Protein AF-A0A9E3DC63-F1 (afdb_monomer_lite)

Sequence (487 aa):
MNSTARIFRLSFLLLISAALMGCRSGPALIEQSPVIDRSIVEYPPNVQLTEYADGLTGPSAIAFDYDEGDHKGTMVIAESGRGGHSPRLYGFTPDGRFFDIYPRGKLPHLPSLPFDIGRGPFDFDPPIGGIVISGGRIFVTHRDRNGRGVLTSFGYDGSHTTVVSDLPAQGEFGVTDVAVRPSDGRIFFGLGSMTNSGVVGLDDWAIGWVQKHPEACDLPATNLKLYGYRFDTKNPLAGLFGPDETAVTAPFQPFNISNRVRISKAVNDKPTGAIYSVSPGGGDLRVEATGLRYPRGLAFDAYSLYFTDDGMEMRGTRPVKDDPDSLLKWVPGTYYGFPDFSTDLYPISDRRFQPPVWMIIKSGYPELSPVISLGDSDLVSPAPARESLLRATFPSLSGAARFDIVPSDGPFREMRGNAVIALGGDRSPFATSGVALKEPVGCKVVRCDPDQSNGTVSDFVYNTRGLPAHLLGRRERDIAMERPVDA

Secondary structure (DSSP, 8-state):
--SHHHHHHHHHHHHHHHHTTT---S-EE-SSPPBPPTTTEE--TTS--B--EE--SSEEEEEE--SSSTTTT-EEEEE-SSSSPPPEEEEE-TT--EEEEESTTS-TT-PPPGGGTT--SS--EEEEEEEEEETTEEEEEEE-TTS-EEEEEE-TTS-EEEEEEEE---SSS-EEEEEE-TTT--EEEEE--SSSSSS--HHHHHHTHHHH-TT-----SSPEEB----EEEE-TTS-TTS--PEEEE-TTS-TT----SEEPPPTTS--SSEEEEE-TTSS--EEEEE--S----EEE-SS-EEEEEPPP-S-SSS--SSPPEEEEE--TTEE--TTTB-TTS-BTTSGGGPPPHHHHHHHS-S-----B-SGGGT---SGGGHHHHEEEEE-TT--EEEEEEPPSSSTTGGGTT-EEEEE----TTGGGTT---SS----EEEEE-TTSTTPPPEEEEEETTSS-GGGS-HHHHTTS-S-SS--

Structure (mmCIF, N/CA/C/O backbone):
data_AF-A0A9E3DC63-F1
#
_entry.id   AF-A0A9E3DC63-F1
#
loop_
_atom_site.group_PDB
_atom_site.id
_atom_site.type_symbol
_atom_site.label_atom_id
_atom_site.label_alt_id
_atom_site.label_comp_id
_atom_site.label_asym_id
_atom_site.label_entity_id
_atom_site.label_seq_id
_atom_site.pdbx_PDB_ins_code
_atom_site.Cartn_x
_atom_site.Cartn_y
_atom_site.Cartn_z
_atom_site.occupancy
_atom_site.B_iso_or_equiv
_atom_site.auth_seq_id
_atom_site.auth_comp_id
_atom_site.auth_asym_id
_atom_site.auth_atom_id
_atom_site.pdbx_PDB_model_num
ATOM 1 N N . MET A 1 1 ? 16.442 -23.615 67.541 1.00 45.31 1 MET A N 1
ATOM 2 C CA . MET A 1 1 ? 16.780 -23.039 66.219 1.00 45.31 1 MET A CA 1
ATOM 3 C C . MET A 1 1 ? 15.937 -23.752 65.171 1.00 45.31 1 MET A C 1
ATOM 5 O O . MET A 1 1 ? 16.252 -24.901 64.930 1.00 45.31 1 MET A O 1
ATOM 9 N N . ASN A 1 2 ? 14.821 -23.170 64.693 1.00 47.22 2 ASN A N 1
ATOM 10 C CA . ASN A 1 2 ? 14.062 -23.565 63.472 1.00 47.22 2 ASN A CA 1
ATOM 11 C C . ASN A 1 2 ? 12.686 -22.853 63.381 1.00 47.22 2 ASN A C 1
ATOM 13 O O . ASN A 1 2 ? 11.664 -23.469 63.105 1.00 47.22 2 ASN A O 1
ATOM 17 N N . SER A 1 3 ? 12.642 -21.540 63.624 1.00 43.00 3 SER A N 1
ATOM 18 C CA . SER A 1 3 ? 11.426 -20.719 63.422 1.00 43.00 3 SER A CA 1
ATOM 19 C C . SER A 1 3 ? 11.707 -19.524 62.495 1.00 43.00 3 SER A C 1
ATOM 21 O O . SER A 1 3 ? 10.921 -19.214 61.603 1.00 43.00 3 SER A O 1
ATOM 23 N N . THR A 1 4 ? 12.917 -18.970 62.562 1.00 40.28 4 THR A N 1
ATOM 24 C CA . THR A 1 4 ? 13.385 -17.841 61.745 1.00 40.28 4 THR A CA 1
ATOM 25 C C . THR A 1 4 ? 13.532 -18.144 60.246 1.00 40.28 4 THR A C 1
ATOM 27 O O . THR A 1 4 ? 13.368 -17.245 59.427 1.00 40.28 4 THR A O 1
ATOM 30 N N . ALA A 1 5 ? 13.757 -19.403 59.849 1.00 42.06 5 ALA A N 1
ATOM 31 C CA . ALA A 1 5 ? 13.933 -19.775 58.438 1.00 42.06 5 ALA A CA 1
ATOM 32 C C . ALA A 1 5 ? 12.612 -19.914 57.646 1.00 42.06 5 ALA A C 1
ATOM 34 O O . ALA A 1 5 ? 12.618 -19.810 56.419 1.00 42.06 5 ALA A O 1
ATOM 35 N N . ARG A 1 6 ? 11.469 -20.128 58.320 1.00 39.84 6 ARG A N 1
ATOM 36 C CA . ARG A 1 6 ? 10.149 -20.207 57.659 1.00 39.84 6 ARG A CA 1
ATOM 37 C C . ARG A 1 6 ? 9.554 -18.827 57.377 1.00 39.84 6 ARG A C 1
ATOM 39 O O . ARG A 1 6 ? 8.937 -18.649 56.333 1.00 39.84 6 ARG A O 1
ATOM 46 N N . ILE A 1 7 ? 9.803 -17.853 58.252 1.00 44.81 7 ILE A N 1
ATOM 47 C CA . ILE A 1 7 ? 9.312 -16.476 58.092 1.00 44.81 7 ILE A CA 1
ATOM 48 C C . ILE A 1 7 ? 10.033 -15.779 56.925 1.00 44.81 7 ILE A C 1
ATOM 50 O O . ILE A 1 7 ? 9.389 -15.126 56.113 1.00 44.81 7 ILE A O 1
ATOM 54 N N . PHE A 1 8 ? 11.336 -16.022 56.739 1.00 38.97 8 PHE A N 1
ATOM 55 C CA . PHE A 1 8 ? 12.096 -15.449 55.617 1.00 38.97 8 PHE A CA 1
ATOM 56 C C . PHE A 1 8 ? 11.664 -15.967 54.234 1.00 38.97 8 PHE A C 1
ATOM 58 O O . PHE A 1 8 ? 11.694 -15.216 53.263 1.00 38.97 8 PHE A O 1
ATOM 65 N N . ARG A 1 9 ? 11.223 -17.230 54.126 1.00 41.72 9 ARG A N 1
ATOM 66 C CA . ARG A 1 9 ? 10.734 -17.792 52.852 1.00 41.72 9 ARG A CA 1
ATOM 67 C C . ARG A 1 9 ? 9.343 -17.284 52.476 1.00 41.72 9 ARG A C 1
ATOM 69 O O . ARG A 1 9 ? 9.091 -17.087 51.292 1.00 41.72 9 ARG A O 1
ATOM 76 N N . LEU A 1 10 ? 8.469 -17.037 53.455 1.00 41.78 10 LEU A N 1
ATOM 77 C CA . LEU A 1 10 ? 7.138 -16.482 53.196 1.00 41.78 10 LEU A CA 1
ATOM 78 C C . LEU A 1 10 ? 7.218 -15.009 52.765 1.00 41.78 10 LEU A C 1
ATOM 80 O O . LEU A 1 10 ? 6.545 -14.616 51.817 1.00 41.78 10 LEU A O 1
ATOM 84 N N . SER A 1 11 ? 8.099 -14.221 53.390 1.00 43.16 11 SER A N 1
ATOM 85 C CA . SER A 1 11 ? 8.299 -12.808 53.043 1.00 43.16 11 SER A CA 1
ATOM 86 C C . SER A 1 11 ? 8.967 -12.611 51.677 1.00 43.16 11 SER A C 1
ATOM 88 O O . SER A 1 11 ? 8.634 -11.664 50.974 1.00 43.16 11 SER A O 1
ATOM 90 N N . PHE A 1 12 ? 9.866 -13.514 51.262 1.00 45.00 12 PHE A N 1
ATOM 91 C CA . PHE A 1 12 ? 10.511 -13.453 49.943 1.00 45.00 12 PHE A CA 1
ATOM 92 C C . PHE A 1 12 ? 9.556 -13.848 48.802 1.00 45.00 12 PHE A C 1
ATOM 94 O O . PHE A 1 12 ? 9.578 -13.230 47.742 1.00 45.00 12 PHE A O 1
ATOM 101 N N . LEU A 1 13 ? 8.660 -14.817 49.033 1.00 44.84 13 LEU A N 1
ATOM 102 C CA . LEU A 1 13 ? 7.595 -15.169 48.084 1.00 44.84 13 LEU A CA 1
ATOM 103 C C . LEU A 1 13 ? 6.553 -14.048 47.940 1.00 44.84 13 LEU A C 1
ATOM 105 O O . LEU A 1 13 ? 6.157 -13.752 46.818 1.00 44.84 13 LEU A O 1
ATOM 109 N N . LEU A 1 14 ? 6.186 -13.373 49.039 1.00 45.75 14 LEU A N 1
ATOM 110 C CA . LEU A 1 14 ? 5.284 -12.212 49.018 1.00 45.75 14 LEU A CA 1
ATOM 111 C C . LEU A 1 14 ? 5.892 -10.988 48.305 1.00 45.75 14 LEU A C 1
ATOM 113 O O . LEU A 1 14 ? 5.183 -10.290 47.579 1.00 45.75 14 LEU A O 1
ATOM 117 N N . LEU A 1 15 ? 7.204 -10.763 48.446 1.00 41.44 15 LEU A N 1
ATOM 118 C CA . LEU A 1 15 ? 7.944 -9.706 47.741 1.00 41.44 15 LEU A CA 1
ATOM 119 C C . LEU A 1 15 ? 8.095 -9.977 46.234 1.00 41.44 15 LEU A C 1
ATOM 121 O O . LEU A 1 15 ? 8.029 -9.035 45.449 1.00 41.44 15 LEU A O 1
ATOM 125 N N . ILE A 1 16 ? 8.221 -11.240 45.810 1.00 44.69 16 ILE A N 1
ATOM 126 C CA . ILE A 1 16 ? 8.228 -11.606 44.381 1.00 44.69 16 ILE A CA 1
ATOM 127 C C . ILE A 1 16 ? 6.830 -11.454 43.766 1.00 44.69 16 ILE A C 1
ATOM 129 O O . ILE A 1 16 ? 6.712 -10.946 42.654 1.00 44.69 16 ILE A O 1
ATOM 133 N N . SER A 1 17 ? 5.759 -11.805 44.488 1.00 41.25 17 SER A N 1
ATOM 134 C CA . SER A 1 17 ? 4.392 -11.548 44.011 1.00 41.25 17 SER A CA 1
ATOM 135 C C . SER A 1 17 ? 4.053 -10.054 43.944 1.00 41.25 17 SER A C 1
ATOM 137 O O . SER A 1 17 ? 3.362 -9.642 43.021 1.00 41.25 17 SER A O 1
ATOM 139 N N . ALA A 1 18 ? 4.588 -9.223 44.847 1.00 40.09 18 ALA A N 1
ATOM 140 C CA . ALA A 1 18 ? 4.405 -7.769 44.791 1.00 40.09 18 ALA A CA 1
ATOM 141 C C . ALA A 1 18 ? 5.233 -7.103 43.671 1.00 40.09 18 ALA A C 1
ATOM 143 O O . ALA A 1 18 ? 4.785 -6.121 43.087 1.00 40.09 18 ALA A O 1
ATOM 144 N N . ALA A 1 19 ? 6.399 -7.659 43.315 1.00 39.06 19 ALA A N 1
ATOM 145 C CA . ALA A 1 19 ? 7.207 -7.189 42.184 1.00 39.06 19 ALA A CA 1
ATOM 146 C C . ALA A 1 19 ? 6.618 -7.565 40.807 1.00 39.06 19 ALA A C 1
ATOM 148 O O . ALA A 1 19 ? 6.956 -6.936 39.808 1.00 39.06 19 ALA A O 1
ATOM 149 N N . LEU A 1 20 ? 5.714 -8.549 40.749 1.00 38.59 20 LEU A N 1
ATOM 150 C CA . LEU A 1 20 ? 4.979 -8.927 39.534 1.00 38.59 20 LEU A CA 1
ATOM 151 C C . LEU A 1 20 ? 3.656 -8.162 39.354 1.00 38.59 20 LEU A C 1
ATOM 153 O O . LEU A 1 20 ? 3.075 -8.207 38.276 1.00 38.59 20 LEU A O 1
ATOM 157 N N . MET A 1 21 ? 3.190 -7.426 40.370 1.00 35.78 21 MET A N 1
ATOM 158 C CA . MET A 1 21 ? 1.973 -6.599 40.285 1.00 35.78 21 MET A CA 1
ATOM 159 C C . MET A 1 21 ? 2.213 -5.212 39.656 1.00 35.78 21 MET A C 1
ATOM 161 O O . MET A 1 21 ? 1.280 -4.420 39.561 1.00 35.78 21 MET A O 1
ATOM 165 N N . GLY A 1 22 ? 3.448 -4.903 39.239 1.00 33.12 22 GLY A N 1
ATOM 166 C CA . GLY A 1 22 ? 3.864 -3.566 38.793 1.00 33.12 22 GLY A CA 1
ATOM 167 C C . GLY A 1 22 ? 4.077 -3.371 37.288 1.00 33.12 22 GLY A C 1
ATOM 168 O O . GLY A 1 22 ? 4.427 -2.268 36.881 1.00 33.12 22 GLY A O 1
ATOM 169 N N . CYS A 1 23 ? 3.877 -4.388 36.449 1.00 41.16 23 CYS A N 1
ATOM 170 C CA . CYS A 1 23 ? 3.972 -4.237 34.996 1.00 41.16 23 CYS A CA 1
ATOM 171 C C . CYS A 1 23 ? 2.660 -4.697 34.362 1.00 41.16 23 CYS A C 1
ATOM 173 O O . CYS A 1 23 ? 2.376 -5.892 34.348 1.00 41.16 23 CYS A O 1
ATOM 175 N N . ARG A 1 24 ? 1.863 -3.762 33.824 1.00 46.25 24 ARG A N 1
ATOM 176 C CA . ARG A 1 24 ? 0.817 -4.097 32.845 1.00 46.25 24 ARG A CA 1
ATOM 177 C C . ARG A 1 24 ? 1.524 -4.811 31.692 1.00 46.25 24 ARG A C 1
ATOM 179 O O . ARG A 1 24 ? 2.251 -4.180 30.935 1.00 46.25 24 ARG A O 1
ATOM 186 N N . SER A 1 25 ? 1.411 -6.134 31.624 1.00 65.12 25 SER A N 1
ATOM 187 C CA . SER A 1 25 ? 2.165 -6.943 30.664 1.00 65.12 25 SER A CA 1
ATOM 188 C C . SER A 1 25 ? 1.359 -7.253 29.407 1.00 65.12 25 SER A C 1
ATOM 190 O O . SER A 1 25 ? 1.622 -8.254 28.763 1.00 65.12 25 SER A O 1
ATOM 192 N N . GLY A 1 26 ? 0.355 -6.456 29.048 1.00 78.38 26 GLY A N 1
ATOM 193 C CA . GLY A 1 26 ? -0.479 -6.752 27.889 1.00 78.38 26 GLY A CA 1
ATOM 194 C C . GLY A 1 26 ? -1.379 -5.593 27.482 1.00 78.38 26 GLY A C 1
ATOM 195 O O . GLY A 1 26 ? -1.473 -4.615 28.226 1.00 78.38 26 GLY A O 1
ATOM 196 N N . PRO A 1 27 ? -2.027 -5.717 26.315 1.00 90.75 27 PRO A N 1
ATOM 197 C CA . PRO A 1 27 ? -2.901 -4.689 25.772 1.00 90.75 27 PRO A CA 1
ATOM 198 C C . PRO A 1 27 ? -4.074 -4.422 26.719 1.00 90.75 27 PRO A C 1
ATOM 200 O O . PRO A 1 27 ? -4.702 -5.365 27.212 1.00 90.75 27 PRO A O 1
ATOM 203 N N . ALA A 1 28 ? -4.394 -3.153 26.955 1.00 91.88 28 ALA A N 1
ATOM 204 C CA . ALA A 1 28 ? -5.521 -2.762 27.794 1.00 91.88 28 ALA A CA 1
ATOM 205 C C . ALA A 1 28 ? -6.211 -1.504 27.263 1.00 91.88 28 ALA A C 1
ATOM 207 O O . ALA A 1 28 ? -5.570 -0.613 26.713 1.00 91.88 28 ALA A O 1
ATOM 208 N N . LEU A 1 29 ? -7.528 -1.421 27.469 1.00 92.38 29 LEU A N 1
ATOM 209 C CA . LEU A 1 29 ? -8.255 -0.168 27.290 1.00 92.38 29 LEU A CA 1
ATOM 210 C C . LEU A 1 29 ? -7.983 0.777 28.461 1.00 92.38 29 LEU A C 1
ATOM 212 O O . LEU A 1 29 ? -7.775 0.355 29.606 1.00 92.38 29 LEU A O 1
ATOM 216 N N . ILE A 1 30 ? -8.022 2.070 28.169 1.00 90.94 30 ILE A N 1
ATOM 217 C CA . ILE A 1 30 ? -7.843 3.128 29.156 1.00 90.94 30 ILE A CA 1
ATOM 218 C C . ILE A 1 30 ? -9.223 3.680 29.517 1.00 90.94 30 ILE A C 1
ATOM 220 O O . ILE A 1 30 ? -9.870 4.337 28.710 1.00 90.94 30 ILE A O 1
ATOM 224 N N . GLU A 1 31 ? -9.683 3.414 30.743 1.00 82.69 31 GLU A N 1
ATOM 225 C CA . GLU A 1 31 ? -11.012 3.850 31.205 1.00 82.69 31 GLU A CA 1
ATOM 226 C C . GLU A 1 31 ? -11.133 5.378 31.319 1.00 82.69 31 GLU A C 1
ATOM 228 O O . GLU A 1 31 ? -12.201 5.941 31.085 1.00 82.69 31 GLU A O 1
ATOM 233 N N . GLN A 1 32 ? -10.044 6.056 31.698 1.00 83.44 32 GLN A N 1
ATOM 234 C CA . GLN A 1 32 ? -9.983 7.510 31.849 1.00 83.44 32 GLN A CA 1
ATOM 235 C C . GLN A 1 32 ? -8.623 8.025 31.381 1.00 83.44 32 GLN A C 1
ATOM 237 O O . GLN A 1 32 ? -7.656 8.033 32.143 1.00 83.44 32 GLN A O 1
ATOM 242 N N . SER A 1 33 ? -8.546 8.466 30.127 1.00 85.69 33 SER A N 1
ATOM 243 C CA . SER A 1 33 ? -7.379 9.193 29.626 1.00 85.69 33 SER A CA 1
ATOM 244 C C . SER A 1 33 ? -7.593 10.695 29.804 1.00 85.69 33 SER A C 1
ATOM 246 O O . SER A 1 33 ? -8.668 11.199 29.463 1.00 85.69 33 SER A O 1
ATOM 248 N N . PRO A 1 34 ? -6.586 11.449 30.282 1.00 90.50 34 PRO A N 1
ATOM 249 C CA . PRO A 1 34 ? -6.624 12.897 30.171 1.00 90.50 34 PRO A CA 1
ATOM 250 C C . PRO A 1 34 ? -6.702 13.308 28.696 1.00 90.50 34 PRO A C 1
ATOM 252 O O . PRO A 1 34 ? -6.234 12.595 27.804 1.00 90.50 34 PRO A O 1
ATOM 255 N N . VAL A 1 35 ? -7.291 14.478 28.454 1.00 94.31 35 VAL A N 1
ATOM 256 C CA . VAL A 1 35 ? -7.278 15.115 27.135 1.00 94.31 35 VAL A CA 1
ATOM 257 C C . VAL A 1 35 ? -5.855 15.575 26.831 1.00 94.31 35 VAL A C 1
ATOM 259 O O . VAL A 1 35 ? -5.219 16.221 27.667 1.00 94.31 35 VAL A O 1
ATOM 262 N N . ILE A 1 36 ? -5.363 15.253 25.636 1.00 94.12 36 ILE A N 1
ATOM 263 C CA . ILE A 1 36 ? -4.036 15.662 25.177 1.00 94.12 36 ILE A CA 1
ATOM 264 C C . ILE A 1 36 ? -3.991 17.186 25.027 1.00 94.12 36 ILE A C 1
ATOM 266 O O . ILE A 1 36 ? -4.881 17.797 24.430 1.00 94.12 36 ILE A O 1
ATOM 270 N N . ASP A 1 37 ? -2.943 17.804 25.574 1.00 93.56 37 ASP A N 1
ATOM 271 C CA . ASP A 1 37 ? -2.746 19.251 25.510 1.00 93.56 37 ASP A CA 1
ATOM 272 C C . ASP A 1 37 ? -2.516 19.709 24.060 1.00 93.56 37 ASP A C 1
ATOM 274 O O . ASP A 1 37 ? -1.570 19.279 23.391 1.00 93.56 37 ASP A O 1
ATOM 278 N N . ARG A 1 38 ? -3.360 20.642 23.598 1.00 94.88 38 ARG A N 1
ATOM 279 C CA . ARG A 1 38 ? -3.271 21.243 22.260 1.00 94.88 38 ARG A CA 1
ATOM 280 C C . ARG A 1 38 ? -2.007 22.063 22.036 1.00 94.88 38 ARG A C 1
ATOM 282 O O . ARG A 1 38 ? -1.649 22.316 20.893 1.00 94.88 38 ARG A O 1
ATOM 289 N N . SER A 1 39 ? -1.302 22.450 23.099 1.00 94.31 39 SER A N 1
ATOM 290 C CA . SER A 1 39 ? 0.021 23.066 22.972 1.00 94.31 39 SER A CA 1
ATOM 291 C C . SER A 1 39 ? 1.088 22.086 22.455 1.00 94.31 39 SER A C 1
ATOM 293 O O . SER A 1 39 ? 2.092 22.521 21.885 1.00 94.31 39 SER A O 1
ATOM 295 N N . ILE A 1 40 ? 0.855 20.773 22.596 1.00 95.56 40 ILE A N 1
ATOM 296 C CA . ILE A 1 40 ? 1.763 19.692 22.183 1.00 95.56 40 ILE A CA 1
ATOM 297 C C . ILE A 1 40 ? 1.276 19.036 20.886 1.00 95.56 40 ILE A C 1
ATOM 299 O O . ILE A 1 40 ? 2.069 18.853 19.959 1.00 95.56 40 ILE A O 1
ATOM 303 N N . VAL A 1 41 ? -0.018 18.710 20.800 1.00 96.81 41 VAL A N 1
ATOM 304 C CA . VAL A 1 41 ? -0.634 18.071 19.626 1.00 96.81 41 VAL A CA 1
ATOM 305 C C . VAL A 1 41 ? -1.854 18.873 19.190 1.00 96.81 41 VAL A C 1
ATOM 307 O O . VAL A 1 41 ? -2.839 18.944 19.916 1.00 96.81 41 VAL A O 1
ATOM 310 N N . GLU A 1 42 ? -1.809 19.464 18.001 1.00 96.38 42 GLU A N 1
ATOM 311 C CA . GLU A 1 42 ? -2.948 20.167 17.417 1.00 96.38 42 GLU A CA 1
ATOM 312 C C . GLU A 1 42 ? -3.965 19.159 16.861 1.00 96.38 42 GLU A C 1
ATOM 314 O O . GLU A 1 42 ? -3.595 18.161 16.239 1.00 96.38 42 GLU A O 1
ATOM 319 N N . TYR A 1 43 ? -5.249 19.433 17.088 1.00 95.12 43 TYR A N 1
ATOM 320 C CA . TYR A 1 43 ? -6.395 18.665 16.597 1.00 95.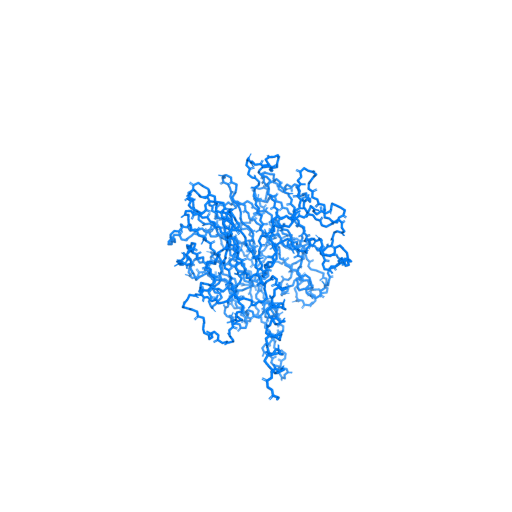12 43 TYR A CA 1
ATOM 321 C C . TYR A 1 43 ? -7.634 19.582 16.518 1.00 95.12 43 TYR A C 1
ATOM 323 O O . TYR A 1 43 ? -7.614 20.678 17.092 1.00 95.12 43 TYR A O 1
ATOM 331 N N . PRO A 1 44 ? -8.721 19.191 15.817 1.00 91.38 44 PRO A N 1
ATOM 332 C CA . PRO A 1 44 ? -9.862 20.076 15.595 1.00 91.38 44 PRO A CA 1
ATOM 333 C C . PRO A 1 44 ? -10.464 20.634 16.899 1.00 91.38 44 PRO A C 1
ATOM 335 O O . PRO A 1 44 ? -10.572 19.926 17.898 1.00 91.38 44 PRO A O 1
ATOM 338 N N . PRO A 1 45 ? -10.915 21.901 16.920 1.00 88.00 45 PRO A N 1
ATOM 339 C CA . PRO A 1 45 ? -11.335 22.566 18.156 1.00 88.00 45 PRO A CA 1
ATOM 340 C C . PRO A 1 45 ? -12.614 21.996 18.787 1.00 88.00 45 PRO A C 1
ATOM 342 O O . PRO A 1 45 ? -12.884 22.265 19.954 1.00 88.00 45 PRO A O 1
ATOM 345 N N . ASN A 1 46 ? -13.409 21.248 18.025 1.00 85.06 46 ASN A N 1
ATOM 346 C CA . ASN A 1 46 ? -14.672 20.640 18.439 1.00 85.06 46 ASN A CA 1
ATOM 347 C C . ASN A 1 46 ? -14.540 19.151 18.805 1.00 85.06 46 ASN A C 1
ATOM 349 O O . ASN A 1 46 ? -15.557 18.476 18.959 1.00 85.06 46 ASN A O 1
ATOM 353 N N . VAL A 1 47 ? -13.315 18.634 18.937 1.00 88.06 47 VAL A N 1
ATOM 354 C CA . VAL A 1 47 ? -13.051 17.229 19.272 1.00 88.06 47 VAL A CA 1
ATOM 355 C C . VAL A 1 47 ? -12.117 17.145 20.476 1.00 88.06 47 VAL A C 1
ATOM 357 O O . VAL A 1 47 ? -11.451 18.117 20.829 1.00 88.06 47 VAL A O 1
ATOM 360 N N . GLN A 1 48 ? -12.076 15.983 21.121 1.00 90.56 48 GLN A N 1
ATOM 361 C CA . GLN A 1 48 ? -11.092 15.674 22.157 1.00 90.56 48 GLN A CA 1
ATOM 362 C C . GLN A 1 48 ? -10.179 14.570 21.641 1.00 90.56 48 GLN A C 1
ATOM 364 O O . GLN A 1 48 ? -10.658 13.595 21.063 1.00 90.56 48 GLN A O 1
ATOM 369 N N . LEU A 1 49 ? -8.875 14.732 21.858 1.00 92.81 49 LEU A N 1
ATOM 370 C CA . LEU A 1 49 ? -7.889 13.695 21.591 1.00 92.81 49 LEU A CA 1
ATOM 371 C C . LEU A 1 49 ? -7.474 13.057 22.917 1.00 92.81 49 LEU A C 1
ATOM 373 O O . LEU A 1 49 ? -7.017 13.751 23.828 1.00 92.81 49 LEU A O 1
ATOM 377 N N . THR A 1 50 ? -7.648 11.745 23.018 1.00 93.19 50 THR A N 1
ATOM 378 C CA . THR A 1 50 ? -7.360 10.948 24.214 1.00 93.19 50 THR A CA 1
ATOM 379 C C . THR A 1 50 ? -6.700 9.638 23.815 1.00 93.19 50 THR A C 1
ATOM 381 O O . THR A 1 50 ? -6.999 9.091 22.752 1.00 93.19 50 THR A O 1
ATOM 384 N N . GLU A 1 51 ? -5.847 9.102 24.680 1.00 91.44 51 GLU A N 1
ATOM 385 C CA . GLU A 1 51 ? -5.340 7.744 24.528 1.00 91.44 51 GLU A CA 1
ATOM 386 C C . GLU A 1 51 ? -6.476 6.748 24.808 1.00 91.44 51 GLU A C 1
ATOM 388 O O . GLU A 1 51 ? -7.219 6.899 25.778 1.00 91.44 51 GLU A O 1
ATOM 393 N N . TYR A 1 52 ? -6.657 5.758 23.933 1.00 91.56 52 TYR A N 1
ATOM 394 C CA . TYR A 1 52 ? -7.764 4.800 24.042 1.00 91.56 52 TYR A CA 1
ATOM 395 C C . TYR A 1 52 ? -7.313 3.419 24.533 1.00 91.56 52 TYR A C 1
ATOM 397 O O . TYR A 1 52 ? -8.028 2.760 25.290 1.00 91.56 52 TYR A O 1
ATOM 405 N N . ALA A 1 53 ? -6.117 2.988 24.133 1.00 91.56 53 ALA A N 1
ATOM 406 C CA . ALA A 1 53 ? -5.533 1.713 24.523 1.00 91.56 53 ALA A CA 1
ATOM 407 C C . ALA A 1 53 ? -4.007 1.827 24.636 1.00 91.56 53 ALA A C 1
ATOM 409 O O . ALA A 1 53 ? -3.387 2.505 23.816 1.00 91.56 53 ALA A O 1
ATOM 410 N N . ASP A 1 54 ? -3.426 1.120 25.608 1.00 90.75 54 ASP A N 1
ATOM 411 C CA . ASP A 1 54 ? -1.982 1.023 25.843 1.00 90.75 54 ASP A CA 1
ATOM 412 C C . ASP A 1 54 ? -1.492 -0.434 25.765 1.00 90.75 54 ASP A C 1
ATOM 414 O O . ASP A 1 54 ? -2.263 -1.379 25.577 1.00 90.75 54 ASP A O 1
ATOM 418 N N . GLY A 1 55 ? -0.172 -0.624 25.862 1.00 89.44 55 GLY A N 1
ATOM 419 C CA . GLY A 1 55 ? 0.436 -1.958 25.941 1.00 89.44 55 GLY A CA 1
ATOM 420 C C . GLY A 1 55 ? 0.393 -2.774 24.642 1.00 89.44 55 GLY A C 1
ATOM 421 O O . GLY A 1 55 ? 0.647 -3.980 24.676 1.00 89.44 55 GLY A O 1
ATOM 422 N N . LEU A 1 56 ? 0.082 -2.136 23.508 1.00 88.62 56 LEU A N 1
ATOM 423 C CA . LEU A 1 56 ? 0.090 -2.763 22.184 1.00 88.62 56 LEU A CA 1
ATOM 424 C C . LEU A 1 56 ? 1.534 -2.988 21.699 1.00 88.62 56 LEU A C 1
ATOM 426 O O . LEU A 1 56 ? 2.415 -2.154 21.903 1.00 88.62 56 LEU A O 1
ATOM 430 N N . THR A 1 57 ? 1.781 -4.098 21.008 1.00 85.81 57 THR A N 1
ATOM 431 C CA . THR A 1 57 ? 3.086 -4.469 20.440 1.00 85.81 57 THR A CA 1
ATOM 432 C C . THR A 1 57 ? 3.016 -4.504 18.916 1.00 85.81 57 THR A C 1
ATOM 434 O O . THR A 1 57 ? 2.550 -5.474 18.329 1.00 85.81 57 THR A O 1
ATOM 437 N N . GLY A 1 58 ? 3.495 -3.449 18.253 1.00 84.19 58 GLY A N 1
ATOM 438 C CA . GLY A 1 58 ? 3.453 -3.341 16.788 1.00 84.19 58 GLY A CA 1
ATOM 439 C C . GLY A 1 58 ? 2.035 -3.439 16.194 1.00 84.19 58 GLY A C 1
ATOM 440 O O . GLY A 1 58 ? 1.832 -4.260 15.283 1.00 84.19 58 GLY A O 1
ATOM 441 N N . PRO A 1 59 ? 1.052 -2.662 16.705 1.00 88.81 59 PRO A N 1
ATOM 442 C CA . PRO A 1 59 ? -0.299 -2.649 16.161 1.00 88.81 59 PRO A CA 1
ATOM 443 C C . PRO A 1 59 ? -0.265 -2.170 14.710 1.00 88.81 59 PRO A C 1
ATOM 445 O O . PRO A 1 59 ? 0.239 -1.098 14.394 1.00 88.81 59 PRO A O 1
ATOM 448 N N . SER A 1 60 ? -0.805 -3.000 13.831 1.00 88.62 60 SER A N 1
ATOM 449 C CA . SER A 1 60 ? -0.818 -2.788 12.381 1.00 88.62 60 SER A CA 1
ATOM 450 C C . SER A 1 60 ? -2.200 -2.418 11.855 1.00 88.62 60 SER A C 1
ATOM 452 O O . SER A 1 60 ? -2.312 -1.778 10.816 1.00 88.62 60 SER A O 1
ATOM 454 N N . ALA A 1 61 ? -3.258 -2.837 12.556 1.00 91.88 61 ALA A N 1
ATOM 455 C CA . ALA A 1 61 ? -4.623 -2.786 12.060 1.00 91.88 61 ALA A CA 1
ATOM 456 C C . ALA A 1 61 ? -5.630 -2.752 13.213 1.00 91.88 61 ALA A C 1
ATOM 458 O O . ALA A 1 61 ? -5.430 -3.458 14.203 1.00 91.88 61 ALA A O 1
ATOM 459 N N . ILE A 1 62 ? -6.731 -2.022 13.042 1.00 94.12 62 ILE A N 1
ATOM 460 C CA . ILE A 1 62 ? -7.915 -2.106 13.905 1.00 94.12 62 ILE A CA 1
ATOM 461 C C . ILE A 1 62 ? -9.183 -2.174 13.043 1.00 94.12 62 ILE A C 1
ATOM 463 O O . ILE A 1 62 ? -9.192 -1.637 11.938 1.00 94.12 62 ILE A O 1
ATOM 467 N N . ALA A 1 63 ? -10.232 -2.823 13.542 1.00 95.62 63 ALA A N 1
ATOM 468 C CA . ALA A 1 63 ? -11.572 -2.808 12.958 1.00 95.62 63 ALA A CA 1
ATOM 469 C C . ALA A 1 63 ? -12.625 -2.887 14.062 1.00 95.62 63 ALA A C 1
ATOM 471 O O . ALA A 1 63 ? -12.391 -3.478 15.117 1.00 95.62 63 ALA A O 1
ATOM 472 N N . PHE A 1 64 ? -13.791 -2.315 13.789 1.00 95.00 64 PHE A N 1
ATOM 473 C CA . PHE A 1 64 ? -14.960 -2.400 14.653 1.00 95.00 64 PHE A CA 1
ATOM 474 C C . PHE A 1 64 ? -16.023 -3.270 13.992 1.00 95.00 64 PHE A C 1
ATOM 476 O O . PHE A 1 64 ? -16.243 -3.180 12.784 1.00 95.00 64 PHE A O 1
ATOM 483 N N . ASP A 1 65 ? -16.672 -4.115 14.786 1.00 96.44 65 ASP A N 1
ATOM 484 C CA . ASP A 1 65 ? -17.827 -4.878 14.334 1.00 96.44 65 ASP A CA 1
ATOM 485 C C . ASP A 1 65 ? -19.077 -4.001 14.418 1.00 96.44 65 ASP A C 1
ATOM 487 O O . ASP A 1 65 ? -19.498 -3.604 15.507 1.00 96.44 65 ASP A O 1
ATOM 491 N N . TYR A 1 66 ? -19.666 -3.685 13.272 1.00 92.38 66 TYR A N 1
ATOM 492 C CA . TYR A 1 66 ? -20.931 -2.958 13.196 1.00 92.38 66 TYR A CA 1
ATOM 493 C C . TYR A 1 66 ? -22.111 -3.864 12.830 1.00 92.38 66 TYR A C 1
ATOM 495 O O . TYR A 1 66 ? -23.247 -3.383 12.812 1.00 92.38 66 TYR A O 1
ATOM 503 N N . ASP A 1 67 ? -21.865 -5.151 12.569 1.00 92.94 67 ASP A N 1
ATOM 504 C CA . ASP A 1 67 ? -22.913 -6.106 12.238 1.00 92.94 67 ASP A CA 1
ATOM 505 C C . ASP A 1 67 ? -23.825 -6.325 13.453 1.00 92.94 67 ASP A C 1
ATOM 507 O O . ASP A 1 67 ? -23.406 -6.301 14.615 1.00 92.94 67 ASP A O 1
ATOM 511 N N . GLU A 1 68 ? -25.114 -6.548 13.196 1.00 92.06 68 GLU A N 1
ATOM 512 C CA . GLU A 1 68 ? -26.039 -6.936 14.258 1.00 92.06 68 GLU A CA 1
ATOM 513 C C . GLU A 1 68 ? -25.672 -8.327 14.798 1.00 92.06 68 GLU A C 1
ATOM 515 O O . GLU A 1 68 ? -25.494 -9.277 14.035 1.00 92.06 68 GLU A O 1
ATOM 520 N N . GLY A 1 69 ? -25.603 -8.467 16.122 1.00 90.94 69 GLY A N 1
ATOM 521 C CA . GLY A 1 69 ? -25.285 -9.732 16.783 1.00 90.94 69 GLY A CA 1
ATOM 522 C C . GLY A 1 69 ? -24.531 -9.547 18.098 1.00 90.94 69 GLY A C 1
ATOM 523 O O . GLY A 1 69 ? -24.365 -8.430 18.587 1.00 90.94 69 GLY A O 1
ATOM 524 N N . ASP A 1 70 ? -24.047 -10.659 18.656 1.00 90.25 70 ASP A N 1
ATOM 525 C CA . ASP A 1 70 ? -23.381 -10.706 19.969 1.00 90.25 70 ASP A CA 1
ATOM 526 C C . ASP A 1 70 ? -22.059 -9.923 20.022 1.00 90.25 70 ASP A C 1
ATOM 528 O O . ASP A 1 70 ? -21.577 -9.578 21.102 1.00 90.25 70 ASP A O 1
ATOM 532 N N . HIS A 1 71 ? -21.468 -9.646 18.859 1.00 94.44 71 HIS A N 1
ATOM 533 C CA . HIS A 1 71 ? -20.188 -8.957 18.730 1.00 94.44 71 HIS A CA 1
ATOM 534 C C . HIS A 1 71 ? -20.318 -7.482 18.341 1.00 94.44 71 HIS A C 1
ATOM 536 O O . HIS A 1 71 ? -19.297 -6.802 18.271 1.00 94.44 71 HIS A O 1
ATOM 542 N N . LYS A 1 72 ? -21.533 -6.943 18.172 1.00 96.06 72 LYS A N 1
ATOM 543 C CA . LYS A 1 72 ? -21.739 -5.538 17.796 1.00 96.06 72 LYS A CA 1
ATOM 544 C C . LYS A 1 72 ? -20.993 -4.577 18.728 1.00 96.06 72 LYS A C 1
ATOM 546 O O . LYS A 1 72 ? -21.151 -4.623 19.945 1.00 96.06 72 LYS A O 1
ATOM 551 N N . GLY A 1 73 ? -20.203 -3.683 18.144 1.00 94.56 73 GLY A N 1
ATOM 552 C CA . GLY A 1 73 ? -19.355 -2.703 18.824 1.00 94.56 73 GLY A CA 1
ATOM 553 C C . GLY A 1 73 ? -18.020 -3.257 19.333 1.00 94.56 73 GLY A C 1
ATOM 554 O O . GLY A 1 73 ? -17.285 -2.536 20.004 1.00 94.56 73 GLY A O 1
ATOM 555 N N . THR A 1 74 ? -17.697 -4.520 19.050 1.00 96.94 74 THR A N 1
ATOM 556 C CA . THR A 1 74 ? -16.404 -5.111 19.409 1.00 96.94 74 THR A CA 1
ATOM 557 C C . THR A 1 74 ? -15.293 -4.489 18.574 1.00 96.94 74 THR A C 1
ATOM 559 O O . THR A 1 74 ? -15.399 -4.417 17.352 1.00 96.94 74 THR A O 1
ATOM 562 N N . MET A 1 75 ? -14.205 -4.083 19.226 1.00 96.94 75 MET A N 1
ATOM 563 C CA . MET A 1 75 ? -12.975 -3.675 18.554 1.00 96.94 75 MET A CA 1
ATOM 564 C C . MET A 1 75 ? -12.046 -4.879 18.424 1.00 96.94 75 MET A C 1
ATOM 566 O O . MET A 1 75 ? -11.766 -5.552 19.414 1.00 96.94 75 MET A O 1
ATOM 570 N N . VAL A 1 76 ? -11.523 -5.121 17.228 1.00 97.50 76 VAL A N 1
ATOM 571 C CA . VAL A 1 76 ? -10.486 -6.120 16.950 1.00 97.50 76 VAL A CA 1
ATOM 572 C C . VAL A 1 76 ? -9.200 -5.400 16.566 1.00 97.50 76 VAL A C 1
ATOM 574 O O . VAL A 1 76 ? -9.227 -4.431 15.810 1.00 97.50 76 VAL A O 1
ATOM 577 N N . ILE A 1 77 ? -8.073 -5.877 17.087 1.00 95.56 77 ILE A N 1
ATOM 578 C CA . ILE A 1 77 ? -6.731 -5.345 16.853 1.00 95.56 77 ILE A CA 1
ATOM 579 C C . ILE A 1 77 ? -5.857 -6.450 16.261 1.00 95.56 77 ILE A C 1
ATOM 581 O O . ILE A 1 77 ? -5.886 -7.596 16.719 1.00 95.56 77 ILE A O 1
ATOM 585 N N . ALA A 1 78 ? -5.050 -6.085 15.265 1.00 93.56 78 ALA A N 1
ATOM 586 C CA . ALA A 1 78 ? -3.996 -6.932 14.729 1.00 93.56 78 ALA A CA 1
ATOM 587 C C . ALA A 1 78 ? -2.608 -6.359 15.010 1.00 93.56 78 ALA A C 1
ATOM 589 O O . ALA A 1 78 ? -2.293 -5.224 14.641 1.00 93.56 78 ALA A O 1
ATOM 590 N N . GLU A 1 79 ? -1.745 -7.186 15.587 1.00 90.50 79 GLU A N 1
ATOM 591 C CA . GLU A 1 79 ? -0.348 -6.877 15.880 1.00 90.50 79 GLU A CA 1
ATOM 592 C C . GLU A 1 79 ? 0.559 -7.726 15.010 1.00 90.50 79 GLU A C 1
ATOM 594 O O . GLU A 1 79 ? 0.498 -8.951 15.086 1.00 90.50 79 GLU A O 1
ATOM 599 N N . SER A 1 80 ? 1.393 -7.087 14.193 1.00 77.94 80 SER A N 1
ATOM 600 C CA . SER A 1 80 ? 2.451 -7.763 13.424 1.00 77.94 80 SER A CA 1
ATOM 601 C C . SER A 1 80 ? 3.314 -6.813 12.580 1.00 77.94 80 SER A C 1
ATOM 603 O O . SER A 1 80 ? 4.087 -7.282 11.744 1.00 77.94 80 SER A O 1
ATOM 605 N N . GLY A 1 81 ? 3.152 -5.493 12.742 1.00 59.56 81 GLY A N 1
ATOM 606 C CA . GLY A 1 81 ? 3.665 -4.527 11.772 1.00 59.56 81 GLY A CA 1
ATOM 607 C C . GLY A 1 81 ? 5.186 -4.539 11.642 1.00 59.56 81 GLY A C 1
ATOM 608 O O . GLY A 1 81 ? 5.717 -4.555 10.539 1.00 59.56 81 GLY A O 1
ATOM 609 N N . ARG A 1 82 ? 5.902 -4.645 12.771 1.00 55.97 82 ARG A N 1
ATOM 610 C CA . ARG A 1 82 ? 7.373 -4.638 12.844 1.00 55.97 82 ARG A CA 1
ATOM 611 C C . ARG A 1 82 ? 7.892 -5.421 14.055 1.00 55.97 82 ARG A C 1
ATOM 613 O O . ARG A 1 82 ? 7.170 -5.657 15.018 1.00 55.97 82 ARG A O 1
ATOM 620 N N . GLY A 1 83 ? 9.172 -5.805 14.017 1.00 56.56 83 GLY A N 1
ATOM 621 C CA . GLY A 1 83 ? 9.905 -6.327 15.186 1.00 56.56 83 GLY A CA 1
ATOM 622 C C . GLY A 1 83 ? 10.071 -7.848 15.271 1.00 56.56 83 GLY A C 1
ATOM 623 O O . GLY A 1 83 ? 10.636 -8.339 16.242 1.00 56.56 83 GLY A O 1
ATOM 624 N N . GLY A 1 84 ? 9.620 -8.610 14.266 1.00 58.88 84 GLY A N 1
ATOM 625 C CA . GLY A 1 84 ? 9.792 -10.072 14.236 1.00 58.88 84 GLY A CA 1
ATOM 626 C C . GLY A 1 84 ? 8.932 -10.829 15.254 1.00 58.88 84 GLY A C 1
ATOM 627 O O . GLY A 1 84 ? 9.157 -12.015 15.492 1.00 58.88 84 GLY A O 1
ATOM 628 N N . HIS A 1 85 ? 7.949 -10.155 15.856 1.00 68.12 85 HIS A N 1
ATOM 629 C CA . HIS A 1 85 ? 6.975 -10.784 16.735 1.00 68.12 85 HIS A CA 1
ATOM 630 C C . HIS A 1 85 ? 6.011 -11.660 15.935 1.00 68.12 85 HIS A C 1
ATOM 632 O O . HIS A 1 85 ? 5.671 -11.364 14.788 1.00 68.12 85 HIS A O 1
ATOM 638 N N . SER A 1 86 ? 5.566 -12.754 16.556 1.00 77.44 86 SER A N 1
ATOM 639 C CA . SER A 1 86 ? 4.505 -13.575 15.978 1.00 77.44 86 SER A CA 1
ATOM 640 C C . SER A 1 86 ? 3.219 -12.754 15.885 1.00 77.44 86 SER A C 1
ATOM 642 O O . SER A 1 86 ? 2.887 -12.066 16.852 1.00 77.44 86 SER A O 1
ATOM 644 N N . PRO A 1 87 ? 2.493 -12.834 14.762 1.00 87.50 87 PRO A N 1
ATOM 645 C CA . PRO A 1 87 ? 1.294 -12.043 14.573 1.00 87.50 87 PRO A CA 1
ATOM 646 C C . PRO A 1 87 ? 0.205 -12.437 15.574 1.00 87.50 87 PRO A C 1
ATOM 648 O O . PRO A 1 87 ? 0.031 -13.622 15.888 1.00 87.50 87 PRO A O 1
ATOM 651 N N . ARG A 1 88 ? -0.532 -11.438 16.068 1.00 90.06 88 ARG A N 1
ATOM 652 C CA . ARG A 1 88 ? -1.638 -11.612 17.015 1.00 90.06 88 ARG A CA 1
ATOM 653 C C . ARG A 1 88 ? -2.904 -10.932 16.519 1.00 90.06 88 ARG A C 1
ATOM 655 O O . ARG A 1 88 ? -2.851 -9.864 15.917 1.00 90.06 88 ARG A O 1
ATOM 662 N N . LEU A 1 89 ? -4.032 -11.559 16.826 1.00 94.19 89 LEU A N 1
ATOM 663 C CA . LEU A 1 89 ? -5.377 -11.024 16.670 1.00 94.19 89 LEU A CA 1
ATOM 664 C C . LEU A 1 89 ? -6.095 -11.171 18.008 1.00 94.19 89 LEU A C 1
ATOM 666 O O . LEU A 1 89 ? -6.141 -12.265 18.577 1.00 94.19 89 LEU A O 1
ATOM 670 N N . TYR A 1 90 ? -6.658 -10.087 18.511 1.00 95.00 90 TYR A N 1
ATOM 671 C CA . TYR A 1 90 ? -7.430 -10.066 19.751 1.00 95.00 90 TYR A CA 1
ATOM 672 C C . TYR A 1 90 ? -8.421 -8.910 19.705 1.00 95.00 90 TYR A C 1
ATOM 674 O O . TYR A 1 90 ? -8.366 -8.079 18.800 1.00 95.00 90 TYR A O 1
ATOM 682 N N . GLY A 1 91 ? -9.334 -8.848 20.664 1.00 95.81 91 GLY A N 1
ATOM 683 C CA . GLY A 1 91 ? -10.307 -7.773 20.708 1.00 95.81 91 GLY A CA 1
ATOM 684 C C . GLY A 1 91 ? -10.776 -7.413 22.103 1.00 95.81 91 GLY A C 1
ATOM 685 O O . GLY A 1 91 ? -10.469 -8.086 23.089 1.00 95.81 91 GLY A O 1
ATOM 686 N N . PHE A 1 92 ? -11.540 -6.330 22.144 1.00 96.38 92 PHE A N 1
ATOM 687 C CA . PHE A 1 92 ? -12.249 -5.841 23.312 1.00 96.38 92 PHE A CA 1
ATOM 688 C C . PHE A 1 92 ? -13.724 -5.699 22.961 1.00 96.38 92 PHE A C 1
ATOM 690 O O . PHE A 1 92 ? -14.076 -5.044 21.978 1.00 96.38 92 PHE A O 1
ATOM 697 N N . THR A 1 93 ? -14.591 -6.324 23.749 1.00 95.38 93 THR A N 1
ATOM 698 C CA . THR A 1 93 ? -16.039 -6.132 23.624 1.00 95.38 93 THR A CA 1
ATOM 699 C C . THR A 1 93 ? -16.443 -4.726 24.100 1.00 95.38 93 THR A C 1
ATOM 701 O O . THR A 1 93 ? -15.645 -4.064 24.768 1.00 95.38 93 THR A O 1
ATOM 704 N N . PRO A 1 94 ? -17.663 -4.238 23.791 1.00 92.31 94 PRO A N 1
ATOM 705 C CA . PRO A 1 94 ? -18.096 -2.884 24.170 1.00 92.31 94 PRO A CA 1
ATOM 706 C C . PRO A 1 94 ? -18.039 -2.578 25.674 1.00 92.31 94 PRO A C 1
ATOM 708 O O . PRO A 1 94 ? -17.885 -1.428 26.070 1.00 92.31 94 PRO A O 1
ATOM 711 N N . ASP A 1 95 ? -18.165 -3.605 26.516 1.00 91.75 95 ASP A N 1
ATOM 712 C CA . ASP A 1 95 ? -18.020 -3.541 27.975 1.00 91.75 95 ASP A CA 1
ATOM 713 C C . ASP A 1 95 ? -16.551 -3.602 28.448 1.00 91.75 95 ASP A C 1
ATOM 715 O O . ASP A 1 95 ? -16.285 -3.667 29.645 1.00 91.75 95 ASP A O 1
ATOM 719 N N . GLY A 1 96 ? -15.591 -3.586 27.521 1.00 91.62 96 GLY A N 1
ATOM 720 C CA . GLY A 1 96 ? -14.153 -3.528 27.779 1.00 91.62 96 GLY A CA 1
ATOM 721 C C . GLY A 1 96 ? -13.477 -4.874 28.044 1.00 91.62 96 GLY A C 1
ATOM 722 O O . GLY A 1 96 ? -12.283 -4.914 28.348 1.00 91.62 96 GLY A O 1
ATOM 723 N N . ARG A 1 97 ? -14.192 -5.999 27.922 1.00 93.25 97 ARG A N 1
ATOM 724 C CA . ARG A 1 97 ? -13.613 -7.327 28.163 1.00 93.25 97 ARG A CA 1
ATOM 725 C C . ARG A 1 97 ? -12.711 -7.765 27.003 1.00 93.25 97 ARG A C 1
ATOM 727 O O . ARG A 1 97 ? -13.129 -7.836 25.852 1.00 93.25 97 ARG A O 1
ATOM 734 N N . PHE A 1 98 ? -11.478 -8.128 27.348 1.00 93.75 98 PHE A N 1
ATOM 735 C CA . PHE A 1 98 ? -10.466 -8.661 26.435 1.00 93.75 98 PHE A CA 1
ATOM 736 C C . PHE A 1 98 ? -10.740 -10.122 26.031 1.00 93.75 98 PHE A C 1
ATOM 738 O O . PHE A 1 98 ? -11.168 -10.931 26.861 1.00 93.75 98 PHE A O 1
ATOM 745 N N . PHE A 1 99 ? -10.424 -10.485 24.785 1.00 92.88 99 PHE A N 1
ATOM 746 C CA . PHE A 1 99 ? -10.395 -11.872 24.310 1.00 92.88 99 PHE A CA 1
ATOM 747 C C . PHE A 1 99 ? -9.368 -12.079 23.179 1.00 92.88 99 PHE A C 1
ATOM 749 O O . PHE A 1 99 ? -9.173 -11.206 22.337 1.00 92.88 99 PHE A O 1
ATOM 756 N N . ASP A 1 100 ? -8.742 -13.259 23.125 1.00 91.88 100 ASP A N 1
ATOM 757 C CA . ASP A 1 100 ? -7.803 -13.636 22.057 1.00 91.88 100 ASP A CA 1
ATOM 758 C C . ASP A 1 100 ? -8.505 -14.367 20.899 1.00 91.88 100 ASP A C 1
ATOM 760 O O . ASP A 1 100 ? -9.284 -15.300 21.120 1.00 91.88 100 ASP A O 1
ATOM 764 N N . ILE A 1 101 ? -8.138 -14.012 19.662 1.00 93.75 101 ILE A N 1
ATOM 765 C CA . ILE A 1 101 ? -8.562 -14.689 18.423 1.00 93.75 101 ILE A CA 1
ATOM 766 C C . ILE A 1 101 ? -7.427 -15.568 17.887 1.00 93.75 101 ILE A C 1
ATOM 768 O O . ILE A 1 101 ? -7.647 -16.729 17.544 1.00 93.75 101 ILE A O 1
ATOM 772 N N . TYR A 1 102 ? -6.197 -15.045 17.837 1.00 90.81 102 TYR A N 1
ATOM 773 C CA . TYR A 1 102 ? -5.020 -15.778 17.372 1.00 90.81 102 TYR A CA 1
ATOM 774 C C . TYR A 1 102 ? -3.721 -15.260 18.019 1.00 90.81 102 TYR A C 1
ATOM 776 O O . TYR A 1 102 ? -3.526 -14.048 18.077 1.00 90.81 102 TYR A O 1
ATOM 784 N N . PRO A 1 103 ? -2.786 -16.139 18.434 1.00 83.56 103 PRO A N 1
ATOM 785 C CA . PRO A 1 103 ? -2.927 -17.591 18.556 1.00 83.56 103 PRO A CA 1
ATOM 786 C C . PRO A 1 103 ? -3.764 -17.973 19.791 1.00 83.56 103 PRO A C 1
ATOM 788 O O . PRO A 1 103 ? -3.517 -17.474 20.886 1.00 83.56 103 PRO A O 1
ATOM 791 N N . ARG A 1 104 ? -4.713 -18.912 19.666 1.00 73.62 104 ARG A N 1
ATOM 792 C CA . ARG A 1 104 ? -5.462 -19.404 20.841 1.00 73.62 104 ARG A CA 1
ATOM 793 C C . ARG A 1 104 ? -4.633 -20.373 21.678 1.00 73.62 104 ARG A C 1
ATOM 795 O O . ARG A 1 104 ? -3.937 -21.235 21.147 1.00 73.62 104 ARG A O 1
ATOM 802 N N . GLY A 1 105 ? -4.748 -20.257 23.001 1.00 61.97 105 GLY A N 1
ATOM 803 C CA . GLY A 1 105 ? -4.181 -21.217 23.955 1.00 61.97 105 GLY A CA 1
ATOM 804 C C . GLY A 1 105 ? -2.655 -21.183 24.101 1.00 61.97 105 GLY A C 1
ATOM 805 O O . GLY A 1 105 ? -2.105 -22.015 24.820 1.00 61.97 105 GLY A O 1
ATOM 806 N N . LYS A 1 106 ? -1.960 -20.235 23.458 1.00 57.19 106 LYS A N 1
ATOM 807 C CA . LYS A 1 106 ? -0.549 -19.944 23.742 1.00 57.19 106 LYS A CA 1
ATOM 808 C C . LYS A 1 106 ? -0.462 -18.844 24.798 1.00 57.19 106 LYS A C 1
ATOM 810 O O . LYS A 1 106 ? -1.203 -17.870 24.740 1.00 57.19 106 LYS A O 1
ATOM 815 N N . LEU A 1 107 ? 0.446 -19.004 25.762 1.00 51.41 107 LEU A N 1
ATOM 816 C CA . LEU A 1 107 ? 0.737 -17.956 26.742 1.00 51.41 107 LEU A CA 1
ATOM 817 C C . LEU A 1 107 ? 1.238 -16.693 26.002 1.00 51.41 107 LEU A C 1
ATOM 819 O O . LEU A 1 107 ? 2.151 -16.836 25.185 1.00 51.41 107 LEU A O 1
ATOM 823 N N . PRO A 1 108 ? 0.719 -15.484 26.302 1.00 46.91 108 PRO A N 1
ATOM 824 C CA . PRO A 1 108 ? 0.987 -14.244 25.550 1.00 46.91 108 PRO A CA 1
ATOM 825 C C . PRO A 1 108 ? 2.459 -13.797 25.462 1.00 46.91 108 PRO A C 1
ATOM 827 O O . PRO A 1 108 ? 2.769 -12.841 24.757 1.00 46.91 108 PRO A O 1
ATOM 830 N N . HIS A 1 109 ? 3.374 -14.458 26.180 1.00 49.28 109 HIS A N 1
ATOM 831 C CA . HIS A 1 109 ? 4.761 -14.017 26.373 1.00 49.28 109 HIS A CA 1
ATOM 832 C C . HIS A 1 109 ? 5.819 -15.064 26.025 1.00 49.28 109 HIS A C 1
ATOM 834 O O . HIS A 1 109 ? 6.991 -14.851 26.332 1.00 49.28 109 HIS A O 1
ATOM 840 N N . LEU A 1 110 ? 5.452 -16.195 25.410 1.00 46.16 110 LEU A N 1
ATOM 841 C CA . LEU A 1 110 ? 6.483 -17.094 24.894 1.00 46.16 110 LEU A CA 1
ATOM 842 C C . LEU A 1 110 ? 6.976 -16.563 23.539 1.00 46.16 110 LEU A C 1
ATOM 844 O O . LEU A 1 110 ? 6.187 -16.552 22.591 1.00 46.16 110 LEU A O 1
ATOM 848 N N . PRO A 1 111 ? 8.251 -16.144 23.408 1.00 45.53 111 PRO A N 1
ATOM 849 C CA . PRO A 1 111 ? 8.815 -15.873 22.095 1.00 45.53 111 PRO A CA 1
ATOM 850 C C . PRO A 1 111 ? 8.685 -17.128 21.227 1.00 45.53 111 PRO A C 1
ATOM 852 O O . PRO A 1 111 ? 8.815 -18.254 21.719 1.00 45.53 111 PRO A O 1
ATOM 855 N N . SER A 1 112 ? 8.426 -16.938 19.933 1.00 48.12 112 SER A N 1
ATOM 856 C CA . SER A 1 112 ? 8.544 -18.018 18.957 1.00 48.12 112 SER A CA 1
ATOM 857 C C . SER A 1 112 ? 9.926 -18.646 19.108 1.00 48.12 112 SER A C 1
ATOM 859 O O . SER A 1 112 ? 10.939 -17.953 18.990 1.00 48.12 112 SER A O 1
ATOM 861 N N . LEU A 1 113 ? 9.967 -19.942 19.420 1.00 47.06 113 LEU A N 1
ATOM 862 C CA . LEU A 1 113 ? 11.223 -20.676 19.471 1.00 47.06 113 LEU A CA 1
ATOM 863 C C . LEU A 1 113 ? 11.904 -20.578 18.095 1.00 47.06 113 LEU A C 1
ATOM 865 O O . LEU A 1 113 ? 11.213 -20.594 17.071 1.00 47.06 113 LEU A O 1
ATOM 869 N N . PRO A 1 114 ? 13.241 -20.473 18.046 1.00 41.28 114 PRO A N 1
ATOM 870 C CA . PRO A 1 114 ? 13.957 -20.508 16.779 1.00 41.28 114 PRO A CA 1
ATOM 871 C C . PRO A 1 114 ? 13.655 -21.820 16.030 1.00 41.28 114 PRO A C 1
ATOM 873 O O . PRO A 1 114 ? 13.423 -22.857 16.654 1.00 41.28 114 PRO A O 1
ATOM 876 N N . PHE A 1 115 ? 13.688 -21.770 14.694 1.00 45.69 115 PHE A N 1
ATOM 877 C CA . PHE A 1 115 ? 13.493 -22.917 13.787 1.00 45.69 115 PHE A CA 1
ATOM 878 C C . PHE A 1 115 ? 12.068 -23.503 13.710 1.00 45.69 115 PHE A C 1
ATOM 880 O O . PHE A 1 115 ? 11.920 -24.710 13.535 1.00 45.69 115 PHE A O 1
ATOM 887 N N . ASP A 1 116 ? 11.020 -22.682 13.840 1.00 50.47 116 ASP A N 1
ATOM 888 C CA . ASP A 1 116 ? 9.607 -23.104 13.712 1.00 50.47 116 ASP A CA 1
ATOM 889 C C . ASP A 1 116 ? 9.155 -24.200 14.703 1.00 50.47 116 ASP A C 1
ATOM 891 O O . ASP A 1 116 ? 8.077 -24.788 14.565 1.00 50.47 116 ASP A O 1
ATOM 895 N N . ILE A 1 117 ? 9.937 -24.466 15.754 1.00 44.97 117 ILE A N 1
ATOM 896 C CA . ILE A 1 117 ? 9.616 -25.493 16.748 1.00 44.97 117 ILE A CA 1
ATOM 897 C C . ILE A 1 117 ? 8.368 -25.051 17.529 1.00 44.97 117 ILE A C 1
ATOM 899 O O . ILE A 1 117 ? 8.395 -24.095 18.302 1.00 44.97 117 ILE A O 1
ATOM 903 N N . GLY A 1 118 ? 7.249 -25.753 17.324 1.00 50.53 118 GLY A N 1
ATOM 904 C CA . GLY A 1 118 ? 5.971 -25.466 17.987 1.00 50.53 118 GLY A CA 1
ATOM 905 C C . GLY A 1 118 ? 5.059 -24.474 17.252 1.00 50.53 118 GLY A C 1
ATOM 906 O O . GLY A 1 118 ? 4.091 -23.980 17.851 1.00 50.53 118 GLY A O 1
ATOM 907 N N . ARG A 1 119 ? 5.318 -24.163 15.972 1.00 56.31 119 ARG A N 1
ATOM 908 C CA . ARG A 1 119 ? 4.307 -23.528 15.109 1.00 56.31 119 ARG A CA 1
ATOM 909 C C . ARG A 1 119 ? 3.165 -24.517 14.847 1.00 56.31 119 ARG A C 1
ATOM 911 O O . ARG A 1 119 ? 3.394 -25.704 14.631 1.00 56.31 119 ARG A O 1
ATOM 918 N N . GLY A 1 120 ? 1.928 -24.028 14.955 1.00 59.94 120 GLY A N 1
ATOM 919 C CA . GLY A 1 120 ? 0.747 -24.822 14.619 1.00 59.94 120 GLY A CA 1
ATOM 920 C C . GLY A 1 120 ? 0.691 -25.118 13.114 1.00 59.94 120 GLY A C 1
ATOM 921 O O . GLY A 1 120 ? 1.499 -24.589 12.355 1.00 59.94 120 GLY A O 1
ATOM 922 N N . PRO A 1 121 ? -0.262 -25.943 12.658 1.00 62.69 121 PRO A N 1
ATOM 923 C CA . PRO A 1 121 ? -0.391 -26.292 11.243 1.00 62.69 121 PRO A CA 1
ATOM 924 C C . PRO A 1 121 ? -0.869 -25.131 10.349 1.00 62.69 121 PRO A C 1
ATOM 926 O O . PRO A 1 121 ? -0.818 -25.264 9.131 1.00 62.69 121 PRO A O 1
ATOM 929 N N . PHE A 1 122 ? -1.349 -24.027 10.930 1.00 80.06 122 PHE A N 1
ATOM 930 C CA . PHE A 1 122 ? -1.850 -22.863 10.201 1.00 80.06 122 PHE A CA 1
ATOM 931 C C . PHE A 1 122 ? -0.769 -21.788 10.039 1.00 80.06 122 PHE A C 1
ATOM 933 O O . PHE A 1 122 ? -0.124 -21.402 11.017 1.00 80.06 122 PHE A O 1
ATOM 940 N N . ASP A 1 123 ? -0.612 -21.300 8.808 1.00 80.75 123 ASP A N 1
ATOM 941 C CA . ASP A 1 123 ? 0.348 -20.259 8.452 1.00 80.75 123 ASP A CA 1
ATOM 942 C C . ASP A 1 123 ? -0.292 -18.877 8.573 1.00 80.75 123 ASP A C 1
ATOM 944 O O . ASP A 1 123 ? -1.236 -18.543 7.857 1.00 80.75 123 ASP A O 1
ATOM 948 N N . PHE A 1 124 ? 0.253 -18.067 9.473 1.00 88.19 124 PHE A N 1
ATOM 949 C CA . PHE A 1 124 ? -0.132 -16.679 9.682 1.00 88.19 124 PHE A CA 1
ATOM 950 C C . PHE A 1 124 ? 1.153 -15.915 9.967 1.00 88.19 124 PHE A C 1
ATOM 952 O O . PHE A 1 124 ? 1.678 -15.983 11.084 1.00 88.19 124 PHE A O 1
ATOM 959 N N . ASP A 1 125 ? 1.698 -15.277 8.931 1.00 88.81 125 ASP A N 1
ATOM 960 C CA . ASP A 1 125 ? 3.024 -14.668 8.943 1.00 88.81 125 ASP A CA 1
ATOM 961 C C . ASP A 1 125 ? 2.940 -13.166 8.624 1.00 88.81 125 ASP A C 1
ATOM 963 O O . ASP A 1 125 ? 2.100 -12.745 7.821 1.00 88.81 125 ASP A O 1
ATOM 967 N N . PRO A 1 126 ? 3.800 -12.345 9.254 1.00 88.00 126 PRO A N 1
ATOM 968 C CA . PRO A 1 126 ? 3.826 -10.905 9.043 1.00 88.00 126 PRO A CA 1
ATOM 969 C C . PRO A 1 126 ? 4.357 -10.522 7.646 1.00 88.00 126 PRO A C 1
ATOM 971 O O . PRO A 1 126 ? 5.075 -11.302 7.008 1.00 88.00 126 PRO A O 1
ATOM 974 N N . PRO A 1 127 ? 4.105 -9.280 7.198 1.00 88.56 127 PRO A N 1
ATOM 975 C CA . PRO A 1 127 ? 3.264 -8.273 7.854 1.00 88.56 127 PRO A CA 1
ATOM 976 C C . PRO A 1 127 ? 1.765 -8.537 7.629 1.00 88.56 127 PRO A C 1
ATOM 978 O O . PRO A 1 127 ? 1.377 -9.094 6.601 1.00 88.56 127 PRO A O 1
ATOM 981 N N . ILE A 1 128 ? 0.923 -8.119 8.579 1.00 92.38 128 ILE A N 1
ATOM 982 C CA . ILE A 1 128 ? -0.530 -8.007 8.378 1.00 92.38 128 ILE A CA 1
ATOM 983 C C . ILE A 1 128 ? -0.811 -6.706 7.630 1.00 92.38 128 ILE A C 1
ATOM 985 O O . ILE A 1 128 ? -0.452 -5.624 8.097 1.00 92.38 128 ILE A O 1
ATOM 989 N N . GLY A 1 129 ? -1.470 -6.822 6.481 1.00 92.75 129 GLY A N 1
ATOM 990 C CA . GLY A 1 129 ? -1.776 -5.690 5.610 1.00 92.75 129 GLY A CA 1
ATOM 991 C C . GLY A 1 129 ? -2.993 -4.889 6.059 1.00 92.75 129 GLY A C 1
ATOM 992 O O . GLY A 1 129 ? -2.958 -3.662 6.009 1.00 92.75 129 GLY A O 1
ATOM 993 N N . GLY A 1 130 ? -4.034 -5.574 6.542 1.00 94.00 130 GLY A N 1
ATOM 994 C CA . GLY A 1 130 ? -5.395 -5.059 6.707 1.00 94.00 130 GLY A CA 1
ATOM 995 C C . GLY A 1 130 ? -6.259 -5.959 7.581 1.00 94.00 130 GLY A C 1
ATOM 996 O O . GLY A 1 130 ? -6.051 -7.175 7.590 1.00 94.00 130 GLY A O 1
ATOM 997 N N . ILE A 1 131 ? -7.241 -5.372 8.278 1.00 96.44 131 ILE A N 1
ATOM 998 C CA . ILE A 1 131 ? -8.355 -6.126 8.871 1.00 96.44 131 ILE A CA 1
ATOM 999 C C . ILE A 1 131 ? -9.687 -5.426 8.606 1.00 96.44 131 ILE A C 1
ATOM 1001 O O . ILE A 1 131 ? -9.761 -4.205 8.690 1.00 96.44 131 ILE A O 1
ATOM 1005 N N . VAL A 1 132 ? -10.735 -6.202 8.337 1.00 97.00 132 VAL A N 1
ATOM 1006 C CA . VAL A 1 132 ? -12.116 -5.711 8.236 1.00 97.00 132 VAL A CA 1
ATOM 1007 C C . VAL A 1 132 ? -13.084 -6.775 8.739 1.00 97.00 132 VAL A C 1
ATOM 1009 O O . VAL A 1 132 ? -12.773 -7.967 8.710 1.00 97.00 132 VAL A O 1
ATOM 1012 N N . ILE A 1 133 ? -14.253 -6.358 9.213 1.00 97.38 133 ILE A N 1
ATOM 1013 C CA . ILE A 1 133 ? -15.288 -7.253 9.733 1.00 97.38 133 ILE A CA 1
ATOM 1014 C C . ILE A 1 133 ? -16.510 -7.162 8.820 1.00 97.38 133 ILE A C 1
ATOM 1016 O O . ILE A 1 133 ? -16.900 -6.070 8.416 1.00 97.38 133 ILE A O 1
ATOM 1020 N N . SER A 1 134 ? -17.055 -8.315 8.432 1.00 95.75 134 SER A N 1
ATOM 1021 C CA . SER A 1 134 ? -18.269 -8.401 7.615 1.00 95.75 134 SER A CA 1
ATOM 1022 C C . SER A 1 134 ? -18.911 -9.780 7.716 1.00 95.75 134 SER A C 1
ATOM 1024 O O . SER A 1 134 ? -18.228 -10.808 7.664 1.00 95.75 134 SER A O 1
ATOM 1026 N N . GLY A 1 135 ? -20.234 -9.811 7.858 1.00 94.12 135 GLY A N 1
ATOM 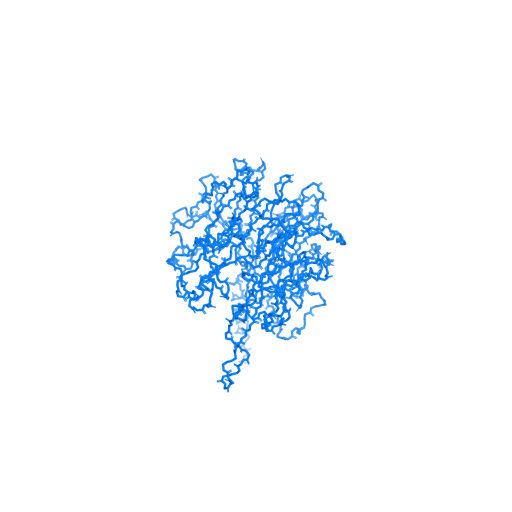1027 C CA . GLY A 1 135 ? -21.008 -11.042 7.983 1.00 94.12 135 GLY A CA 1
ATOM 1028 C C . GLY A 1 135 ? -20.597 -11.875 9.198 1.00 94.12 135 GLY A C 1
ATOM 1029 O O . GLY A 1 135 ? -20.533 -13.102 9.098 1.00 94.12 135 GLY A O 1
ATOM 1030 N N . GLY A 1 136 ? -20.245 -11.222 10.313 1.00 94.06 136 GLY A N 1
ATOM 1031 C CA . GLY A 1 136 ? -19.778 -11.883 11.538 1.00 94.06 136 GLY A CA 1
ATOM 1032 C C . GLY A 1 136 ? -18.429 -12.604 11.402 1.00 94.06 136 GLY A C 1
ATOM 1033 O O . GLY A 1 136 ? -18.116 -13.496 12.197 1.00 94.06 136 GLY A O 1
ATOM 1034 N N . ARG A 1 137 ? -17.631 -12.266 10.380 1.00 97.12 137 ARG A N 1
ATOM 1035 C CA . ARG A 1 137 ? -16.279 -12.802 10.158 1.00 97.12 137 ARG A CA 1
ATOM 1036 C C . ARG A 1 137 ? -15.253 -11.680 10.096 1.00 97.12 137 ARG A C 1
ATOM 1038 O O . ARG A 1 137 ? -15.531 -10.600 9.587 1.00 97.12 137 ARG A O 1
ATOM 1045 N N . ILE A 1 138 ? -14.044 -11.979 10.560 1.00 98.19 138 ILE A N 1
ATOM 1046 C CA . ILE A 1 138 ? -12.898 -11.067 10.561 1.00 98.19 138 ILE A CA 1
ATOM 1047 C C . ILE A 1 138 ? -11.989 -11.450 9.393 1.00 98.19 138 ILE A C 1
ATOM 1049 O O . ILE A 1 138 ? -11.399 -12.529 9.392 1.00 98.19 138 ILE A O 1
ATOM 1053 N N . PHE A 1 139 ? -11.866 -10.592 8.391 1.00 98.31 139 PHE A N 1
ATOM 1054 C CA . PHE A 1 139 ? -10.996 -10.798 7.236 1.00 98.31 139 PHE A CA 1
ATOM 1055 C C . PHE A 1 139 ? -9.652 -10.126 7.470 1.00 98.31 139 PHE A C 1
ATOM 1057 O O . PHE A 1 139 ? -9.605 -8.960 7.849 1.00 98.31 139 PHE A O 1
ATOM 1064 N N . VAL A 1 140 ? -8.566 -10.860 7.236 1.00 97.75 140 VAL A N 1
ATOM 1065 C CA . VAL A 1 140 ? -7.201 -10.408 7.511 1.00 97.75 140 VAL A CA 1
ATOM 1066 C C . VAL A 1 140 ? -6.291 -10.745 6.339 1.00 97.75 140 VAL A C 1
ATOM 1068 O O . VAL A 1 140 ? -6.238 -11.900 5.906 1.00 97.75 140 VAL A O 1
ATOM 1071 N N . THR A 1 141 ? -5.556 -9.752 5.846 1.00 97.06 141 THR A N 1
ATOM 1072 C CA . THR A 1 141 ? -4.508 -9.941 4.835 1.00 97.06 141 THR A CA 1
ATOM 1073 C C . THR A 1 141 ? -3.155 -10.144 5.509 1.00 97.06 141 THR A C 1
ATOM 1075 O O . THR A 1 141 ? -2.799 -9.429 6.444 1.00 97.06 141 THR A O 1
ATOM 1078 N N . HIS A 1 142 ? -2.400 -11.148 5.071 1.00 95.19 142 HIS A N 1
ATOM 1079 C CA . HIS A 1 142 ? -1.115 -11.529 5.664 1.00 95.19 142 HIS A CA 1
ATOM 1080 C C . HIS A 1 142 ? -0.263 -12.330 4.665 1.00 95.19 142 HIS A C 1
ATOM 1082 O O . HIS A 1 142 ? -0.598 -12.415 3.478 1.00 95.19 142 HIS A O 1
ATOM 1088 N N . ARG A 1 143 ? 0.833 -12.941 5.134 1.00 93.88 143 ARG A N 1
ATOM 1089 C CA . ARG A 1 143 ? 1.638 -13.900 4.362 1.00 93.88 143 ARG A CA 1
ATOM 1090 C C . ARG A 1 143 ? 1.529 -15.329 4.898 1.00 93.88 143 ARG A C 1
ATOM 1092 O O . ARG A 1 143 ? 1.175 -15.547 6.058 1.00 93.88 143 ARG A O 1
ATOM 1099 N N . ASP A 1 144 ? 1.835 -16.301 4.046 1.00 92.88 144 ASP A N 1
ATOM 1100 C CA . ASP A 1 144 ? 2.149 -17.673 4.442 1.00 92.88 144 ASP A CA 1
ATOM 1101 C C . ASP A 1 144 ? 3.646 -17.833 4.768 1.00 92.88 144 ASP A C 1
ATOM 1103 O O . ASP A 1 144 ? 4.446 -16.902 4.619 1.00 92.88 144 ASP A O 1
ATOM 1107 N N . ARG A 1 145 ? 4.051 -19.045 5.165 1.00 88.38 145 ARG A N 1
ATOM 1108 C CA . ARG A 1 145 ? 5.449 -19.367 5.503 1.00 88.38 145 ARG A CA 1
ATOM 1109 C C . ARG A 1 145 ? 6.447 -19.173 4.352 1.00 88.38 145 ARG A C 1
ATOM 1111 O O . ARG A 1 145 ? 7.647 -19.082 4.590 1.00 88.38 145 ARG A O 1
ATOM 1118 N N . ASN A 1 146 ? 5.970 -19.156 3.107 1.00 90.38 146 ASN A N 1
ATOM 1119 C CA . ASN A 1 146 ? 6.782 -18.986 1.900 1.00 90.38 146 ASN A CA 1
ATOM 1120 C C . ASN A 1 146 ? 6.790 -17.529 1.414 1.00 90.38 146 ASN A C 1
ATOM 1122 O O . ASN A 1 146 ? 7.251 -17.254 0.300 1.00 90.38 146 ASN A O 1
ATOM 1126 N N . GLY A 1 147 ? 6.239 -16.609 2.212 1.00 92.12 147 GLY A N 1
ATOM 1127 C CA . GLY A 1 147 ? 6.111 -15.199 1.873 1.00 92.12 147 GLY A CA 1
ATOM 1128 C C . GLY A 1 147 ? 5.029 -14.904 0.833 1.00 92.12 147 GLY A C 1
ATOM 1129 O O . GLY A 1 147 ? 4.968 -13.779 0.340 1.00 92.12 147 GLY A O 1
ATOM 1130 N N . ARG A 1 148 ? 4.180 -15.876 0.470 1.00 95.88 148 ARG A N 1
ATOM 1131 C CA . ARG A 1 148 ? 3.056 -15.632 -0.443 1.00 95.88 148 ARG A CA 1
ATOM 1132 C C . ARG A 1 148 ? 1.917 -14.972 0.309 1.00 95.88 148 ARG A C 1
ATOM 1134 O O . ARG A 1 148 ? 1.688 -15.248 1.478 1.00 95.88 148 ARG A O 1
ATOM 1141 N N . GLY A 1 149 ? 1.202 -14.089 -0.366 1.00 96.75 149 GLY A N 1
ATOM 1142 C CA . GLY A 1 149 ? 0.095 -13.358 0.224 1.00 96.75 149 GLY A CA 1
ATOM 1143 C C . GLY A 1 149 ? -1.141 -14.234 0.397 1.00 96.75 149 GLY A C 1
ATOM 1144 O O . GLY A 1 149 ? -1.429 -15.102 -0.436 1.00 96.75 149 GLY A O 1
ATOM 1145 N N . VAL A 1 150 ? -1.872 -13.980 1.477 1.00 97.62 150 VAL A N 1
ATOM 1146 C CA . VAL A 1 150 ? -3.060 -14.725 1.888 1.00 97.62 150 VAL A CA 1
ATOM 1147 C C . VAL A 1 150 ? -4.113 -13.754 2.421 1.00 97.62 150 VAL A C 1
ATOM 1149 O O . VAL A 1 150 ? -3.791 -12.798 3.124 1.00 97.62 150 VAL A O 1
ATOM 1152 N N . LEU A 1 151 ? -5.377 -14.027 2.104 1.00 98.25 151 LEU A N 1
ATOM 1153 C CA . LEU A 1 151 ? -6.541 -13.469 2.787 1.00 98.25 151 LEU A CA 1
ATOM 1154 C C . LEU A 1 151 ? -7.193 -14.596 3.588 1.00 98.25 151 LEU A C 1
ATOM 1156 O O . LEU A 1 151 ? -7.658 -15.580 3.004 1.00 98.25 151 LEU A O 1
ATOM 1160 N N . THR A 1 152 ? -7.253 -14.453 4.908 1.00 97.88 152 THR A N 1
ATOM 1161 C CA . THR A 1 152 ? -7.901 -15.421 5.802 1.00 97.88 152 THR A CA 1
ATOM 1162 C C . THR A 1 152 ? -9.115 -14.791 6.464 1.00 97.88 152 THR A C 1
ATOM 1164 O O . THR A 1 152 ? -9.071 -13.641 6.887 1.00 97.88 152 THR A O 1
ATOM 1167 N N . SER A 1 153 ? -10.196 -15.562 6.581 1.00 97.94 153 SER A N 1
ATOM 1168 C CA . SER A 1 153 ? -11.343 -15.209 7.416 1.00 97.94 153 SER A CA 1
ATOM 1169 C C . SER A 1 153 ? -11.279 -15.953 8.749 1.00 97.94 153 SER A C 1
ATOM 1171 O O . SER A 1 153 ? -11.095 -17.172 8.761 1.00 97.94 153 SER A O 1
ATOM 1173 N N . PHE A 1 154 ? -11.468 -15.241 9.853 1.00 97.56 154 PHE A N 1
ATOM 1174 C CA . PHE A 1 154 ? -11.505 -15.762 11.215 1.00 97.56 154 PHE A CA 1
ATOM 1175 C C . PHE A 1 154 ? -12.909 -15.617 11.812 1.00 97.56 154 PHE A C 1
ATOM 1177 O O . PHE A 1 154 ? -13.619 -14.650 11.536 1.00 97.56 154 PHE A O 1
ATOM 1184 N N . GLY A 1 155 ? -13.302 -16.574 12.646 1.00 96.69 155 GLY A N 1
ATOM 1185 C CA . GLY A 1 155 ? -14.330 -16.385 13.660 1.00 96.69 155 GLY A CA 1
ATOM 1186 C C . GLY A 1 155 ? -13.725 -15.790 14.932 1.00 96.69 155 GLY A C 1
ATOM 1187 O O . GLY A 1 155 ? -12.523 -15.905 15.182 1.00 96.69 155 GLY A O 1
ATOM 1188 N N . TYR A 1 156 ? -14.568 -15.199 15.776 1.00 95.44 156 TYR A N 1
ATOM 1189 C CA . TYR A 1 156 ? -14.168 -14.671 17.089 1.00 95.44 156 TYR A CA 1
ATOM 1190 C C . TYR A 1 156 ? -13.598 -15.741 18.032 1.00 95.44 156 TYR A C 1
ATOM 1192 O O . TYR A 1 156 ? -12.851 -15.441 18.959 1.00 95.44 156 TYR A O 1
ATOM 1200 N N . ASP A 1 157 ? -13.913 -17.007 17.771 1.00 92.81 157 ASP A N 1
ATOM 1201 C CA . ASP A 1 157 ? -13.370 -18.176 18.452 1.00 92.81 157 ASP A CA 1
ATOM 1202 C C . ASP A 1 157 ? -12.051 -18.682 17.833 1.00 92.81 157 ASP A C 1
ATOM 1204 O O . ASP A 1 157 ? -11.595 -19.779 18.158 1.00 92.81 157 ASP A O 1
ATOM 1208 N N . GLY A 1 158 ? -11.429 -17.936 16.921 1.00 91.56 158 GLY A N 1
ATOM 1209 C CA . GLY A 1 158 ? -10.182 -18.319 16.255 1.00 91.56 158 GLY A CA 1
ATOM 1210 C C . GLY A 1 158 ? -10.313 -19.448 15.227 1.00 91.56 158 GLY A C 1
ATOM 1211 O O . GLY A 1 158 ? -9.297 -19.859 14.652 1.00 91.56 158 GLY A O 1
ATOM 1212 N N . SER A 1 159 ? -11.526 -19.950 14.956 1.00 93.25 159 SER A N 1
ATOM 1213 C CA . SER A 1 159 ? -11.775 -20.766 13.764 1.00 93.25 159 SER A CA 1
ATOM 1214 C C . SER A 1 159 ? -11.406 -19.957 12.520 1.00 93.25 159 SER A C 1
ATOM 1216 O O . SER A 1 159 ? -11.615 -18.748 12.486 1.00 93.25 159 SER A O 1
ATOM 1218 N N . HIS A 1 160 ? -10.816 -20.578 11.502 1.00 94.38 160 HIS A N 1
ATOM 1219 C CA . HIS A 1 160 ? -10.327 -19.831 10.344 1.00 94.38 160 HIS A CA 1
ATOM 1220 C C . HIS A 1 160 ? -10.436 -20.608 9.038 1.00 94.38 160 HIS A C 1
ATOM 1222 O O . HIS A 1 160 ? -10.491 -21.837 9.009 1.00 94.38 160 HIS A O 1
ATOM 1228 N N . THR A 1 161 ? -10.505 -19.867 7.935 1.00 95.06 161 THR A N 1
ATOM 1229 C CA . THR A 1 161 ? -10.576 -20.407 6.576 1.00 95.06 161 THR A CA 1
ATOM 1230 C C . THR A 1 161 ? -9.848 -19.476 5.620 1.00 95.06 161 THR A C 1
ATOM 1232 O O . THR A 1 161 ? -10.124 -18.274 5.580 1.00 95.06 161 THR A O 1
ATOM 1235 N N . THR A 1 162 ? -8.933 -20.036 4.833 1.00 96.38 162 THR A N 1
ATOM 1236 C CA . THR A 1 162 ? -8.247 -19.320 3.756 1.00 96.38 162 THR A CA 1
ATOM 1237 C C . THR A 1 162 ? -9.232 -18.987 2.637 1.00 96.38 162 THR A C 1
ATOM 1239 O O . THR A 1 162 ? -9.836 -19.884 2.054 1.00 96.38 162 THR A O 1
ATOM 1242 N N . VAL A 1 163 ? -9.384 -17.696 2.341 1.00 98.00 163 VAL A N 1
ATOM 1243 C CA . VAL A 1 163 ? -10.281 -17.159 1.301 1.00 98.00 163 VAL A CA 1
ATOM 1244 C C . VAL A 1 163 ? -9.533 -17.024 -0.023 1.00 98.00 163 VAL A C 1
ATOM 1246 O O . VAL A 1 163 ? -10.042 -17.393 -1.080 1.00 98.00 163 VAL A O 1
ATOM 1249 N N . VAL A 1 164 ? -8.300 -16.514 0.044 1.00 98.06 164 VAL A N 1
ATOM 1250 C CA . VAL A 1 164 ? -7.374 -16.398 -1.087 1.00 98.06 164 VAL A CA 1
ATOM 1251 C C . VAL A 1 164 ? -5.991 -16.807 -0.610 1.00 98.06 164 VAL A C 1
ATOM 1253 O O . VAL A 1 164 ? -5.570 -16.423 0.477 1.00 98.06 164 VAL A O 1
ATOM 1256 N N . SER A 1 165 ? -5.273 -17.561 -1.430 1.00 96.12 165 SER A N 1
ATOM 1257 C CA . SER A 1 165 ? -3.881 -17.940 -1.201 1.00 96.12 165 SER A CA 1
ATOM 1258 C C . SER A 1 165 ? -3.054 -17.700 -2.455 1.00 96.12 165 SER A C 1
ATOM 1260 O O . SER A 1 165 ? -3.589 -17.355 -3.515 1.00 96.12 165 SER A O 1
ATOM 1262 N N . ASP A 1 166 ? -1.747 -17.937 -2.350 1.00 95.69 166 ASP A N 1
ATOM 1263 C CA . ASP A 1 166 ? -0.847 -17.963 -3.498 1.00 95.69 166 ASP A CA 1
ATOM 1264 C C . ASP A 1 166 ? -0.781 -16.616 -4.249 1.00 95.69 166 ASP A C 1
ATOM 1266 O O . ASP A 1 166 ? -0.751 -16.565 -5.476 1.00 95.69 166 ASP A O 1
ATOM 1270 N N . LEU A 1 167 ? -0.814 -15.500 -3.513 1.00 97.81 167 LEU A N 1
ATOM 1271 C CA . LEU A 1 167 ? -0.541 -14.174 -4.076 1.00 97.81 167 LEU A CA 1
ATOM 1272 C C . LEU A 1 167 ? 0.980 -13.929 -4.097 1.00 97.81 167 LEU A C 1
ATOM 1274 O O . LEU A 1 167 ? 1.664 -14.292 -3.134 1.00 97.81 167 LEU A O 1
ATOM 1278 N N . PRO A 1 168 ? 1.540 -13.301 -5.142 1.00 96.88 168 PRO A N 1
ATOM 1279 C CA . PRO A 1 168 ? 2.983 -13.079 -5.269 1.00 96.88 168 PRO A CA 1
ATOM 1280 C C . PRO A 1 168 ? 3.470 -11.914 -4.386 1.00 96.88 168 PRO A C 1
ATOM 1282 O O . PRO A 1 168 ? 3.904 -10.879 -4.871 1.00 96.88 168 PRO A O 1
ATOM 1285 N N . ALA A 1 169 ? 3.409 -12.085 -3.067 1.00 96.38 169 ALA A N 1
ATOM 1286 C CA . ALA A 1 169 ? 3.741 -11.057 -2.075 1.00 96.38 169 ALA A CA 1
ATOM 1287 C C . ALA A 1 169 ? 5.174 -11.181 -1.523 1.00 96.38 169 ALA A C 1
ATOM 1289 O O . ALA A 1 169 ? 5.433 -10.756 -0.401 1.00 96.38 169 ALA A O 1
ATOM 1290 N N . GLN A 1 170 ? 6.082 -11.805 -2.275 1.00 94.88 170 GLN A N 1
ATOM 1291 C CA . GLN A 1 170 ? 7.415 -12.222 -1.812 1.00 94.88 170 GLN A CA 1
ATOM 1292 C C . GLN A 1 170 ? 8.487 -11.130 -1.927 1.00 94.88 170 GLN A C 1
ATOM 1294 O O . GLN A 1 170 ? 9.577 -11.297 -1.383 1.00 94.88 170 GLN A O 1
ATOM 1299 N N . GLY A 1 171 ? 8.185 -10.045 -2.645 1.00 94.56 171 GLY A N 1
ATOM 1300 C CA . GLY A 1 171 ? 9.066 -8.890 -2.783 1.00 94.56 171 GLY A CA 1
ATOM 1301 C C . GLY A 1 171 ? 8.952 -7.909 -1.618 1.00 94.56 171 GLY A C 1
ATOM 1302 O O . GLY A 1 171 ? 8.557 -8.272 -0.504 1.00 94.56 171 GLY A O 1
ATOM 1303 N N . GLU A 1 172 ? 9.295 -6.650 -1.886 1.00 92.75 172 GLU A N 1
ATOM 1304 C CA . GLU A 1 172 ? 9.285 -5.600 -0.870 1.00 92.75 172 GLU A CA 1
ATOM 1305 C C . GLU A 1 172 ? 7.886 -5.367 -0.289 1.00 92.75 172 GLU A C 1
ATOM 1307 O O . GLU A 1 172 ? 7.720 -5.399 0.934 1.00 92.75 172 GLU A O 1
ATOM 1312 N N . PHE A 1 173 ? 6.877 -5.184 -1.143 1.00 94.12 173 PHE A N 1
ATOM 1313 C CA . PHE A 1 173 ? 5.528 -4.850 -0.702 1.00 94.12 173 PHE A CA 1
ATOM 1314 C C . PHE A 1 173 ? 4.624 -6.089 -0.647 1.00 94.12 173 PHE A C 1
ATOM 1316 O O . PHE A 1 173 ? 4.663 -6.978 -1.500 1.00 94.12 173 PHE A O 1
ATOM 1323 N N . GLY A 1 174 ? 3.835 -6.178 0.425 1.00 93.56 174 GLY A N 1
ATOM 1324 C CA . GLY A 1 174 ? 2.957 -7.311 0.708 1.00 93.56 174 GLY A CA 1
ATOM 1325 C C . GLY A 1 174 ? 1.529 -7.135 0.189 1.00 93.56 174 GLY A C 1
ATOM 1326 O O . GLY A 1 174 ? 1.222 -6.218 -0.575 1.00 93.56 174 GLY A O 1
ATOM 1327 N N . VAL A 1 175 ? 0.643 -8.021 0.654 1.00 96.75 175 VAL A N 1
ATOM 1328 C CA . VAL A 1 175 ? -0.806 -7.775 0.607 1.00 96.75 175 VAL A CA 1
ATOM 1329 C C . VAL A 1 175 ? -1.107 -6.645 1.585 1.00 96.75 175 VAL A C 1
ATOM 1331 O O . VAL A 1 175 ? -0.594 -6.661 2.704 1.00 96.75 175 VAL A O 1
ATOM 1334 N N . THR A 1 176 ? -1.886 -5.663 1.159 1.00 95.75 176 THR A N 1
ATOM 1335 C CA . THR A 1 176 ? -2.116 -4.420 1.900 1.00 95.75 176 THR A CA 1
ATOM 1336 C C . THR A 1 176 ? -3.491 -4.424 2.561 1.00 95.75 176 THR A C 1
ATOM 1338 O O . THR A 1 176 ? -3.999 -5.493 2.917 1.00 95.75 176 THR A O 1
ATOM 1341 N N . ASP A 1 177 ? -4.064 -3.246 2.797 1.00 95.44 177 ASP A N 1
ATOM 1342 C CA . ASP A 1 177 ? -5.335 -3.092 3.487 1.00 95.44 177 ASP A CA 1
ATOM 1343 C C . ASP A 1 177 ? -6.495 -3.820 2.791 1.00 95.44 177 ASP A C 1
ATOM 1345 O O . ASP A 1 177 ? -6.410 -4.239 1.630 1.00 95.44 177 ASP A O 1
ATOM 1349 N N . VAL A 1 178 ? -7.585 -3.995 3.531 1.00 97.38 178 VAL A N 1
ATOM 1350 C CA . VAL A 1 178 ? -8.767 -4.740 3.101 1.00 97.38 178 VAL A CA 1
ATOM 1351 C C . VAL A 1 178 ? -10.023 -3.925 3.385 1.00 97.38 178 VAL A C 1
ATOM 1353 O O . VAL A 1 178 ? -10.195 -3.393 4.474 1.00 97.38 178 VAL A O 1
ATOM 1356 N N . ALA A 1 179 ? -10.918 -3.850 2.406 1.00 97.81 179 ALA A N 1
ATOM 1357 C CA . ALA A 1 179 ? -12.159 -3.093 2.489 1.00 97.81 179 ALA A CA 1
ATOM 1358 C C . ALA A 1 179 ? -13.351 -3.948 2.050 1.00 97.81 179 ALA A C 1
ATOM 1360 O O . ALA A 1 179 ? -13.222 -4.864 1.235 1.00 97.81 179 ALA A O 1
ATOM 1361 N N . VAL A 1 180 ? -14.533 -3.637 2.573 1.00 97.25 180 VAL A N 1
ATOM 1362 C CA . VAL A 1 180 ? -15.784 -4.321 2.225 1.00 97.25 180 VAL A CA 1
ATOM 1363 C C . VAL A 1 180 ? -16.620 -3.376 1.387 1.00 97.25 180 VAL A C 1
ATOM 1365 O O . VAL A 1 180 ? -16.875 -2.245 1.793 1.00 97.25 180 VAL A O 1
ATOM 1368 N N . ARG A 1 181 ? -17.083 -3.843 0.229 1.00 96.81 181 ARG A N 1
ATOM 1369 C CA . ARG A 1 181 ? -18.026 -3.078 -0.577 1.00 96.81 181 ARG A CA 1
ATOM 1370 C C . ARG A 1 181 ? -19.396 -3.053 0.116 1.00 96.81 181 ARG A C 1
ATOM 1372 O O . ARG A 1 181 ? -19.987 -4.123 0.280 1.00 96.81 181 ARG A O 1
ATOM 1379 N N . PRO A 1 182 ? -19.955 -1.873 0.446 1.00 93.62 182 PRO A N 1
ATOM 1380 C CA . PRO A 1 182 ? -21.194 -1.794 1.223 1.00 93.62 182 PRO A CA 1
ATOM 1381 C C . PRO A 1 182 ? -22.416 -2.424 0.544 1.00 93.62 182 PRO A C 1
ATOM 1383 O O . PRO A 1 182 ? -23.312 -2.919 1.218 1.00 93.62 182 PRO A O 1
ATOM 1386 N N . SER A 1 183 ? -22.469 -2.413 -0.791 1.00 93.56 183 SER A N 1
ATOM 1387 C CA . SER A 1 183 ? -23.656 -2.843 -1.538 1.00 93.56 183 SER A CA 1
ATOM 1388 C C . SER A 1 183 ? -23.882 -4.356 -1.563 1.00 93.56 183 SER A C 1
ATOM 1390 O O . SER A 1 183 ? -25.023 -4.785 -1.725 1.00 93.56 183 SER A O 1
ATOM 1392 N N . ASP A 1 184 ? -22.828 -5.166 -1.443 1.00 93.75 184 ASP A N 1
ATOM 1393 C CA . ASP A 1 184 ? -22.929 -6.625 -1.577 1.00 93.75 184 ASP A CA 1
ATOM 1394 C C . ASP A 1 184 ? -21.941 -7.428 -0.719 1.00 93.75 184 ASP A C 1
ATOM 1396 O O . ASP A 1 184 ? -21.869 -8.652 -0.843 1.00 93.75 184 ASP A O 1
ATOM 1400 N N . GLY A 1 185 ? -21.171 -6.765 0.145 1.00 95.19 185 GLY A N 1
ATOM 1401 C CA . GLY A 1 185 ? -20.229 -7.422 1.046 1.00 95.19 185 GLY A CA 1
ATOM 1402 C C . GLY A 1 185 ? -18.988 -7.991 0.358 1.00 95.19 185 GLY A C 1
ATOM 1403 O O . GLY A 1 185 ? -18.228 -8.719 0.994 1.00 95.19 185 GLY A O 1
ATOM 1404 N N . ARG A 1 186 ? -18.749 -7.700 -0.929 1.00 97.75 186 ARG A N 1
ATOM 1405 C CA . ARG A 1 186 ? -17.541 -8.174 -1.617 1.00 97.75 186 ARG A CA 1
ATOM 1406 C C . ARG A 1 186 ? -16.285 -7.589 -0.972 1.00 97.75 186 ARG A C 1
ATOM 1408 O O . ARG A 1 186 ? -16.226 -6.395 -0.692 1.00 97.75 186 ARG A O 1
ATOM 1415 N N . ILE A 1 187 ? -15.266 -8.424 -0.798 1.00 98.50 187 ILE A N 1
ATOM 1416 C CA . ILE A 1 187 ? -14.006 -8.045 -0.160 1.00 98.50 187 ILE A CA 1
ATOM 1417 C C . ILE A 1 187 ? -13.036 -7.531 -1.222 1.00 98.50 187 ILE A C 1
ATOM 1419 O O . ILE A 1 187 ? -12.834 -8.200 -2.232 1.00 98.50 187 ILE A O 1
ATOM 1423 N N . PHE A 1 188 ? -12.439 -6.366 -0.988 1.00 98.75 188 PHE A N 1
ATOM 1424 C CA . PHE A 1 188 ? -11.394 -5.744 -1.801 1.00 98.75 188 PHE A CA 1
ATOM 1425 C C . PHE A 1 188 ? -10.095 -5.674 -1.007 1.00 98.75 188 PHE A C 1
ATOM 1427 O O . PHE A 1 188 ? -10.131 -5.434 0.194 1.00 98.75 188 PHE A O 1
ATOM 1434 N N . PHE A 1 189 ? -8.953 -5.868 -1.660 1.00 98.75 189 PHE A N 1
ATOM 1435 C CA . PHE A 1 189 ? -7.640 -5.749 -1.023 1.00 98.75 189 PHE A CA 1
ATOM 1436 C C . PHE A 1 189 ? -6.559 -5.402 -2.045 1.00 98.75 189 PHE A C 1
ATOM 1438 O O . PHE A 1 189 ? -6.692 -5.726 -3.227 1.00 98.75 189 PHE A O 1
ATOM 1445 N N . GLY A 1 190 ? -5.487 -4.750 -1.604 1.00 98.12 190 GLY A N 1
ATOM 1446 C CA . GLY A 1 190 ? -4.350 -4.430 -2.465 1.00 98.12 190 GLY A CA 1
ATOM 1447 C C . GLY A 1 190 ? -3.210 -5.448 -2.375 1.00 98.12 190 GLY A C 1
ATOM 1448 O O . GLY A 1 190 ? -3.081 -6.214 -1.418 1.00 98.12 190 GLY A O 1
ATOM 1449 N N . LEU A 1 191 ? -2.361 -5.448 -3.397 1.00 98.31 191 LEU A N 1
ATOM 1450 C CA . LEU A 1 191 ? -1.072 -6.128 -3.436 1.00 98.31 191 LEU A CA 1
ATOM 1451 C C . LEU A 1 191 ? -0.062 -5.184 -4.081 1.00 98.31 191 LEU A C 1
ATOM 1453 O O . LEU A 1 191 ? -0.260 -4.757 -5.219 1.00 98.31 191 LEU A O 1
ATOM 1457 N N . GLY A 1 192 ? 1.016 -4.869 -3.366 1.00 97.94 192 GLY A N 1
ATOM 1458 C CA . GLY A 1 192 ? 2.070 -4.010 -3.901 1.00 97.94 192 GLY A CA 1
ATOM 1459 C C . GLY A 1 192 ? 2.932 -4.677 -4.978 1.00 97.94 192 GLY A C 1
ATOM 1460 O O . GLY A 1 192 ? 2.806 -5.869 -5.276 1.00 97.94 192 GLY A O 1
ATOM 1461 N N . SER A 1 193 ? 3.800 -3.880 -5.592 1.00 98.06 193 SER A N 1
ATOM 1462 C CA . SER A 1 193 ? 4.889 -4.330 -6.450 1.00 98.06 193 SER A CA 1
ATOM 1463 C C . SER A 1 193 ? 5.941 -5.083 -5.631 1.00 98.06 193 SER A C 1
ATOM 1465 O O . SER A 1 193 ? 6.021 -4.989 -4.407 1.00 98.06 193 SER A O 1
ATOM 1467 N N . MET A 1 194 ? 6.785 -5.861 -6.297 1.00 97.31 194 MET A N 1
ATOM 1468 C CA . MET A 1 194 ? 7.939 -6.467 -5.637 1.00 97.31 194 MET A CA 1
ATOM 1469 C C . MET A 1 194 ? 9.105 -5.497 -5.501 1.00 97.31 194 MET A C 1
ATOM 1471 O O . MET A 1 194 ? 9.899 -5.653 -4.577 1.00 97.31 194 MET A O 1
ATOM 1475 N N . THR A 1 195 ? 9.210 -4.536 -6.419 1.00 97.69 195 THR A N 1
ATOM 1476 C CA . THR A 1 195 ? 10.367 -3.646 -6.539 1.00 97.69 195 THR A CA 1
ATOM 1477 C C . THR A 1 195 ? 9.988 -2.182 -6.338 1.00 97.69 195 THR A C 1
ATOM 1479 O O . THR A 1 195 ? 8.822 -1.794 -6.467 1.00 97.69 195 THR A O 1
ATOM 1482 N N . ASN A 1 196 ? 11.005 -1.349 -6.096 1.00 96.50 196 ASN A N 1
ATOM 1483 C CA . ASN A 1 196 ? 10.854 0.101 -5.985 1.00 96.50 196 ASN A CA 1
ATOM 1484 C C . ASN A 1 196 ? 10.292 0.742 -7.265 1.00 96.50 196 ASN A C 1
ATOM 1486 O O . ASN A 1 196 ? 9.481 1.656 -7.158 1.00 96.50 196 ASN A O 1
ATOM 1490 N N . SER A 1 197 ? 10.743 0.303 -8.448 1.00 95.88 197 SER A N 1
ATOM 1491 C CA . SER A 1 197 ? 10.513 0.996 -9.732 1.00 95.88 197 SER A CA 1
ATOM 1492 C C . SER A 1 197 ? 10.622 0.091 -10.976 1.00 95.88 197 SER A C 1
ATOM 1494 O O . SER A 1 197 ? 11.050 0.524 -12.053 1.00 95.88 197 SER A O 1
ATOM 1496 N N . GLY A 1 198 ? 10.227 -1.178 -10.840 1.00 96.56 198 GLY A N 1
ATOM 1497 C CA . GLY A 1 198 ? 10.085 -2.158 -11.926 1.00 96.56 198 GLY A CA 1
ATOM 1498 C C . GLY A 1 198 ? 11.342 -2.976 -12.248 1.00 96.56 198 GLY A C 1
ATOM 1499 O O . GLY A 1 198 ? 11.333 -3.753 -13.206 1.00 96.56 198 GLY A O 1
ATOM 1500 N N . VAL A 1 199 ? 12.426 -2.802 -11.487 1.00 96.94 199 VAL A N 1
ATOM 1501 C CA . VAL A 1 199 ? 13.727 -3.460 -11.693 1.00 96.94 199 VAL A CA 1
ATOM 1502 C C . VAL A 1 199 ? 14.220 -4.017 -10.365 1.00 96.94 199 VAL A C 1
ATOM 1504 O O . VAL A 1 199 ? 14.328 -3.262 -9.404 1.00 96.94 199 VAL A O 1
ATOM 1507 N N . VAL A 1 200 ? 14.568 -5.308 -10.333 1.00 97.06 200 VAL A N 1
ATOM 1508 C CA . VAL A 1 200 ? 15.166 -5.932 -9.144 1.00 97.06 200 VAL A CA 1
ATOM 1509 C C . VAL A 1 200 ? 16.602 -5.427 -8.969 1.00 97.06 200 VAL A C 1
ATOM 1511 O O . VAL A 1 200 ? 17.460 -5.656 -9.830 1.00 97.06 200 VAL A O 1
ATOM 1514 N N . GLY A 1 201 ? 16.8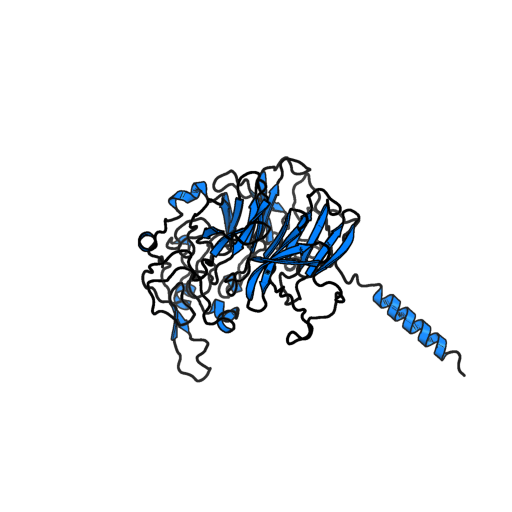54 -4.712 -7.874 1.00 92.56 201 GLY A N 1
ATOM 1515 C CA . GLY A 1 201 ? 18.086 -3.967 -7.626 1.00 92.56 201 GLY A CA 1
ATOM 1516 C C . GLY A 1 201 ? 18.876 -4.395 -6.387 1.00 92.56 201 GLY A C 1
ATOM 1517 O O . GLY A 1 201 ? 18.611 -5.400 -5.728 1.00 92.56 201 GLY A O 1
ATOM 1518 N N . LEU A 1 202 ? 19.904 -3.607 -6.062 1.00 89.69 202 LEU A N 1
ATOM 1519 C CA . LEU A 1 202 ? 20.733 -3.825 -4.867 1.00 89.69 202 LEU A CA 1
ATOM 1520 C C . LEU A 1 202 ? 20.025 -3.462 -3.562 1.00 89.69 202 LEU A C 1
ATOM 1522 O O . LEU A 1 202 ? 20.375 -3.979 -2.505 1.00 89.69 202 LEU A O 1
ATOM 1526 N N . ASP A 1 203 ? 19.051 -2.566 -3.626 1.00 91.31 203 ASP A N 1
ATOM 1527 C CA . ASP A 1 203 ? 18.153 -2.257 -2.522 1.00 91.31 203 ASP A CA 1
ATOM 1528 C C . ASP A 1 203 ? 17.292 -3.466 -2.150 1.00 91.31 203 ASP A C 1
ATOM 1530 O O . ASP A 1 203 ? 17.197 -3.799 -0.972 1.00 91.31 203 ASP A O 1
ATOM 1534 N N . ASP A 1 204 ? 16.779 -4.192 -3.141 1.00 93.94 204 ASP A N 1
ATOM 1535 C CA . ASP A 1 204 ? 16.040 -5.439 -2.934 1.00 93.94 204 ASP A CA 1
ATOM 1536 C C . ASP A 1 204 ? 16.914 -6.534 -2.298 1.00 93.94 204 ASP A C 1
ATOM 1538 O O . ASP A 1 204 ? 16.490 -7.262 -1.391 1.00 93.94 204 ASP A O 1
ATOM 1542 N N . TRP A 1 205 ? 18.181 -6.614 -2.719 1.00 88.94 205 TRP A N 1
ATOM 1543 C CA . TRP A 1 205 ? 19.176 -7.483 -2.089 1.00 88.94 205 TRP A CA 1
ATOM 1544 C C . TRP A 1 205 ? 19.469 -7.077 -0.641 1.00 88.94 205 TRP A C 1
ATOM 1546 O O . TRP A 1 205 ? 19.581 -7.941 0.227 1.00 88.94 205 TRP A O 1
ATOM 1556 N N . ALA A 1 206 ? 19.578 -5.773 -0.369 1.00 88.81 206 ALA A N 1
ATOM 1557 C CA . ALA A 1 206 ? 19.828 -5.239 0.968 1.00 88.81 206 ALA A CA 1
ATOM 1558 C C . ALA A 1 206 ? 18.642 -5.461 1.922 1.00 88.81 206 ALA A C 1
ATOM 1560 O O . ALA A 1 206 ? 18.861 -5.708 3.107 1.00 88.81 206 ALA A O 1
ATOM 1561 N N . ILE A 1 207 ? 17.405 -5.427 1.411 1.00 89.12 207 ILE A N 1
ATOM 1562 C CA . ILE A 1 207 ? 16.198 -5.844 2.147 1.00 89.12 207 ILE A CA 1
ATOM 1563 C C . ILE A 1 207 ? 16.211 -7.365 2.404 1.00 89.12 207 ILE A C 1
ATOM 1565 O O . ILE A 1 207 ? 15.668 -7.842 3.401 1.00 89.12 207 ILE A O 1
ATOM 1569 N N . GLY A 1 208 ? 16.859 -8.138 1.527 1.00 91.69 208 GLY A N 1
ATOM 1570 C CA . GLY A 1 208 ? 17.126 -9.568 1.704 1.00 91.69 208 GLY A CA 1
ATOM 1571 C C . GLY A 1 208 ? 16.086 -10.497 1.079 1.00 91.69 208 GLY A C 1
ATOM 1572 O O . GLY A 1 208 ? 16.233 -11.718 1.171 1.00 91.69 208 GLY A O 1
ATOM 1573 N N . TRP A 1 209 ? 15.045 -9.971 0.425 1.00 93.75 209 TRP A N 1
ATOM 1574 C CA . TRP A 1 209 ? 14.016 -10.818 -0.187 1.00 93.75 209 TRP A CA 1
ATOM 1575 C C . TRP A 1 209 ? 14.543 -11.556 -1.424 1.00 93.75 209 TRP A C 1
ATOM 1577 O O . TRP A 1 209 ? 14.221 -12.728 -1.607 1.00 93.75 209 TRP A O 1
ATOM 1587 N N . VAL A 1 210 ? 15.442 -10.939 -2.200 1.00 94.38 210 VAL A N 1
ATOM 1588 C CA . VAL A 1 210 ? 16.063 -11.562 -3.388 1.00 94.38 210 VAL A CA 1
ATOM 1589 C C . VAL A 1 210 ? 16.866 -12.808 -3.012 1.00 94.38 210 VAL A C 1
ATOM 1591 O O . VAL A 1 210 ? 16.860 -13.798 -3.733 1.00 94.38 210 VAL A O 1
ATOM 1594 N N . GLN A 1 211 ? 17.516 -12.809 -1.846 1.00 91.25 211 GLN A N 1
ATOM 1595 C CA . GLN A 1 211 ? 18.268 -13.973 -1.359 1.00 91.25 211 GLN A CA 1
ATOM 1596 C C . GLN A 1 211 ? 17.350 -15.159 -1.039 1.00 91.25 211 GLN A C 1
ATOM 1598 O O . GLN A 1 211 ? 17.729 -16.311 -1.237 1.00 91.25 211 GLN A O 1
ATOM 1603 N N . LYS A 1 212 ? 16.146 -14.876 -0.530 1.00 92.38 212 LYS A N 1
ATOM 1604 C CA . LYS A 1 212 ? 15.145 -15.891 -0.172 1.00 92.38 212 LYS A CA 1
ATOM 1605 C C . LYS A 1 212 ? 14.347 -16.364 -1.387 1.00 92.38 212 LYS A C 1
ATOM 1607 O O . LYS A 1 212 ? 13.955 -17.527 -1.449 1.00 92.38 212 LYS A O 1
ATOM 1612 N N . HIS A 1 213 ? 14.116 -15.468 -2.342 1.00 95.25 213 HIS A N 1
ATOM 1613 C CA . HIS A 1 213 ? 13.288 -15.685 -3.523 1.00 95.25 213 HIS A CA 1
ATOM 1614 C C . HIS A 1 213 ? 14.012 -15.170 -4.781 1.00 95.25 213 HIS A C 1
ATOM 1616 O O . HIS A 1 213 ? 13.604 -14.162 -5.354 1.00 95.25 213 HIS A O 1
ATOM 1622 N N . PRO A 1 214 ? 15.083 -15.847 -5.236 1.00 94.75 214 PRO A N 1
ATOM 1623 C CA . PRO A 1 214 ? 15.942 -15.346 -6.316 1.00 94.75 214 PRO A CA 1
ATOM 1624 C C . PRO A 1 214 ? 15.242 -15.231 -7.674 1.00 94.75 214 PRO A C 1
ATOM 1626 O O . PRO A 1 214 ? 15.673 -14.453 -8.514 1.00 94.75 214 PRO A O 1
ATOM 1629 N N . GLU A 1 215 ? 14.152 -15.973 -7.874 1.00 94.56 215 GLU A N 1
ATOM 1630 C CA . GLU A 1 215 ? 13.334 -15.946 -9.095 1.00 94.56 215 GLU A CA 1
ATOM 1631 C C . GLU A 1 215 ? 12.191 -14.914 -9.035 1.00 94.56 215 GLU A C 1
ATOM 1633 O O . GLU A 1 215 ? 11.425 -14.776 -9.989 1.00 94.56 215 GLU A O 1
ATOM 1638 N N . ALA A 1 216 ? 12.015 -14.219 -7.906 1.00 96.25 216 ALA A N 1
ATOM 1639 C CA . ALA A 1 216 ? 10.918 -13.277 -7.730 1.00 96.25 216 ALA A CA 1
ATOM 1640 C C . ALA A 1 216 ? 11.215 -11.935 -8.426 1.00 96.25 216 ALA A C 1
ATOM 1642 O O . ALA A 1 216 ? 12.326 -11.409 -8.383 1.00 96.25 216 ALA A O 1
ATOM 1643 N N . CYS A 1 217 ? 10.200 -11.398 -9.097 1.00 97.50 217 CYS A N 1
ATOM 1644 C CA . CYS A 1 217 ? 10.190 -10.093 -9.751 1.00 97.50 217 CYS A CA 1
ATOM 1645 C C . CYS A 1 217 ? 8.735 -9.650 -9.963 1.00 97.50 217 CYS A C 1
ATOM 1647 O O . CYS A 1 217 ? 7.807 -10.442 -9.777 1.00 97.50 217 CYS A O 1
ATOM 1649 N N . ASP A 1 218 ? 8.527 -8.394 -10.361 1.00 98.44 218 ASP A N 1
ATOM 1650 C CA . ASP A 1 218 ? 7.188 -7.910 -10.697 1.00 98.44 218 ASP A CA 1
ATOM 1651 C C . ASP A 1 218 ? 6.521 -8.755 -11.789 1.00 98.44 218 ASP A C 1
ATOM 1653 O O . ASP A 1 218 ? 7.139 -9.102 -12.797 1.00 98.44 218 ASP A O 1
ATOM 1657 N N . LEU A 1 219 ? 5.239 -9.071 -11.587 1.00 98.38 219 LEU A N 1
ATOM 1658 C CA . LEU A 1 219 ? 4.455 -9.938 -12.463 1.00 98.38 219 LEU A CA 1
ATOM 1659 C C . LEU A 1 219 ? 3.331 -9.130 -13.120 1.00 98.38 219 LEU A C 1
ATOM 1661 O O . LEU A 1 219 ? 2.452 -8.639 -12.411 1.00 98.38 219 LEU A O 1
ATOM 1665 N N . PRO A 1 220 ? 3.306 -8.997 -14.456 1.00 98.12 220 PRO A N 1
ATOM 1666 C CA . PRO A 1 220 ? 2.329 -8.142 -15.115 1.00 98.12 220 PRO A CA 1
ATOM 1667 C C . PRO A 1 220 ? 0.975 -8.830 -15.317 1.00 98.12 220 PRO A C 1
ATOM 1669 O O . PRO A 1 220 ? 0.879 -10.052 -15.436 1.00 98.12 220 PRO A O 1
ATOM 1672 N N . ALA A 1 221 ? -0.089 -8.029 -15.402 1.00 97.44 221 ALA A N 1
ATOM 1673 C CA . ALA A 1 221 ? -1.453 -8.512 -15.643 1.00 97.44 221 ALA A CA 1
ATOM 1674 C C . ALA A 1 221 ? -1.723 -8.865 -17.114 1.00 97.44 221 ALA A C 1
ATOM 1676 O O . ALA A 1 221 ? -2.566 -9.705 -17.423 1.00 97.44 221 ALA A O 1
ATOM 1677 N N . THR A 1 222 ? -0.986 -8.227 -18.021 1.00 97.50 222 THR A N 1
ATOM 1678 C CA . THR A 1 222 ? -1.027 -8.455 -19.466 1.00 97.50 222 THR A CA 1
ATOM 1679 C C . THR A 1 222 ? 0.371 -8.789 -19.980 1.00 97.50 222 THR A C 1
ATOM 1681 O O . THR A 1 222 ? 1.365 -8.660 -19.262 1.00 97.50 222 THR A O 1
ATOM 1684 N N . ASN A 1 223 ? 0.460 -9.252 -21.223 1.00 98.44 223 ASN A N 1
ATOM 1685 C CA . ASN A 1 223 ? 1.751 -9.437 -21.867 1.00 98.44 223 ASN A CA 1
ATOM 1686 C C . ASN A 1 223 ? 2.387 -8.067 -22.115 1.00 98.44 223 ASN A C 1
ATOM 1688 O O . ASN A 1 223 ? 1.777 -7.208 -22.742 1.00 98.44 223 ASN A O 1
ATOM 1692 N N . LEU A 1 224 ? 3.625 -7.877 -21.666 1.00 98.56 224 LEU A N 1
ATOM 1693 C CA . LEU A 1 224 ? 4.347 -6.625 -21.862 1.00 98.56 224 LEU A CA 1
ATOM 1694 C C . LEU A 1 224 ? 5.347 -6.732 -23.005 1.00 98.56 224 LEU A C 1
ATOM 1696 O O . LEU A 1 224 ? 6.106 -7.702 -23.115 1.00 98.56 224 LEU A O 1
ATOM 1700 N N . LYS A 1 225 ? 5.419 -5.675 -23.806 1.00 98.50 225 LYS A N 1
ATOM 1701 C CA . LYS A 1 225 ? 6.538 -5.378 -24.693 1.00 98.50 225 LYS A CA 1
ATOM 1702 C C . LYS A 1 225 ? 7.405 -4.301 -24.044 1.00 98.50 225 LYS A C 1
ATOM 1704 O O . LYS A 1 225 ? 6.958 -3.184 -23.816 1.00 98.50 225 LYS A O 1
ATOM 1709 N N . LEU A 1 226 ? 8.664 -4.633 -23.778 1.00 98.19 226 LEU A N 1
ATOM 1710 C CA . LEU A 1 226 ? 9.651 -3.710 -23.220 1.00 98.19 226 LEU A CA 1
ATOM 1711 C C . LEU A 1 226 ? 10.498 -3.065 -24.325 1.00 98.19 226 LEU A C 1
ATOM 1713 O O . LEU A 1 226 ? 10.765 -3.694 -25.361 1.00 98.19 226 LEU A O 1
ATOM 1717 N N . TYR A 1 227 ? 10.998 -1.855 -24.060 1.00 96.62 227 TYR A N 1
ATOM 1718 C CA . TYR A 1 227 ? 11.944 -1.147 -24.938 1.00 96.62 227 TYR A CA 1
ATOM 1719 C C . TYR A 1 227 ? 13.363 -1.743 -24.936 1.00 96.62 227 TYR A C 1
ATOM 1721 O O . TYR A 1 227 ? 14.166 -1.419 -25.805 1.00 96.62 227 TYR A O 1
ATOM 1729 N N . GLY A 1 228 ? 13.665 -2.666 -24.015 1.00 93.75 228 GLY A N 1
ATOM 1730 C CA . GLY A 1 228 ? 14.936 -3.402 -23.988 1.00 93.75 228 GLY A CA 1
ATOM 1731 C C . GLY A 1 228 ? 16.053 -2.756 -23.168 1.00 93.75 228 GLY A C 1
ATOM 1732 O O . GLY A 1 228 ? 17.210 -3.142 -23.326 1.00 93.75 228 GLY A O 1
ATOM 1733 N N . TYR A 1 229 ? 15.718 -1.812 -22.284 1.00 93.12 229 TYR A N 1
ATOM 1734 C CA . TYR A 1 229 ? 16.654 -1.260 -21.303 1.00 93.12 229 TYR A CA 1
ATOM 1735 C C . TYR A 1 229 ? 17.194 -2.335 -20.350 1.00 93.12 229 TYR A C 1
ATOM 1737 O O . TYR A 1 229 ? 16.510 -3.312 -20.030 1.00 93.12 229 TYR A O 1
ATOM 1745 N N . ARG A 1 230 ? 18.430 -2.129 -19.890 1.00 92.06 230 ARG A N 1
ATOM 1746 C CA . ARG A 1 230 ? 19.162 -3.015 -18.980 1.00 92.06 230 ARG A CA 1
ATOM 1747 C C . ARG A 1 230 ? 19.834 -2.204 -17.884 1.00 92.06 230 ARG A C 1
ATOM 1749 O O . ARG A 1 230 ? 20.268 -1.083 -18.143 1.00 92.06 230 ARG A O 1
ATOM 1756 N N . PHE A 1 231 ? 19.880 -2.799 -16.699 1.00 93.06 231 PHE A N 1
ATOM 1757 C CA . PHE A 1 231 ? 20.253 -2.195 -15.432 1.00 93.06 231 PHE A CA 1
ATOM 1758 C C . PHE A 1 231 ? 21.471 -2.902 -14.826 1.00 93.06 231 PHE A C 1
ATOM 1760 O O . PHE A 1 231 ? 21.349 -4.001 -14.283 1.00 93.06 231 PHE A O 1
ATOM 1767 N N . ASP A 1 232 ? 22.638 -2.273 -14.952 1.00 91.62 232 ASP A N 1
ATOM 1768 C CA . ASP A 1 232 ? 23.943 -2.807 -14.571 1.00 91.62 232 ASP A CA 1
ATOM 1769 C C . ASP A 1 232 ? 24.257 -2.424 -13.122 1.00 91.62 232 ASP A C 1
ATOM 1771 O O . ASP A 1 232 ? 24.225 -1.256 -12.736 1.00 91.62 232 ASP A O 1
ATOM 1775 N N . THR A 1 233 ? 24.582 -3.415 -12.298 1.00 89.44 233 THR A N 1
ATOM 1776 C CA . THR A 1 233 ? 24.943 -3.220 -10.889 1.00 89.44 233 THR A CA 1
ATOM 1777 C C . THR A 1 233 ? 26.128 -4.088 -10.506 1.00 89.44 233 THR A C 1
ATOM 1779 O O . THR A 1 233 ? 26.472 -5.045 -11.198 1.00 89.44 233 THR A O 1
ATOM 1782 N N . LYS A 1 234 ? 26.772 -3.782 -9.376 1.00 87.56 234 LYS A N 1
ATOM 1783 C CA . LYS A 1 234 ? 27.766 -4.694 -8.803 1.00 87.56 234 LYS A CA 1
ATOM 1784 C C . LYS A 1 234 ? 27.078 -5.998 -8.401 1.00 87.56 234 LYS A C 1
ATOM 1786 O O . LYS A 1 234 ? 26.084 -5.938 -7.691 1.00 87.56 234 LYS A O 1
ATOM 1791 N N . ASN A 1 235 ? 27.609 -7.156 -8.785 1.00 86.31 235 ASN A N 1
ATOM 1792 C CA . ASN A 1 235 ? 27.051 -8.435 -8.360 1.00 86.31 235 ASN A CA 1
ATOM 1793 C C . ASN A 1 235 ? 27.367 -8.691 -6.870 1.00 86.31 235 ASN A C 1
ATOM 1795 O O . ASN A 1 235 ? 28.536 -8.886 -6.529 1.00 86.31 235 ASN A O 1
ATOM 1799 N N . PRO A 1 236 ? 26.370 -8.732 -5.965 1.00 83.25 236 PRO A N 1
ATOM 1800 C CA . PRO A 1 236 ? 26.613 -9.017 -4.553 1.00 83.25 236 PRO A CA 1
ATOM 1801 C C . PRO A 1 236 ? 26.987 -10.486 -4.290 1.00 83.25 236 PRO A C 1
ATOM 1803 O O . PRO A 1 236 ? 27.449 -10.802 -3.196 1.00 83.25 236 PRO A O 1
ATOM 1806 N N . LEU A 1 237 ? 26.796 -11.382 -5.268 1.00 75.19 237 LEU A N 1
ATOM 1807 C CA . LEU A 1 237 ? 27.214 -12.786 -5.198 1.00 75.19 237 LEU A CA 1
ATOM 1808 C C . LEU A 1 237 ? 28.696 -12.990 -5.536 1.00 75.19 237 LEU A C 1
ATOM 1810 O O . LEU A 1 237 ? 29.267 -14.017 -5.164 1.00 75.19 237 LEU A O 1
ATOM 1814 N N . ALA A 1 238 ? 29.328 -12.033 -6.221 1.00 72.25 238 ALA A N 1
ATOM 1815 C CA . ALA A 1 238 ? 30.759 -12.082 -6.480 1.00 72.25 238 ALA A CA 1
ATOM 1816 C C . ALA A 1 238 ? 31.494 -11.886 -5.146 1.00 72.25 238 ALA A C 1
ATOM 1818 O O . ALA A 1 238 ? 31.458 -10.812 -4.543 1.00 72.25 238 ALA A O 1
ATOM 1819 N N . GLY A 1 239 ? 32.092 -12.963 -4.629 1.00 57.97 239 GLY A N 1
ATOM 1820 C CA . GLY A 1 239 ? 32.758 -12.956 -3.326 1.00 57.97 239 GLY A CA 1
ATOM 1821 C C . GLY A 1 239 ? 33.880 -11.914 -3.233 1.00 57.97 239 GLY A C 1
ATOM 1822 O O . GLY A 1 239 ? 34.382 -11.430 -4.242 1.00 57.97 239 GLY A O 1
ATOM 1823 N N . LEU A 1 240 ? 34.339 -11.627 -2.008 1.00 53.59 240 LEU A N 1
ATOM 1824 C CA . LEU A 1 240 ? 35.347 -10.592 -1.698 1.00 53.59 240 LEU A CA 1
ATOM 1825 C C . LEU A 1 240 ? 36.686 -10.729 -2.467 1.00 53.59 240 LEU A C 1
ATOM 1827 O O . LEU A 1 240 ? 37.477 -9.791 -2.490 1.00 53.59 240 LEU A O 1
ATOM 1831 N N . PHE A 1 241 ? 36.937 -11.898 -3.064 1.00 51.97 241 PHE A N 1
ATOM 1832 C CA . PHE A 1 241 ? 38.140 -12.249 -3.828 1.00 51.97 241 PHE A CA 1
ATOM 1833 C C . PHE A 1 241 ? 37.838 -12.697 -5.274 1.00 51.97 241 PHE A C 1
ATOM 1835 O O . PHE A 1 241 ? 38.733 -13.190 -5.959 1.00 51.97 241 PHE A O 1
ATOM 1842 N N . GLY A 1 242 ? 36.583 -12.591 -5.723 1.00 55.09 242 GLY A N 1
ATOM 1843 C CA . GLY A 1 242 ? 36.193 -12.845 -7.111 1.00 55.09 242 GLY A CA 1
ATOM 1844 C C . GLY A 1 242 ? 36.467 -11.631 -8.007 1.00 55.09 242 GLY A C 1
ATOM 1845 O O . GLY A 1 242 ? 36.694 -10.536 -7.490 1.00 55.09 242 GLY A O 1
ATOM 1846 N N . PRO A 1 243 ? 36.463 -11.791 -9.344 1.00 56.44 243 PRO A N 1
ATOM 1847 C CA . PRO A 1 243 ? 36.459 -10.637 -10.240 1.00 56.44 243 PRO A CA 1
ATOM 1848 C C . PRO A 1 243 ? 35.245 -9.745 -9.938 1.00 56.44 243 PRO A C 1
ATOM 1850 O O . PRO A 1 243 ? 34.200 -10.257 -9.531 1.00 56.44 243 PRO A O 1
ATOM 1853 N N . ASP A 1 244 ? 35.377 -8.428 -10.144 1.00 65.06 244 ASP A N 1
ATOM 1854 C CA . ASP A 1 244 ? 34.241 -7.497 -10.105 1.00 65.06 244 ASP A CA 1
ATOM 1855 C C . ASP A 1 244 ? 33.247 -7.898 -11.206 1.00 65.06 244 ASP A C 1
ATOM 1857 O O . ASP A 1 244 ? 33.369 -7.504 -12.365 1.00 65.06 244 ASP A O 1
ATOM 1861 N N . GLU A 1 245 ? 32.291 -8.754 -10.855 1.00 83.06 245 GLU A N 1
ATOM 1862 C CA . GLU A 1 245 ? 31.251 -9.200 -11.768 1.00 83.06 245 GLU A CA 1
ATOM 1863 C C . GLU A 1 245 ? 30.110 -8.180 -11.759 1.00 83.06 245 GLU A C 1
ATOM 1865 O O . GLU A 1 245 ? 29.629 -7.751 -10.705 1.00 83.06 245 GLU A O 1
ATOM 1870 N N . THR A 1 246 ? 29.676 -7.779 -12.949 1.00 88.44 246 THR A N 1
ATOM 1871 C CA . THR A 1 246 ? 28.496 -6.936 -13.139 1.00 88.44 246 THR A CA 1
ATOM 1872 C C . THR A 1 246 ? 27.265 -7.826 -13.244 1.00 88.44 246 THR A C 1
ATOM 1874 O O . THR A 1 246 ? 27.217 -8.717 -14.090 1.00 88.44 246 THR A O 1
ATOM 1877 N N . ALA A 1 247 ? 26.261 -7.565 -12.411 1.00 91.25 247 ALA A N 1
ATOM 1878 C CA . ALA A 1 247 ? 24.934 -8.139 -12.562 1.00 91.25 247 ALA A CA 1
ATOM 1879 C C . ALA A 1 247 ? 24.092 -7.247 -13.481 1.00 91.25 247 ALA A C 1
ATOM 1881 O O . ALA A 1 247 ? 24.019 -6.037 -13.260 1.00 91.25 247 ALA A O 1
ATOM 1882 N N . VAL A 1 248 ? 23.450 -7.842 -14.488 1.00 93.81 248 VAL A N 1
ATOM 1883 C CA . VAL A 1 248 ? 22.643 -7.107 -15.475 1.00 93.81 248 VAL A CA 1
ATOM 1884 C C . VAL A 1 248 ? 21.190 -7.552 -15.382 1.00 93.81 248 VAL A C 1
ATOM 1886 O O . VAL A 1 248 ? 20.839 -8.646 -15.830 1.00 93.81 248 VAL A O 1
ATOM 1889 N N . THR A 1 249 ? 20.337 -6.683 -14.850 1.00 95.56 249 THR A N 1
ATOM 1890 C CA . THR A 1 249 ? 18.901 -6.939 -14.669 1.00 95.56 249 THR A CA 1
ATOM 1891 C C . THR A 1 249 ? 18.091 -6.121 -15.672 1.00 95.56 249 THR A C 1
ATOM 1893 O O . THR A 1 249 ? 18.386 -4.957 -15.912 1.00 95.56 249 THR A O 1
ATOM 1896 N N . ALA A 1 250 ? 17.055 -6.687 -16.281 1.00 96.81 250 ALA A N 1
ATOM 1897 C CA . ALA A 1 250 ? 16.085 -5.916 -17.061 1.00 96.81 250 ALA A CA 1
ATOM 1898 C C . ALA A 1 250 ? 14.751 -5.783 -16.302 1.00 96.81 250 ALA A C 1
ATOM 1900 O O . ALA A 1 250 ? 14.500 -6.545 -15.368 1.00 96.81 250 ALA A O 1
ATOM 1901 N N . PRO A 1 251 ? 13.878 -4.833 -16.681 1.00 97.25 251 PRO A N 1
ATOM 1902 C CA . PRO A 1 251 ? 12.574 -4.680 -16.045 1.00 97.25 251 PRO A CA 1
ATOM 1903 C C . PRO A 1 251 ? 11.740 -5.965 -16.086 1.00 97.25 251 PRO A C 1
ATOM 1905 O O . PRO A 1 251 ? 11.791 -6.705 -17.078 1.00 97.25 251 PRO A O 1
ATOM 1908 N N . PHE A 1 252 ? 10.963 -6.205 -15.022 1.00 98.06 252 PHE A N 1
ATOM 1909 C CA . PHE A 1 252 ? 10.098 -7.389 -14.859 1.00 98.06 252 PHE A CA 1
ATOM 1910 C C . PHE A 1 252 ? 10.831 -8.733 -15.031 1.00 98.06 252 PHE A C 1
ATOM 1912 O O . PHE A 1 252 ? 10.274 -9.707 -15.546 1.00 98.06 252 PHE A O 1
ATOM 1919 N N . GLN A 1 253 ? 12.113 -8.780 -14.663 1.00 97.94 253 GLN A N 1
ATOM 1920 C CA . GLN A 1 253 ? 12.932 -9.989 -14.684 1.00 97.94 253 GLN A CA 1
ATOM 1921 C C . GLN A 1 253 ? 13.646 -10.168 -13.340 1.00 97.94 253 GLN A C 1
ATOM 1923 O O . GLN A 1 253 ? 13.915 -9.173 -12.660 1.00 97.94 253 GLN A O 1
ATOM 1928 N N . PRO A 1 254 ? 13.949 -11.420 -12.946 1.00 97.00 254 PRO A N 1
ATOM 1929 C CA . PRO A 1 254 ? 14.714 -11.691 -11.736 1.00 97.00 254 PRO A CA 1
ATOM 1930 C C . PRO A 1 254 ? 16.084 -11.010 -11.751 1.00 97.00 254 PRO A C 1
ATOM 1932 O O . PRO A 1 254 ? 16.613 -10.655 -12.810 1.00 97.00 254 PRO A O 1
ATOM 1935 N N . PHE A 1 255 ? 16.676 -10.856 -10.568 1.00 95.38 255 PHE A N 1
ATOM 1936 C CA . PHE A 1 255 ? 18.004 -10.266 -10.433 1.00 95.38 255 PHE A CA 1
ATOM 1937 C C . PHE A 1 255 ? 19.026 -10.984 -11.329 1.00 95.38 255 PHE A C 1
ATOM 1939 O O . PHE A 1 255 ? 19.059 -12.213 -11.382 1.00 95.38 255 PHE A O 1
ATOM 1946 N N . ASN A 1 256 ? 19.877 -10.214 -12.012 1.00 94.31 256 ASN A N 1
ATOM 1947 C CA . ASN A 1 256 ? 20.890 -10.713 -12.946 1.00 94.31 256 ASN A CA 1
ATOM 1948 C C . ASN A 1 256 ? 20.331 -11.421 -14.205 1.00 94.31 256 ASN A C 1
ATOM 1950 O O . ASN A 1 256 ? 21.040 -12.186 -14.861 1.00 94.31 256 ASN A O 1
ATOM 1954 N N . ILE A 1 257 ? 19.068 -11.167 -14.570 1.00 95.62 257 ILE A N 1
ATOM 1955 C CA . ILE A 1 257 ? 18.448 -11.652 -15.810 1.00 95.62 257 ILE A CA 1
ATOM 1956 C C . ILE A 1 257 ? 18.019 -10.465 -16.685 1.00 95.62 257 ILE A C 1
ATOM 1958 O O . ILE A 1 257 ? 17.296 -9.572 -16.246 1.00 95.62 257 ILE A O 1
ATOM 1962 N N . SER A 1 258 ? 18.445 -10.455 -17.955 1.00 95.31 258 SER A N 1
ATOM 1963 C CA . SER A 1 258 ? 18.193 -9.338 -18.889 1.00 95.31 258 SER A CA 1
ATOM 1964 C C . SER A 1 258 ? 17.988 -9.743 -20.356 1.00 95.31 258 SER A C 1
ATOM 1966 O O . SER A 1 258 ? 18.233 -8.975 -21.299 1.00 95.31 258 SER A O 1
ATOM 1968 N N . ASN A 1 259 ? 17.556 -10.982 -20.582 1.00 93.94 259 ASN A N 1
ATOM 1969 C CA . ASN A 1 259 ? 17.490 -11.591 -21.909 1.00 93.94 259 ASN A CA 1
ATOM 1970 C C . ASN A 1 259 ? 16.105 -11.520 -22.576 1.00 93.94 259 ASN A C 1
ATOM 1972 O O . ASN A 1 259 ? 15.953 -12.032 -23.686 1.00 93.94 259 ASN A O 1
ATOM 1976 N N . ARG A 1 260 ? 15.102 -10.884 -21.952 1.00 96.38 260 ARG A N 1
ATOM 1977 C CA . ARG A 1 260 ? 13.736 -10.791 -22.497 1.00 96.38 260 ARG A CA 1
ATOM 1978 C C . ARG A 1 260 ? 13.296 -9.350 -22.732 1.00 96.38 260 ARG A C 1
ATOM 1980 O O . ARG A 1 260 ? 13.527 -8.466 -21.917 1.00 96.38 260 ARG A O 1
ATOM 1987 N N . VAL A 1 261 ? 12.593 -9.150 -23.846 1.00 97.19 261 VAL A N 1
ATOM 1988 C CA . VAL A 1 261 ? 11.876 -7.903 -24.184 1.00 97.19 261 VAL A CA 1
ATOM 1989 C C . VAL A 1 261 ? 10.371 -8.118 -24.343 1.00 97.19 261 VAL A C 1
ATOM 1991 O O . VAL A 1 261 ? 9.637 -7.175 -24.617 1.00 97.19 261 VAL A O 1
ATOM 1994 N N . ARG A 1 262 ? 9.913 -9.367 -24.231 1.00 98.12 262 ARG A N 1
ATOM 1995 C CA . ARG A 1 262 ? 8.502 -9.740 -24.154 1.00 98.12 262 ARG A CA 1
ATOM 1996 C C . ARG A 1 262 ? 8.312 -10.490 -22.847 1.00 98.12 262 ARG A C 1
ATOM 1998 O O . ARG A 1 262 ? 8.961 -11.517 -22.649 1.00 98.12 262 ARG A O 1
ATOM 2005 N N . ILE A 1 263 ? 7.474 -9.956 -21.973 1.00 98.31 263 ILE A N 1
ATOM 2006 C CA . ILE A 1 263 ? 7.172 -10.533 -20.66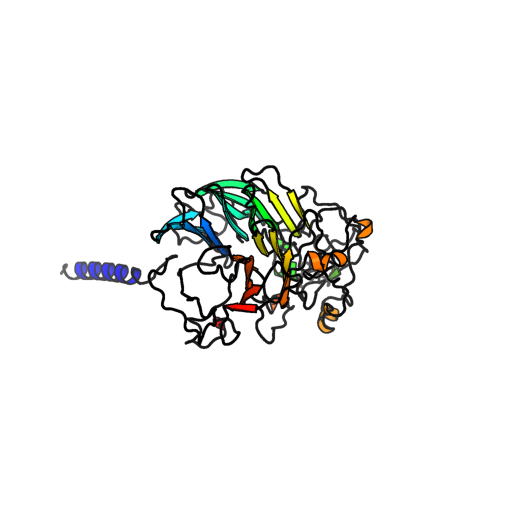5 1.00 98.31 263 ILE A CA 1
ATOM 2007 C C . ILE A 1 263 ? 5.754 -11.072 -20.730 1.00 98.31 263 ILE A C 1
ATOM 2009 O O . ILE A 1 263 ? 4.840 -10.373 -21.159 1.00 98.31 263 ILE A O 1
ATOM 2013 N N . SER A 1 264 ? 5.578 -12.337 -20.374 1.00 97.75 264 SER A N 1
ATOM 2014 C CA . SER A 1 264 ? 4.249 -12.936 -20.315 1.00 97.75 264 SER A CA 1
ATOM 2015 C C . SER A 1 264 ? 3.507 -12.441 -19.080 1.00 97.75 264 SER A C 1
ATOM 2017 O O . SER A 1 264 ? 4.135 -12.190 -18.051 1.00 97.75 264 SER A O 1
ATOM 2019 N N . LYS A 1 265 ? 2.179 -12.345 -19.172 1.00 97.25 265 LYS A N 1
ATOM 2020 C CA . LYS A 1 265 ? 1.341 -12.126 -17.990 1.00 97.25 265 LYS A CA 1
ATOM 2021 C C . LYS A 1 265 ? 1.597 -13.184 -16.907 1.00 97.25 265 LYS A C 1
ATOM 2023 O O . LYS A 1 265 ? 2.055 -14.292 -17.209 1.00 97.25 265 LYS A O 1
ATOM 2028 N N . ALA A 1 266 ? 1.264 -12.854 -15.662 1.00 96.81 266 ALA A N 1
ATOM 2029 C CA . ALA A 1 266 ? 1.361 -13.756 -14.520 1.00 96.81 266 ALA A CA 1
ATOM 2030 C C . ALA A 1 266 ? 0.675 -15.108 -14.807 1.00 96.81 266 ALA A C 1
ATOM 2032 O O . ALA A 1 266 ? -0.476 -15.155 -15.237 1.00 96.81 266 ALA A O 1
ATOM 2033 N N . VAL A 1 267 ? 1.382 -16.216 -14.552 1.00 92.00 267 VAL A N 1
ATOM 2034 C CA . VAL A 1 267 ? 0.945 -17.576 -14.938 1.00 92.00 267 VAL A CA 1
ATOM 2035 C C . VAL A 1 267 ? -0.349 -18.006 -14.240 1.00 92.00 267 VAL A C 1
ATOM 2037 O O . VAL A 1 267 ? -1.135 -18.752 -14.813 1.00 92.00 267 VAL A O 1
ATOM 2040 N N . ASN A 1 268 ? -0.575 -17.541 -13.013 1.00 91.81 268 ASN A N 1
ATOM 2041 C CA . ASN A 1 268 ? -1.764 -17.837 -12.211 1.00 91.81 268 ASN A CA 1
ATOM 2042 C C . ASN A 1 268 ? -2.802 -16.698 -12.232 1.00 91.81 268 ASN A C 1
ATOM 2044 O O . ASN A 1 268 ? -3.655 -16.659 -11.349 1.00 91.81 268 ASN A O 1
ATOM 2048 N N . ASP A 1 269 ? -2.703 -15.765 -13.190 1.00 95.44 269 ASP A N 1
ATOM 2049 C CA . ASP A 1 269 ? -3.555 -14.570 -13.303 1.00 95.44 269 ASP A CA 1
ATOM 2050 C C . ASP A 1 269 ? -3.566 -13.682 -12.038 1.00 95.44 269 ASP A C 1
ATOM 2052 O O . ASP A 1 269 ? -4.500 -12.916 -11.804 1.00 95.44 269 ASP A O 1
ATOM 2056 N N . LYS A 1 270 ? -2.501 -13.756 -11.224 1.00 97.75 270 LYS A N 1
ATOM 2057 C CA . LYS A 1 270 ? -2.291 -12.909 -10.041 1.00 97.75 270 LYS A CA 1
ATOM 2058 C C . LYS A 1 270 ? -1.080 -11.993 -10.255 1.00 97.75 270 LYS A C 1
ATOM 2060 O O . LYS A 1 270 ? 0.032 -12.372 -9.889 1.00 97.75 270 LYS A O 1
ATOM 2065 N N . PRO A 1 271 ? -1.247 -10.822 -10.890 1.00 98.25 271 PRO A N 1
ATOM 2066 C CA . PRO A 1 271 ? -0.174 -9.841 -11.046 1.00 98.25 271 PRO A CA 1
ATOM 2067 C C . PRO A 1 271 ? 0.232 -9.165 -9.725 1.00 98.25 271 PRO A C 1
ATOM 2069 O O . PRO A 1 271 ? -0.548 -9.097 -8.776 1.00 98.25 271 PRO A O 1
ATOM 2072 N N . THR A 1 272 ? 1.443 -8.617 -9.665 1.00 98.62 272 THR A N 1
ATOM 2073 C CA . THR A 1 272 ? 1.846 -7.685 -8.595 1.00 98.62 272 THR A CA 1
ATOM 2074 C C . THR A 1 272 ? 1.316 -6.281 -8.902 1.00 98.62 272 THR A C 1
ATOM 2076 O O . THR A 1 272 ? 0.888 -6.014 -10.028 1.00 98.62 272 THR A O 1
ATOM 2079 N N . GLY A 1 273 ? 1.313 -5.381 -7.913 1.00 98.38 273 GLY A N 1
ATOM 2080 C CA . GLY A 1 273 ? 0.894 -3.990 -8.128 1.00 98.38 273 GLY A CA 1
ATOM 2081 C C . GLY A 1 273 ? -0.563 -3.867 -8.583 1.00 98.38 273 GLY A C 1
ATOM 2082 O O . GLY A 1 273 ? -0.851 -3.278 -9.631 1.00 98.38 273 GLY A O 1
ATOM 2083 N N . ALA A 1 274 ? -1.480 -4.478 -7.830 1.00 98.62 274 ALA A N 1
ATOM 2084 C CA . ALA A 1 274 ? -2.878 -4.642 -8.213 1.00 98.62 274 ALA A CA 1
ATOM 2085 C C . ALA A 1 274 ? -3.848 -4.478 -7.035 1.00 98.62 274 ALA A C 1
ATOM 2087 O O . ALA A 1 274 ? -3.505 -4.740 -5.882 1.00 98.62 274 ALA A O 1
ATOM 2088 N N . ILE A 1 275 ? -5.089 -4.099 -7.348 1.00 98.81 275 ILE A N 1
ATOM 2089 C CA . ILE A 1 275 ? -6.234 -4.249 -6.441 1.00 98.81 275 ILE A CA 1
ATOM 2090 C C . ILE A 1 275 ? -6.997 -5.492 -6.870 1.00 98.81 275 ILE A C 1
ATOM 2092 O O . ILE A 1 275 ? -7.291 -5.682 -8.052 1.00 98.81 275 ILE A O 1
ATOM 2096 N N . TYR A 1 276 ? -7.337 -6.317 -5.894 1.00 98.81 276 TYR A N 1
ATOM 2097 C CA . TYR A 1 276 ? -8.118 -7.526 -6.057 1.00 98.81 276 TYR A CA 1
ATOM 2098 C C . TYR A 1 276 ? -9.479 -7.392 -5.395 1.00 98.81 276 TYR A C 1
ATOM 2100 O O . TYR A 1 276 ? -9.670 -6.603 -4.470 1.00 98.81 276 TYR A O 1
ATOM 2108 N N . SER A 1 277 ? -10.408 -8.241 -5.822 1.00 98.69 277 SER A N 1
ATOM 2109 C CA . SER A 1 277 ? -11.646 -8.471 -5.094 1.00 98.69 277 SER A CA 1
ATOM 2110 C C . SER A 1 277 ? -12.051 -9.941 -5.098 1.00 98.69 277 SER A C 1
ATOM 2112 O O . SER A 1 277 ? -11.733 -10.686 -6.027 1.00 98.69 277 SER A O 1
ATOM 2114 N N . VAL A 1 278 ? -12.798 -10.367 -4.084 1.00 98.62 278 VAL A N 1
ATOM 2115 C CA . VAL A 1 278 ? -13.279 -11.745 -3.944 1.00 98.62 278 VAL A CA 1
ATOM 2116 C C . VAL A 1 278 ? -14.578 -11.790 -3.139 1.00 98.62 278 VAL A C 1
ATOM 2118 O O . VAL A 1 278 ? -14.829 -10.939 -2.284 1.00 98.62 278 VAL A O 1
ATOM 2121 N N . SER A 1 279 ? -15.426 -12.778 -3.408 1.00 97.94 279 SER A N 1
ATOM 2122 C CA . SER A 1 279 ? -16.562 -13.097 -2.543 1.00 97.94 279 SER A CA 1
ATOM 2123 C C . SER A 1 279 ? -16.078 -13.469 -1.135 1.00 97.94 279 SER A C 1
ATOM 2125 O O . SER A 1 279 ? -15.028 -14.102 -1.014 1.00 97.94 279 SER A O 1
ATOM 2127 N N . PRO A 1 280 ? -16.846 -13.180 -0.068 1.00 96.50 280 PRO A N 1
ATOM 2128 C CA . PRO A 1 280 ? -16.479 -13.550 1.305 1.00 96.50 280 PRO A CA 1
ATOM 2129 C C . PRO A 1 280 ? -16.132 -15.036 1.503 1.00 96.50 280 PRO A C 1
ATOM 2131 O O . PRO A 1 280 ? -15.287 -15.377 2.326 1.00 96.50 280 PRO A O 1
ATOM 2134 N N . GLY A 1 281 ? -16.768 -15.926 0.732 1.00 94.94 281 GLY A N 1
ATOM 2135 C CA . GLY A 1 281 ? -16.499 -17.369 0.742 1.00 94.94 281 GLY A CA 1
ATOM 2136 C C . GLY A 1 281 ? -15.310 -17.822 -0.118 1.00 94.94 281 GLY A C 1
ATOM 2137 O O . GLY A 1 281 ? -14.994 -19.009 -0.120 1.00 94.94 281 GLY A O 1
ATOM 2138 N N . GLY A 1 282 ? -14.656 -16.915 -0.849 1.00 95.25 282 GLY A N 1
ATOM 2139 C CA . GLY A 1 282 ? -13.566 -17.224 -1.776 1.00 95.25 282 GLY A CA 1
ATOM 2140 C C . GLY A 1 282 ? -14.031 -17.614 -3.187 1.00 95.25 282 GLY A C 1
ATOM 2141 O O . GLY A 1 282 ? -15.194 -17.462 -3.555 1.00 95.25 282 GLY A O 1
ATOM 2142 N N . GLY A 1 283 ? -13.095 -18.124 -3.992 1.00 90.00 283 GLY A N 1
ATOM 2143 C CA . GLY A 1 283 ? -13.365 -18.805 -5.269 1.00 90.00 283 GLY A CA 1
ATOM 2144 C C . GLY A 1 283 ? -13.468 -17.930 -6.526 1.00 90.00 283 GLY A C 1
ATOM 2145 O O . GLY A 1 283 ? -13.057 -18.384 -7.589 1.00 90.00 283 GLY A O 1
ATOM 2146 N N . ASP A 1 284 ? -13.943 -16.686 -6.437 1.00 95.38 284 ASP A N 1
ATOM 2147 C CA . ASP A 1 284 ? -14.125 -15.794 -7.598 1.00 95.38 284 ASP A CA 1
ATOM 2148 C C . ASP A 1 284 ? -13.205 -14.558 -7.557 1.00 95.38 284 ASP A C 1
ATOM 2150 O O . ASP A 1 284 ? -13.641 -13.410 -7.698 1.00 95.38 284 ASP A O 1
ATOM 2154 N N . LEU A 1 285 ? -11.911 -14.796 -7.336 1.00 98.25 285 LEU A N 1
ATOM 2155 C CA . LEU A 1 285 ? -10.892 -13.747 -7.314 1.00 98.25 285 LEU A CA 1
ATOM 2156 C C . LEU A 1 285 ? -10.873 -12.969 -8.642 1.00 98.25 285 LEU A C 1
ATOM 2158 O O . LEU A 1 285 ? -10.818 -13.567 -9.716 1.00 98.25 285 LEU A O 1
ATOM 2162 N N . ARG A 1 286 ? -10.891 -11.636 -8.566 1.00 98.31 286 ARG A N 1
ATOM 2163 C CA . ARG A 1 286 ? -10.805 -10.724 -9.716 1.00 98.31 286 ARG A CA 1
ATOM 2164 C C . ARG A 1 286 ? -9.669 -9.736 -9.518 1.00 98.31 286 ARG A C 1
ATOM 2166 O O . ARG A 1 286 ? -9.446 -9.283 -8.399 1.00 98.31 286 ARG A O 1
ATOM 2173 N N . VAL A 1 287 ? -9.004 -9.387 -10.614 1.00 98.62 287 VAL A N 1
ATOM 2174 C CA . VAL A 1 287 ? -8.092 -8.242 -10.692 1.00 98.62 287 VAL A CA 1
ATOM 2175 C C . VAL A 1 287 ? -8.923 -7.027 -11.094 1.00 98.62 287 VAL A C 1
ATOM 2177 O O . VAL A 1 287 ? -9.506 -7.007 -12.174 1.00 98.62 287 VAL A O 1
ATOM 2180 N N . GLU A 1 288 ? -9.006 -6.039 -10.213 1.00 98.56 288 GLU A N 1
ATOM 2181 C CA . GLU A 1 288 ? -9.885 -4.872 -10.355 1.00 98.56 288 GLU A CA 1
ATOM 2182 C C . GLU A 1 288 ? -9.145 -3.625 -10.851 1.00 98.56 288 GLU A C 1
ATOM 2184 O O . GLU A 1 288 ? -9.762 -2.741 -11.444 1.00 98.56 288 GLU A O 1
ATOM 2189 N N . ALA A 1 289 ? -7.838 -3.541 -10.602 1.00 98.50 289 ALA A N 1
ATOM 2190 C CA . ALA A 1 289 ? -6.941 -2.499 -11.098 1.00 98.50 289 ALA A CA 1
ATOM 2191 C C . ALA A 1 289 ? -5.493 -3.002 -11.093 1.00 98.50 289 ALA A C 1
ATOM 2193 O O . ALA A 1 289 ? -5.162 -3.932 -10.356 1.00 98.50 289 ALA A O 1
ATOM 2194 N N . THR A 1 290 ? -4.634 -2.392 -11.909 1.00 98.81 290 THR A N 1
ATOM 2195 C CA . THR A 1 290 ? -3.223 -2.787 -12.080 1.00 98.81 290 THR A CA 1
ATOM 2196 C C . THR A 1 290 ? -2.323 -1.565 -12.237 1.00 98.81 290 THR A C 1
ATOM 2198 O O . THR A 1 290 ? -2.820 -0.450 -12.377 1.00 98.81 290 THR A O 1
ATOM 2201 N N . GLY A 1 291 ? -1.002 -1.756 -12.256 1.00 98.44 291 GLY A N 1
ATOM 2202 C CA . GLY A 1 291 ? -0.056 -0.651 -12.437 1.00 98.44 291 GLY A CA 1
ATOM 2203 C C . GLY A 1 291 ? 0.033 0.242 -11.206 1.00 98.44 291 GLY A C 1
ATOM 2204 O O . GLY A 1 291 ? 0.146 1.455 -11.345 1.00 98.44 291 GLY A O 1
ATOM 2205 N N . LEU A 1 292 ? -0.047 -0.364 -10.024 1.00 98.56 292 LEU A N 1
ATOM 2206 C CA . LEU A 1 292 ? 0.093 0.288 -8.724 1.00 98.56 292 LEU A CA 1
ATOM 2207 C C . LEU A 1 292 ? 1.453 -0.052 -8.128 1.00 98.56 292 LEU A C 1
ATOM 2209 O O . LEU A 1 292 ? 1.989 -1.129 -8.405 1.00 98.56 292 LEU A O 1
ATOM 2213 N N . ARG A 1 293 ? 1.994 0.826 -7.284 1.00 98.06 293 ARG A N 1
ATOM 2214 C CA . ARG A 1 293 ? 3.259 0.544 -6.603 1.00 98.06 293 ARG A CA 1
ATOM 2215 C C . ARG A 1 293 ? 3.027 -0.094 -5.243 1.00 98.06 293 ARG A C 1
ATOM 2217 O O . ARG A 1 293 ? 3.414 -1.232 -5.013 1.00 98.06 293 ARG A O 1
ATOM 2224 N N . TYR A 1 294 ? 2.378 0.612 -4.336 1.00 97.44 294 TYR A N 1
ATOM 2225 C CA . TYR A 1 294 ? 2.102 0.148 -2.991 1.00 97.44 294 TYR A CA 1
ATOM 2226 C C . TYR A 1 294 ? 0.752 0.691 -2.497 1.00 97.44 294 TYR A C 1
ATOM 2228 O O . TYR A 1 294 ? 0.720 1.666 -1.742 1.00 97.44 294 TYR A O 1
ATOM 2236 N N . PRO A 1 295 ? -0.371 0.055 -2.900 1.00 97.62 295 PRO A N 1
ATOM 2237 C CA . PRO A 1 295 ? -1.708 0.522 -2.559 1.00 97.62 295 PRO A CA 1
ATOM 2238 C C . PRO A 1 295 ? -2.008 0.274 -1.072 1.00 97.62 295 PRO A C 1
ATOM 2240 O O . PRO A 1 295 ? -2.552 -0.773 -0.723 1.00 97.62 295 PRO A O 1
ATOM 2243 N N . ARG A 1 296 ? -1.573 1.164 -0.174 1.00 94.88 296 ARG A N 1
ATOM 2244 C CA . ARG A 1 296 ? -1.402 0.861 1.258 1.00 94.88 296 ARG A CA 1
ATOM 2245 C C . ARG A 1 296 ? -2.694 0.915 2.070 1.00 94.88 296 ARG A C 1
ATOM 2247 O O . ARG A 1 296 ? -2.834 0.103 2.980 1.00 94.88 296 ARG A O 1
ATOM 2254 N N . GLY A 1 297 ? -3.606 1.832 1.759 1.00 96.06 297 GLY A N 1
ATOM 2255 C CA . GLY A 1 297 ? -4.912 1.991 2.407 1.00 96.06 297 GLY A CA 1
ATOM 2256 C C . GLY A 1 297 ? -6.056 1.851 1.410 1.00 96.06 297 GLY A C 1
ATOM 2257 O O . GLY A 1 297 ? -5.919 2.270 0.262 1.00 96.06 297 GLY A O 1
ATOM 2258 N N . LEU A 1 298 ? -7.180 1.264 1.827 1.00 97.81 298 LEU A N 1
ATOM 2259 C CA . LEU A 1 298 ? -8.373 1.085 0.993 1.00 97.81 298 LEU A CA 1
ATOM 2260 C C . LEU A 1 298 ? -9.626 1.405 1.813 1.00 97.81 298 LEU A C 1
ATOM 2262 O O . LEU A 1 298 ? -9.814 0.836 2.881 1.00 97.81 298 LEU A O 1
ATOM 2266 N N . ALA A 1 299 ? -10.520 2.243 1.288 1.00 96.75 299 ALA A N 1
ATOM 2267 C CA . ALA A 1 299 ? -11.813 2.486 1.925 1.00 96.75 299 ALA A CA 1
ATOM 2268 C C . ALA A 1 299 ? -12.905 2.789 0.900 1.00 96.75 299 ALA A C 1
ATOM 2270 O O . ALA A 1 299 ? -12.668 3.408 -0.143 1.00 96.75 299 ALA A O 1
ATOM 2271 N N . PHE A 1 300 ? -14.116 2.345 1.217 1.00 95.75 300 PHE A N 1
ATOM 2272 C CA . PHE A 1 300 ? -15.313 2.658 0.454 1.00 95.75 300 PHE A CA 1
ATOM 2273 C C . PHE A 1 300 ? -16.012 3.880 1.047 1.00 95.75 300 PHE A C 1
ATOM 2275 O O . PHE A 1 300 ? -16.173 3.974 2.261 1.00 95.75 300 PHE A O 1
ATOM 2282 N N . ASP A 1 301 ? -16.490 4.776 0.181 1.00 91.06 301 ASP A N 1
ATOM 2283 C CA . ASP A 1 301 ? -17.658 5.586 0.528 1.00 91.06 301 ASP A CA 1
ATOM 2284 C C . ASP A 1 301 ? -18.934 4.748 0.282 1.00 91.06 301 ASP A C 1
ATOM 2286 O O . ASP A 1 301 ? -18.882 3.529 0.104 1.00 91.06 301 ASP A O 1
ATOM 2290 N N . ALA A 1 302 ? -20.112 5.368 0.240 1.00 86.06 302 ALA A N 1
ATOM 2291 C CA . ALA A 1 302 ? -21.355 4.643 -0.041 1.00 86.06 302 ALA A CA 1
ATOM 2292 C C . ALA A 1 302 ? -21.404 3.938 -1.426 1.00 86.06 302 ALA A C 1
ATOM 2294 O O . ALA A 1 302 ? -22.247 3.065 -1.635 1.00 86.06 302 ALA A O 1
ATOM 2295 N N . TYR A 1 303 ? -20.534 4.300 -2.374 1.00 85.88 303 TYR A N 1
ATOM 2296 C CA . TYR A 1 303 ? -20.595 3.921 -3.792 1.00 85.88 303 TYR A CA 1
ATOM 2297 C C . TYR A 1 303 ? -19.240 3.563 -4.430 1.00 85.88 303 TYR A C 1
ATOM 2299 O O . TYR A 1 303 ? -19.185 2.717 -5.323 1.00 85.88 303 TYR A O 1
ATOM 2307 N N . SER A 1 304 ? -18.161 4.232 -4.034 1.00 93.94 304 SER A N 1
ATOM 2308 C CA . SER A 1 304 ? -16.854 4.244 -4.689 1.00 93.94 304 SER A CA 1
ATOM 2309 C C . SER A 1 304 ? -15.770 3.752 -3.742 1.00 93.94 304 SER A C 1
ATOM 2311 O O . SER A 1 304 ? -15.739 4.115 -2.570 1.00 93.94 304 SER A O 1
ATOM 2313 N N . LEU A 1 305 ? -14.841 2.966 -4.283 1.00 97.50 305 LEU A N 1
ATOM 2314 C CA . LEU A 1 305 ? -13.592 2.637 -3.609 1.00 97.50 305 LEU A CA 1
ATOM 2315 C C . LEU A 1 305 ? -12.565 3.744 -3.869 1.00 97.50 305 LEU A C 1
ATOM 2317 O O . LEU A 1 305 ? -12.387 4.185 -5.010 1.00 97.50 305 LEU A O 1
ATOM 2321 N N . TYR A 1 306 ? -11.849 4.128 -2.820 1.00 98.31 306 TYR A N 1
ATOM 2322 C CA . TYR A 1 306 ? -10.628 4.918 -2.897 1.00 98.31 306 TYR A CA 1
ATOM 2323 C C . TYR A 1 306 ? -9.479 4.122 -2.296 1.00 98.31 306 TYR A C 1
ATOM 2325 O O . TYR A 1 306 ? -9.686 3.209 -1.493 1.00 98.31 306 TYR A O 1
ATOM 2333 N N . PHE A 1 307 ? -8.264 4.479 -2.679 1.00 98.62 307 PHE A N 1
ATOM 2334 C CA . PHE A 1 307 ? -7.065 3.870 -2.133 1.00 98.62 307 PHE A CA 1
ATOM 2335 C C . PHE A 1 307 ? -5.912 4.867 -2.106 1.00 98.62 307 PHE A C 1
ATOM 2337 O O . PHE A 1 307 ? -5.839 5.758 -2.956 1.00 98.62 307 PHE A O 1
ATOM 2344 N N . THR A 1 308 ? -5.019 4.723 -1.131 1.00 98.50 308 THR A N 1
ATOM 2345 C CA . THR A 1 308 ? -3.725 5.408 -1.162 1.00 98.50 308 THR A CA 1
ATOM 2346 C C . THR A 1 308 ? -2.712 4.569 -1.925 1.00 98.50 308 THR A C 1
ATOM 2348 O O . THR A 1 308 ? -2.801 3.345 -1.891 1.00 98.50 308 THR A O 1
ATOM 2351 N N . ASP A 1 309 ? -1.763 5.203 -2.610 1.00 98.44 309 ASP A N 1
ATOM 2352 C CA . ASP A 1 309 ? -0.626 4.543 -3.262 1.00 98.44 309 ASP A CA 1
ATOM 2353 C C . ASP A 1 309 ? 0.660 5.313 -2.928 1.00 98.44 309 ASP A C 1
ATOM 2355 O O . ASP A 1 309 ? 0.717 6.528 -3.147 1.00 98.44 309 ASP A O 1
ATOM 2359 N N . ASP A 1 310 ? 1.662 4.628 -2.368 1.00 97.81 310 ASP A N 1
ATOM 2360 C CA . ASP A 1 310 ? 2.931 5.253 -1.962 1.00 97.81 310 ASP A CA 1
ATOM 2361 C C . ASP A 1 310 ? 3.898 5.372 -3.155 1.00 97.81 310 ASP A C 1
ATOM 2363 O O . ASP A 1 310 ? 4.147 4.402 -3.883 1.00 97.81 310 ASP A O 1
ATOM 2367 N N . GLY A 1 311 ? 4.503 6.549 -3.321 1.00 97.69 311 GLY A N 1
ATOM 2368 C CA . GLY A 1 311 ? 5.339 6.917 -4.469 1.00 97.69 311 GLY A CA 1
ATOM 2369 C C . GLY A 1 311 ? 6.701 6.239 -4.528 1.00 97.69 311 GLY A C 1
ATOM 2370 O O . GLY A 1 311 ? 7.258 5.835 -3.508 1.00 97.69 311 GLY A O 1
ATOM 2371 N N . MET A 1 312 ? 7.257 6.116 -5.739 1.00 97.88 312 MET A N 1
ATOM 2372 C CA . MET A 1 312 ? 8.610 5.620 -6.000 1.00 97.88 312 MET A CA 1
ATOM 2373 C C . MET A 1 312 ? 9.692 6.389 -5.236 1.00 97.88 312 MET A C 1
ATOM 2375 O O . MET A 1 312 ? 9.655 7.608 -5.098 1.00 97.88 312 MET A O 1
ATOM 2379 N N . GLU A 1 313 ? 10.705 5.671 -4.751 1.00 96.25 313 GLU A N 1
ATOM 2380 C CA . GLU A 1 313 ? 11.715 6.254 -3.865 1.00 96.25 313 GLU A CA 1
ATOM 2381 C C . GLU A 1 313 ? 13.048 6.506 -4.587 1.00 96.25 313 GLU A C 1
ATOM 2383 O O . GLU A 1 313 ? 13.390 5.845 -5.579 1.00 96.25 313 GLU A O 1
ATOM 2388 N N . MET A 1 314 ? 13.857 7.423 -4.039 1.00 94.88 314 MET A N 1
ATOM 2389 C CA . MET A 1 314 ? 15.180 7.793 -4.559 1.00 94.88 314 MET A CA 1
ATOM 2390 C C . MET A 1 314 ? 16.230 6.739 -4.163 1.00 94.88 314 MET A C 1
ATOM 2392 O O . MET A 1 314 ? 17.230 7.021 -3.489 1.00 94.88 314 MET A O 1
ATOM 2396 N N . ARG A 1 315 ? 15.993 5.489 -4.571 1.00 93.56 315 ARG A N 1
ATOM 2397 C CA . ARG A 1 315 ? 16.860 4.331 -4.327 1.00 93.56 315 ARG A CA 1
ATOM 2398 C C . ARG A 1 315 ? 16.743 3.241 -5.386 1.00 93.56 315 ARG A C 1
ATOM 2400 O O . ARG A 1 315 ? 15.953 3.327 -6.320 1.00 93.56 315 ARG A O 1
ATOM 2407 N N . GLY A 1 316 ? 17.591 2.234 -5.217 1.00 91.06 316 GLY A N 1
ATOM 2408 C CA . GLY A 1 316 ? 17.725 1.126 -6.145 1.00 91.06 316 GLY A CA 1
ATOM 2409 C C . GLY A 1 316 ? 18.404 1.526 -7.443 1.00 91.06 316 GLY A C 1
ATOM 2410 O O . GLY A 1 316 ? 19.055 2.571 -7.540 1.00 91.06 316 GLY A O 1
ATOM 2411 N N . THR A 1 317 ? 18.279 0.653 -8.436 1.00 89.19 317 THR A N 1
ATOM 2412 C CA . THR A 1 317 ? 18.972 0.802 -9.722 1.00 89.19 317 THR A CA 1
ATOM 2413 C C . THR A 1 317 ? 18.255 1.757 -10.674 1.00 89.19 317 THR A C 1
ATOM 2415 O O . THR A 1 317 ? 18.888 2.356 -11.538 1.00 89.19 317 THR A O 1
ATOM 2418 N N . ARG A 1 318 ? 16.947 1.959 -10.486 1.00 93.75 318 ARG A N 1
ATOM 2419 C CA . ARG A 1 318 ? 16.134 2.931 -11.230 1.00 93.75 318 ARG A CA 1
ATOM 2420 C C . ARG A 1 318 ? 15.488 3.926 -10.251 1.00 93.75 318 ARG A C 1
ATOM 2422 O O . ARG A 1 318 ? 14.290 3.842 -9.997 1.00 93.75 318 ARG A O 1
ATOM 2429 N N . PRO A 1 319 ? 16.276 4.814 -9.624 1.00 94.81 319 PRO A N 1
ATOM 2430 C CA . PRO A 1 319 ? 15.787 5.697 -8.568 1.00 94.81 319 PRO A CA 1
ATOM 2431 C C . PRO A 1 319 ? 14.869 6.782 -9.120 1.00 94.81 319 PRO A C 1
ATOM 2433 O O . PRO A 1 319 ? 15.198 7.406 -10.123 1.00 94.81 319 PRO A O 1
ATOM 2436 N N . VAL A 1 320 ? 13.766 7.062 -8.429 1.00 96.44 320 VAL A N 1
ATOM 2437 C CA . VAL A 1 320 ? 12.827 8.131 -8.796 1.00 96.44 320 VAL A CA 1
ATOM 2438 C C . VAL A 1 320 ? 12.827 9.174 -7.691 1.00 96.44 320 VAL A C 1
ATOM 2440 O O . VAL A 1 320 ? 12.757 8.842 -6.511 1.00 96.44 320 VAL A O 1
ATOM 2443 N N . LYS A 1 321 ? 12.990 10.444 -8.053 1.00 95.31 321 LYS A N 1
ATOM 2444 C CA . LYS A 1 321 ? 12.998 11.546 -7.089 1.00 95.31 321 LYS A CA 1
ATOM 2445 C C . LYS A 1 321 ? 11.588 12.104 -6.937 1.00 95.31 321 LYS A C 1
ATOM 2447 O O . LYS A 1 321 ? 10.944 12.355 -7.939 1.00 95.31 321 LYS A O 1
ATOM 2452 N N . ASP A 1 322 ? 11.167 12.386 -5.709 1.00 95.44 322 ASP A N 1
ATOM 2453 C CA . ASP A 1 322 ? 9.945 13.137 -5.395 1.00 95.44 322 ASP A CA 1
ATOM 2454 C C . ASP A 1 322 ? 8.660 12.615 -6.076 1.00 95.44 322 ASP A C 1
ATOM 2456 O O . ASP A 1 322 ? 7.777 13.409 -6.406 1.00 95.44 322 ASP A O 1
ATOM 2460 N N . ASP A 1 323 ? 8.535 11.302 -6.296 1.00 98.12 323 ASP A N 1
ATOM 2461 C CA . ASP A 1 323 ? 7.233 10.707 -6.619 1.00 98.12 323 ASP A CA 1
ATOM 2462 C C . ASP A 1 323 ? 6.349 10.829 -5.366 1.00 98.12 323 ASP A C 1
ATOM 2464 O O . ASP A 1 323 ? 6.756 10.349 -4.298 1.00 98.12 323 ASP A O 1
ATOM 2468 N N . PRO A 1 324 ? 5.227 11.567 -5.424 1.00 97.88 324 PRO A N 1
ATOM 2469 C CA . PRO A 1 324 ? 4.387 11.776 -4.254 1.00 97.88 324 PRO A CA 1
ATOM 2470 C C . PRO A 1 324 ? 3.692 10.483 -3.822 1.00 97.88 324 PRO A C 1
ATOM 2472 O O . PRO A 1 324 ? 3.606 9.530 -4.591 1.00 97.88 324 PRO A O 1
ATOM 2475 N N . ASP A 1 325 ? 3.122 10.477 -2.621 1.00 98.25 325 ASP A N 1
ATOM 2476 C CA . ASP A 1 325 ? 2.052 9.525 -2.312 1.00 98.25 325 ASP A CA 1
ATOM 2477 C C . ASP A 1 325 ? 0.720 10.144 -2.757 1.00 98.25 325 ASP A C 1
ATOM 2479 O O . ASP A 1 325 ? 0.572 11.372 -2.774 1.00 98.25 325 ASP A O 1
ATOM 2483 N N . SER A 1 326 ? -0.272 9.331 -3.109 1.00 98.31 326 SER A N 1
ATOM 2484 C CA . SER A 1 326 ? -1.541 9.844 -3.642 1.00 98.31 326 SER A CA 1
ATOM 2485 C C . SER A 1 326 ? -2.753 9.141 -3.053 1.00 98.31 326 SER A C 1
ATOM 2487 O O . SER A 1 326 ? -2.678 7.977 -2.684 1.00 98.31 326 SER A O 1
ATOM 2489 N N . LEU A 1 327 ? -3.889 9.842 -3.007 1.00 98.62 327 LEU A N 1
ATOM 2490 C CA . LEU A 1 327 ? -5.218 9.249 -2.856 1.00 98.62 327 LEU A CA 1
ATOM 2491 C C . LEU A 1 327 ? -5.868 9.179 -4.238 1.00 98.62 327 LEU A C 1
ATOM 2493 O O . LEU A 1 327 ? -6.022 10.201 -4.914 1.00 98.62 327 LEU A O 1
ATOM 2497 N N . LEU A 1 328 ? -6.275 7.984 -4.644 1.00 98.44 328 LEU A N 1
ATOM 2498 C CA . LEU A 1 328 ? -6.822 7.687 -5.960 1.00 98.44 328 LEU A CA 1
ATOM 2499 C C . LEU A 1 328 ? -8.222 7.086 -5.832 1.00 98.44 328 LEU A C 1
ATOM 2501 O O . LEU A 1 328 ? -8.537 6.360 -4.890 1.00 98.44 328 LEU A O 1
ATOM 2505 N N . LYS A 1 329 ? -9.071 7.380 -6.813 1.00 98.00 329 LYS A N 1
ATOM 2506 C CA . LYS A 1 329 ? -10.365 6.733 -6.998 1.00 98.00 329 LYS A CA 1
ATOM 2507 C C . LYS A 1 329 ? -10.188 5.491 -7.854 1.00 98.00 329 LYS A C 1
ATOM 2509 O O . LYS A 1 329 ? -9.582 5.549 -8.927 1.00 98.00 329 LYS A O 1
ATOM 2514 N N . TRP A 1 330 ? -10.766 4.385 -7.405 1.00 97.69 330 TRP A N 1
ATOM 2515 C CA . TRP A 1 330 ? -10.817 3.155 -8.178 1.00 97.69 330 TRP A CA 1
ATOM 2516 C C . TRP A 1 330 ? -11.802 3.264 -9.347 1.00 97.69 330 TRP A C 1
ATOM 2518 O O . TRP A 1 330 ? -12.951 3.682 -9.184 1.00 97.69 330 TRP A O 1
ATOM 2528 N N . VAL A 1 331 ? -11.345 2.835 -10.523 1.00 97.44 331 VAL A N 1
ATOM 2529 C CA . VAL A 1 331 ? -12.169 2.610 -11.713 1.00 97.44 331 VAL A CA 1
ATOM 2530 C C . VAL A 1 331 ? -11.853 1.207 -12.254 1.00 97.44 331 VAL A C 1
ATOM 2532 O O . VAL A 1 331 ? -10.676 0.921 -12.502 1.00 97.44 331 VAL A O 1
ATOM 2535 N N . PRO A 1 332 ? -12.862 0.333 -12.458 1.00 96.81 332 PRO A N 1
ATOM 2536 C CA . PRO A 1 332 ? -12.647 -1.052 -12.876 1.00 96.81 332 PRO A CA 1
ATOM 2537 C C . PRO A 1 332 ? -11.735 -1.193 -14.100 1.00 96.81 332 PRO A C 1
ATOM 2539 O O . PRO A 1 332 ? -11.933 -0.519 -15.110 1.00 96.81 332 PRO A O 1
ATOM 2542 N N . GLY A 1 333 ? -10.762 -2.100 -14.022 1.00 96.38 333 GLY A N 1
ATOM 2543 C CA . GLY A 1 333 ? -9.868 -2.456 -15.128 1.00 96.38 333 GLY A CA 1
ATOM 2544 C C . GLY A 1 333 ? -8.799 -1.411 -15.462 1.00 96.38 333 GLY A C 1
ATOM 2545 O O . GLY A 1 333 ? -8.077 -1.578 -16.442 1.00 96.38 333 GLY A O 1
ATOM 2546 N N . THR A 1 334 ? -8.677 -0.344 -14.671 1.00 98.06 334 THR A N 1
ATOM 2547 C CA . THR A 1 334 ? -7.723 0.738 -14.945 1.00 98.06 334 THR A CA 1
ATOM 2548 C C . THR A 1 334 ? -6.282 0.306 -14.666 1.00 98.06 334 THR A C 1
ATOM 2550 O O . THR A 1 334 ? -5.989 -0.352 -13.663 1.00 98.06 334 THR A O 1
ATOM 2553 N N . TYR A 1 335 ? -5.378 0.709 -15.559 1.00 98.56 335 TYR A N 1
ATOM 2554 C CA . TYR A 1 335 ? -3.933 0.670 -15.353 1.00 98.56 335 TYR A CA 1
ATOM 2555 C C . TYR A 1 335 ? -3.460 2.033 -14.833 1.00 98.56 335 TYR A C 1
ATOM 2557 O O . TYR A 1 335 ? -3.627 3.041 -15.516 1.00 98.56 335 TYR A O 1
ATOM 2565 N N . TYR A 1 336 ? -2.881 2.063 -13.633 1.00 98.69 336 TYR A N 1
ATOM 2566 C CA . TYR A 1 336 ? -2.482 3.286 -12.923 1.00 98.69 336 TYR A CA 1
ATOM 2567 C C . TYR A 1 336 ? -1.036 3.724 -13.195 1.00 98.69 336 TYR A C 1
ATOM 2569 O O . TYR A 1 336 ? -0.634 4.799 -12.766 1.00 98.69 336 TYR A O 1
ATOM 2577 N N . GLY A 1 337 ? -0.289 2.970 -14.008 1.00 98.19 337 GLY A N 1
ATOM 2578 C CA . GLY A 1 337 ? 0.925 3.469 -14.653 1.00 98.19 337 GLY A CA 1
ATOM 2579 C C . GLY A 1 337 ? 2.265 2.954 -14.132 1.00 98.19 337 GLY A C 1
ATOM 2580 O O . GLY A 1 337 ? 3.245 3.055 -14.875 1.00 98.19 337 GLY A O 1
ATOM 2581 N N . PHE A 1 338 ? 2.346 2.365 -12.936 1.00 98.62 338 PHE A N 1
ATOM 2582 C CA . PHE A 1 338 ? 3.603 1.792 -12.438 1.00 98.62 338 PHE A CA 1
ATOM 2583 C C . PHE A 1 338 ? 4.185 0.773 -13.442 1.00 98.62 338 PHE A C 1
ATOM 2585 O O . PHE A 1 338 ? 3.453 -0.122 -13.874 1.00 98.62 338 PHE A O 1
ATOM 2592 N N . PRO A 1 339 ? 5.486 0.851 -13.794 1.00 97.94 339 PRO A N 1
ATOM 2593 C CA . PRO A 1 339 ? 6.534 1.660 -13.162 1.00 97.94 339 PRO A CA 1
ATOM 2594 C C . PRO A 1 339 ? 6.918 2.928 -13.945 1.00 97.94 339 PRO A C 1
ATOM 2596 O O . PRO A 1 339 ? 7.971 3.505 -13.680 1.00 97.94 339 PRO A O 1
ATOM 2599 N N . ASP A 1 340 ? 6.145 3.336 -14.953 1.00 98.44 340 ASP A N 1
ATOM 2600 C CA . ASP A 1 340 ? 6.511 4.437 -15.863 1.00 98.44 340 ASP A CA 1
ATOM 2601 C C . ASP A 1 340 ? 5.798 5.762 -15.556 1.00 98.44 340 ASP A C 1
ATOM 2603 O O . ASP A 1 340 ? 6.110 6.794 -16.158 1.00 98.44 340 ASP A O 1
ATOM 2607 N N . PHE A 1 341 ? 4.874 5.753 -14.597 1.00 98.62 341 PHE A N 1
ATOM 2608 C CA . PHE A 1 341 ? 4.166 6.932 -14.110 1.00 98.62 341 PHE A CA 1
ATOM 2609 C C . PHE A 1 341 ? 4.265 7.015 -12.585 1.00 98.62 341 PHE A C 1
ATOM 2611 O O . PHE A 1 341 ? 4.340 5.983 -11.918 1.00 98.62 341 PHE A O 1
ATOM 2618 N N . SER A 1 342 ? 4.282 8.242 -12.070 1.00 98.50 342 SER A N 1
ATOM 2619 C CA . SER A 1 342 ? 4.142 8.564 -10.650 1.00 98.50 342 SER A CA 1
ATOM 2620 C C . SER A 1 342 ? 2.751 8.191 -10.139 1.00 98.50 342 SER A C 1
ATOM 2622 O O . SER A 1 342 ? 1.819 8.008 -10.930 1.00 98.50 342 SER A O 1
ATOM 2624 N N . THR A 1 343 ? 2.566 8.150 -8.820 1.00 98.19 343 THR A N 1
ATOM 2625 C CA . THR A 1 343 ? 1.235 7.880 -8.232 1.00 98.19 343 THR A CA 1
ATOM 2626 C C . THR A 1 343 ? 0.235 8.996 -8.538 1.00 98.19 343 THR A C 1
ATOM 2628 O O . THR A 1 343 ? -0.967 8.755 -8.638 1.00 98.19 343 THR A O 1
ATOM 2631 N N . ASP A 1 344 ? 0.727 10.218 -8.776 1.00 97.25 344 ASP A N 1
ATOM 2632 C CA . ASP A 1 344 ? -0.080 11.340 -9.255 1.00 97.25 344 ASP A CA 1
ATOM 2633 C C . ASP A 1 344 ? -0.228 11.368 -10.789 1.00 97.25 344 ASP A C 1
ATOM 2635 O O . ASP A 1 344 ? -0.691 12.358 -11.356 1.00 97.25 344 ASP A O 1
ATOM 2639 N N . LEU A 1 345 ? 0.095 10.255 -11.455 1.00 98.12 345 LEU A N 1
ATOM 2640 C CA . LEU A 1 345 ? -0.221 9.922 -12.846 1.00 98.12 345 LEU A CA 1
ATOM 2641 C C . LEU A 1 345 ? 0.507 10.764 -13.907 1.00 98.12 345 LEU A C 1
ATOM 2643 O O . LEU A 1 345 ? 0.078 10.815 -15.064 1.00 98.12 345 LEU A O 1
ATOM 2647 N N . TYR A 1 346 ? 1.627 11.397 -13.550 1.00 97.81 346 TYR A N 1
ATOM 2648 C CA . TYR A 1 346 ? 2.557 11.978 -14.520 1.00 97.81 346 TYR A CA 1
ATOM 2649 C C . TYR A 1 346 ? 3.593 10.944 -14.970 1.00 97.81 346 TYR A C 1
ATOM 2651 O O . TYR A 1 346 ? 3.996 10.091 -14.187 1.00 97.81 346 TYR A O 1
ATOM 2659 N N . PRO A 1 347 ? 4.078 11.002 -16.221 1.00 97.75 347 PRO A N 1
ATOM 2660 C CA . PRO A 1 347 ? 5.179 10.145 -16.641 1.00 97.75 347 PRO A CA 1
ATOM 2661 C C . PRO A 1 347 ? 6.447 10.494 -15.854 1.00 97.75 347 PRO A C 1
ATOM 2663 O O . PRO A 1 347 ? 6.824 11.667 -15.765 1.00 97.75 347 PRO A O 1
ATOM 2666 N N . ILE A 1 348 ? 7.158 9.487 -15.341 1.00 96.75 348 ILE A N 1
ATOM 2667 C CA . ILE A 1 348 ? 8.375 9.737 -14.547 1.00 96.75 348 ILE A CA 1
ATOM 2668 C C . ILE A 1 348 ? 9.566 10.235 -15.372 1.00 96.75 348 ILE A C 1
ATOM 2670 O O . ILE A 1 348 ? 10.578 10.666 -14.823 1.00 96.75 348 ILE A O 1
ATOM 2674 N N . SER A 1 349 ? 9.440 10.238 -16.699 1.00 95.44 349 SER A N 1
ATOM 2675 C CA . SER A 1 349 ? 10.385 10.905 -17.594 1.00 95.44 349 SER A CA 1
ATOM 2676 C C . SER A 1 349 ? 10.356 12.432 -17.466 1.00 95.44 349 SER A C 1
ATOM 2678 O O . SER A 1 349 ? 11.254 13.101 -17.974 1.00 95.44 349 SER A O 1
ATOM 2680 N N . ASP A 1 350 ? 9.345 13.012 -16.806 1.00 95.75 350 ASP A N 1
ATOM 2681 C CA . ASP A 1 350 ? 9.336 14.438 -16.473 1.00 95.75 350 ASP A CA 1
ATOM 2682 C C . ASP A 1 350 ? 10.576 14.804 -15.632 1.00 95.75 350 ASP A C 1
ATOM 2684 O O . ASP A 1 350 ? 11.020 14.067 -14.746 1.00 95.75 350 ASP A O 1
ATOM 2688 N N . ARG A 1 351 ? 11.146 15.982 -15.909 1.00 93.81 351 ARG A N 1
ATOM 2689 C CA . ARG A 1 351 ? 12.345 16.498 -15.242 1.00 93.81 351 ARG A CA 1
ATOM 2690 C C . ARG A 1 351 ? 12.202 16.564 -13.719 1.00 93.81 351 ARG A C 1
ATOM 2692 O O . ARG A 1 351 ? 13.212 16.454 -13.026 1.00 93.81 351 ARG A O 1
ATOM 2699 N N . ARG A 1 352 ? 10.989 16.754 -13.193 1.00 95.25 352 ARG A N 1
ATOM 2700 C CA . ARG A 1 352 ? 10.745 16.849 -11.743 1.00 95.25 352 ARG A CA 1
ATOM 2701 C C . ARG A 1 352 ? 11.163 15.587 -10.985 1.00 95.25 352 ARG A C 1
ATOM 2703 O O . ARG A 1 352 ? 11.630 15.705 -9.854 1.00 95.25 352 ARG A O 1
ATOM 2710 N N . PHE A 1 353 ? 11.070 14.428 -11.642 1.00 96.19 353 PHE A N 1
ATOM 2711 C CA . PHE A 1 353 ? 11.368 13.132 -11.043 1.00 96.19 353 PHE A CA 1
ATOM 2712 C C . PHE A 1 353 ? 12.815 12.673 -11.252 1.00 96.19 353 PHE A C 1
ATOM 2714 O O . PHE A 1 353 ? 13.219 11.623 -10.751 1.00 96.19 353 PHE A O 1
ATOM 2721 N N . GLN A 1 354 ? 13.619 13.457 -11.979 1.00 94.88 354 GLN A N 1
ATOM 2722 C CA . GLN A 1 354 ? 14.993 13.079 -12.289 1.00 94.88 354 GLN A CA 1
ATOM 2723 C C . GLN A 1 354 ? 15.875 13.130 -11.034 1.00 94.88 354 GLN A C 1
ATOM 2725 O O . GLN A 1 354 ? 15.908 14.157 -10.342 1.00 94.88 354 GLN A O 1
ATOM 2730 N N . PRO A 1 355 ? 16.632 12.059 -10.746 1.00 93.94 355 PRO A N 1
ATOM 2731 C CA . PRO A 1 355 ? 17.564 12.032 -9.631 1.00 93.94 355 PRO A CA 1
ATOM 2732 C C . PRO A 1 355 ? 18.653 13.107 -9.747 1.00 93.94 355 PRO A C 1
ATOM 2734 O O . PRO A 1 355 ? 19.012 13.543 -10.844 1.00 93.94 355 PRO A O 1
ATOM 2737 N N . PRO A 1 356 ? 19.249 13.522 -8.619 1.00 92.94 356 PRO A N 1
ATOM 2738 C CA . PRO A 1 356 ? 20.424 14.383 -8.649 1.00 92.94 356 PRO A CA 1
ATOM 2739 C C . PRO A 1 356 ? 21.624 13.673 -9.299 1.00 92.94 356 PRO A C 1
ATOM 2741 O O . PRO A 1 356 ? 21.739 12.448 -9.262 1.00 92.94 356 PRO A O 1
ATOM 2744 N N . VAL A 1 357 ? 22.580 14.455 -9.816 1.00 92.50 357 VAL A N 1
ATOM 2745 C CA . VAL A 1 357 ? 23.764 13.957 -10.550 1.00 92.50 357 VAL A CA 1
ATOM 2746 C C . VAL A 1 357 ? 24.536 12.873 -9.792 1.00 92.50 357 VAL A C 1
ATOM 2748 O O . VAL A 1 357 ? 24.949 11.886 -10.390 1.00 92.50 357 VAL A O 1
ATOM 2751 N N . TRP A 1 358 ? 24.714 13.009 -8.475 1.00 92.12 358 TRP A N 1
ATOM 2752 C CA . TRP A 1 358 ? 25.427 11.996 -7.687 1.00 92.12 358 TRP A CA 1
ATOM 2753 C C . TRP A 1 358 ? 24.716 10.635 -7.708 1.00 92.12 358 TRP A C 1
ATOM 2755 O O . TRP A 1 358 ? 25.377 9.599 -7.706 1.00 92.12 358 TRP A O 1
ATOM 2765 N N . MET A 1 359 ? 23.380 10.628 -7.757 1.00 91.62 359 MET A N 1
ATOM 2766 C CA . MET A 1 359 ? 22.588 9.403 -7.801 1.00 91.62 359 MET A CA 1
ATOM 2767 C C . MET A 1 359 ? 22.578 8.811 -9.210 1.00 91.62 359 MET A C 1
ATOM 2769 O O . MET A 1 359 ? 22.646 7.594 -9.358 1.00 91.62 359 MET A O 1
ATOM 2773 N N . ILE A 1 360 ? 22.587 9.657 -10.242 1.00 89.62 360 ILE A N 1
ATOM 2774 C CA . ILE A 1 360 ? 22.808 9.237 -11.632 1.00 89.62 360 ILE A CA 1
ATOM 2775 C C . ILE A 1 360 ? 24.162 8.530 -11.769 1.00 89.62 360 ILE A C 1
ATOM 2777 O O . ILE A 1 360 ? 24.225 7.433 -12.307 1.00 89.62 360 ILE A O 1
ATOM 2781 N N . ILE A 1 361 ? 25.239 9.109 -11.226 1.00 87.25 361 ILE A N 1
ATOM 2782 C CA . ILE A 1 361 ? 26.578 8.494 -11.249 1.00 87.25 361 ILE A CA 1
ATOM 2783 C C . ILE A 1 361 ? 26.581 7.162 -10.487 1.00 87.25 361 ILE A C 1
ATOM 2785 O O . ILE A 1 361 ? 27.173 6.194 -10.952 1.00 87.25 361 ILE A O 1
ATOM 2789 N N . LYS A 1 362 ? 25.917 7.105 -9.324 1.00 86.56 362 LYS A N 1
ATOM 2790 C CA . LYS A 1 362 ? 25.848 5.896 -8.489 1.00 86.56 362 LYS A CA 1
ATOM 2791 C C . LYS A 1 362 ? 25.052 4.766 -9.146 1.00 86.56 362 LYS A C 1
ATOM 2793 O O . LYS A 1 362 ? 25.443 3.611 -9.024 1.00 86.56 362 LYS A O 1
ATOM 2798 N N . SER A 1 363 ? 23.924 5.091 -9.770 1.00 84.06 363 SER A N 1
ATOM 2799 C CA . SER A 1 363 ? 23.036 4.112 -10.410 1.00 84.06 363 SER A CA 1
ATOM 2800 C C . SER A 1 363 ? 23.487 3.739 -11.821 1.00 84.06 363 SER A C 1
ATOM 2802 O O . SER A 1 363 ? 23.208 2.632 -12.256 1.00 84.06 363 SER A O 1
ATOM 2804 N N . GLY A 1 364 ? 24.182 4.637 -12.524 1.00 81.69 364 GLY A N 1
ATOM 2805 C CA . GLY A 1 364 ? 24.566 4.471 -13.926 1.00 81.69 364 GLY A CA 1
ATOM 2806 C C . GLY A 1 364 ? 23.495 4.915 -14.930 1.00 81.69 364 GLY A C 1
ATOM 2807 O O . GLY A 1 364 ? 23.721 4.793 -16.132 1.00 81.69 364 GLY A O 1
ATOM 2808 N N . TYR A 1 365 ? 22.358 5.458 -14.470 1.00 79.81 365 TYR A N 1
ATOM 2809 C CA . TYR A 1 365 ? 21.199 5.773 -15.317 1.00 79.81 365 TYR A CA 1
ATOM 2810 C C . TYR A 1 365 ? 20.948 7.284 -15.396 1.00 79.81 365 TYR A C 1
ATOM 2812 O O . TYR A 1 365 ? 20.497 7.876 -14.415 1.00 79.81 365 TYR A O 1
ATOM 2820 N N . PRO A 1 366 ? 21.241 7.929 -16.544 1.00 71.19 366 PRO A N 1
ATOM 2821 C CA . PRO A 1 366 ? 21.153 9.383 -16.682 1.00 71.19 366 PRO A CA 1
ATOM 2822 C C . PRO A 1 366 ? 19.735 9.922 -16.880 1.00 71.19 366 PRO A C 1
ATOM 2824 O O . PRO A 1 366 ? 19.525 11.115 -16.672 1.00 71.19 366 PRO A O 1
ATOM 2827 N N . GLU A 1 367 ? 18.784 9.074 -17.274 1.00 81.50 367 GLU A N 1
ATOM 2828 C CA . GLU A 1 367 ? 17.401 9.464 -17.552 1.00 81.50 367 GLU A CA 1
ATOM 2829 C C . GLU A 1 367 ? 16.398 8.380 -17.130 1.00 81.50 367 GLU A C 1
ATOM 2831 O O . GLU A 1 367 ? 16.636 7.181 -17.306 1.00 81.50 367 GLU A O 1
ATOM 2836 N N . LEU A 1 368 ? 15.246 8.805 -16.602 1.00 90.12 368 LEU A N 1
ATOM 2837 C CA . LEU A 1 368 ? 14.099 7.929 -16.323 1.00 90.12 368 LEU A CA 1
ATOM 2838 C C . LEU A 1 368 ? 13.205 7.754 -17.554 1.00 90.12 368 LEU A C 1
ATOM 2840 O O . LEU A 1 368 ? 12.081 8.249 -17.608 1.00 90.12 368 LEU A O 1
ATOM 2844 N N . SER A 1 369 ? 13.713 7.039 -18.550 1.00 91.81 369 SER A N 1
ATOM 2845 C CA . SER A 1 369 ? 12.929 6.676 -19.732 1.00 91.81 369 SER A CA 1
ATOM 2846 C C . SER A 1 369 ? 11.869 5.608 -19.399 1.00 91.81 369 SER A C 1
ATOM 2848 O O . SER A 1 369 ? 12.096 4.770 -18.509 1.00 91.81 369 SER A O 1
ATOM 2850 N N . PRO A 1 370 ? 10.703 5.623 -20.080 1.00 95.69 370 PRO A N 1
ATOM 2851 C CA . PRO A 1 370 ? 9.697 4.581 -19.912 1.00 95.69 370 PRO A CA 1
ATOM 2852 C C . PRO A 1 370 ? 10.272 3.229 -20.335 1.00 95.69 370 PRO A C 1
ATOM 2854 O O . PRO A 1 370 ? 11.010 3.148 -21.317 1.00 95.69 370 PRO A O 1
ATOM 2857 N N . VAL A 1 371 ? 9.945 2.159 -19.613 1.00 97.06 371 VAL A N 1
ATOM 2858 C CA . VAL A 1 371 ? 10.439 0.807 -19.915 1.00 97.06 371 VAL A CA 1
ATOM 2859 C C . VAL A 1 371 ? 9.430 -0.044 -20.680 1.00 97.06 371 VAL A C 1
ATOM 2861 O O . VAL A 1 371 ? 9.842 -0.987 -21.366 1.00 97.06 371 VAL A O 1
ATOM 2864 N N . ILE A 1 372 ? 8.142 0.304 -20.620 1.00 98.31 372 ILE A N 1
ATOM 2865 C CA . ILE A 1 372 ? 7.044 -0.401 -21.284 1.00 98.31 372 ILE A CA 1
ATOM 2866 C C . ILE A 1 372 ? 6.621 0.334 -22.564 1.00 98.31 372 ILE A C 1
ATOM 2868 O O . ILE A 1 372 ? 6.303 1.524 -22.551 1.00 98.31 372 ILE A O 1
ATOM 2872 N N . SER A 1 373 ? 6.530 -0.397 -23.677 1.00 98.12 373 SER A N 1
ATOM 2873 C CA . SER A 1 373 ? 5.780 0.053 -24.853 1.00 98.12 373 SER A CA 1
ATOM 2874 C C . SER A 1 373 ? 4.293 -0.161 -24.582 1.00 98.12 373 SER A C 1
ATOM 2876 O O . SER A 1 373 ? 3.791 -1.278 -24.715 1.00 98.12 373 SER A O 1
ATOM 2878 N N . LEU A 1 374 ? 3.595 0.893 -24.143 1.00 97.94 374 LEU A N 1
ATOM 2879 C CA . LEU A 1 374 ? 2.188 0.801 -23.731 1.00 97.94 374 LEU A CA 1
ATOM 2880 C C . LEU A 1 374 ? 1.295 0.252 -24.852 1.00 97.94 374 LEU A C 1
ATOM 2882 O O . LEU A 1 374 ? 0.566 -0.710 -24.633 1.00 97.94 374 LEU A O 1
ATOM 2886 N N . GLY A 1 375 ? 1.417 0.805 -26.064 1.00 97.00 375 GLY A N 1
ATOM 2887 C CA . GLY A 1 375 ? 0.603 0.398 -27.213 1.00 97.00 375 GLY A CA 1
ATOM 2888 C C . GLY A 1 375 ? 0.828 -1.057 -27.632 1.00 97.00 375 GLY A C 1
ATOM 2889 O O . GLY A 1 375 ? -0.132 -1.761 -27.910 1.00 97.00 375 GLY A O 1
ATOM 2890 N N . ASP A 1 376 ? 2.075 -1.539 -27.599 1.00 98.06 376 ASP A N 1
ATOM 2891 C CA . ASP A 1 376 ? 2.394 -2.943 -27.911 1.00 98.06 376 ASP A CA 1
ATOM 2892 C C . ASP A 1 376 ? 2.071 -3.916 -26.759 1.00 98.06 376 ASP A C 1
ATOM 2894 O O . ASP A 1 376 ? 2.279 -5.125 -26.898 1.00 98.06 376 ASP A O 1
ATOM 2898 N N . SER A 1 377 ? 1.638 -3.389 -25.610 1.00 98.19 377 SER A N 1
ATOM 2899 C CA . SER A 1 377 ? 1.264 -4.147 -24.408 1.00 98.19 377 SER A CA 1
ATOM 2900 C C . SER A 1 377 ? -0.238 -4.074 -24.113 1.00 98.19 377 SER A C 1
ATOM 2902 O O . SER A 1 377 ? -0.665 -4.511 -23.047 1.00 98.19 377 SER A O 1
ATOM 2904 N N . ASP A 1 378 ? -1.032 -3.493 -25.020 1.00 96.56 378 ASP A N 1
ATOM 2905 C CA . ASP A 1 378 ? -2.465 -3.231 -24.833 1.00 96.56 378 ASP A CA 1
ATOM 2906 C C . ASP A 1 378 ? -2.773 -2.404 -23.566 1.00 96.56 378 ASP A C 1
ATOM 2908 O O . ASP A 1 378 ? -3.799 -2.583 -22.909 1.00 96.56 378 ASP A O 1
ATOM 2912 N N . LEU A 1 379 ? -1.869 -1.484 -23.209 1.00 97.81 379 LEU A N 1
ATOM 2913 C CA . LEU A 1 379 ? -2.015 -0.576 -22.074 1.00 97.81 379 LEU A CA 1
ATOM 2914 C C . LEU A 1 379 ? -2.290 0.852 -22.544 1.00 97.81 379 LEU A C 1
ATOM 2916 O O . LEU A 1 379 ? -1.770 1.320 -23.559 1.00 97.81 379 LEU A O 1
ATOM 2920 N N . VAL A 1 380 ? -3.075 1.576 -21.750 1.00 96.94 380 VAL A N 1
ATOM 2921 C CA . VAL A 1 380 ? -3.399 2.987 -21.978 1.00 96.94 380 VAL A CA 1
ATOM 2922 C C . VAL A 1 380 ? -2.701 3.826 -20.915 1.00 96.94 380 VAL A C 1
ATOM 2924 O O . VAL A 1 380 ? -2.667 3.453 -19.745 1.00 96.94 380 VAL A O 1
ATOM 2927 N N . SER A 1 381 ? -2.126 4.961 -21.319 1.00 97.50 381 SER A N 1
ATOM 2928 C CA . SER A 1 381 ? -1.539 5.907 -20.366 1.00 97.50 381 SER A CA 1
ATOM 2929 C C . SER A 1 381 ? -2.609 6.398 -19.378 1.00 97.50 381 SER A C 1
ATOM 2931 O O . SER A 1 381 ? -3.696 6.765 -19.826 1.00 97.50 381 SER A O 1
ATOM 2933 N N . PRO A 1 382 ? -2.315 6.471 -18.066 1.00 97.06 382 PRO A N 1
ATOM 2934 C CA . PRO A 1 382 ? -3.256 7.006 -17.082 1.00 97.06 382 PRO A CA 1
ATOM 2935 C C . PRO A 1 382 ? -3.353 8.538 -17.110 1.00 97.06 382 PRO A C 1
ATOM 2937 O O . PRO A 1 382 ? -4.327 9.099 -16.610 1.00 97.06 382 PRO A O 1
ATOM 2940 N N . ALA A 1 383 ? -2.374 9.231 -17.705 1.00 96.94 383 ALA A N 1
ATOM 2941 C CA . ALA A 1 383 ? -2.275 10.690 -17.661 1.00 96.94 383 ALA A CA 1
ATOM 2942 C C . ALA A 1 383 ? -3.533 11.425 -18.180 1.00 96.94 383 ALA A C 1
ATOM 2944 O O . ALA A 1 383 ? -3.963 12.373 -17.521 1.00 96.94 383 ALA A O 1
ATOM 2945 N N . PRO A 1 384 ? -4.195 11.001 -19.280 1.00 96.88 384 PRO A N 1
ATOM 2946 C CA . PRO A 1 384 ? -5.443 11.625 -19.728 1.00 96.88 384 PRO A CA 1
ATOM 2947 C C . PRO A 1 384 ? -6.609 11.471 -18.742 1.00 96.88 384 PRO A C 1
ATOM 2949 O O . PRO A 1 384 ? -7.523 12.288 -18.750 1.00 96.88 384 PRO A O 1
ATOM 2952 N N . ALA A 1 385 ? -6.592 10.437 -17.895 1.00 96.19 385 ALA A N 1
ATOM 2953 C CA . ALA A 1 385 ? -7.630 10.180 -16.899 1.00 96.19 385 ALA A CA 1
ATOM 2954 C C . ALA A 1 385 ? -7.317 10.814 -15.533 1.00 96.19 385 ALA A C 1
ATOM 2956 O O . ALA A 1 385 ? -8.119 10.677 -14.605 1.00 96.19 385 ALA A O 1
ATOM 2957 N N . ARG A 1 386 ? -6.189 11.529 -15.394 1.00 96.38 386 ARG A N 1
ATOM 2958 C CA . ARG A 1 386 ? -5.680 12.032 -14.109 1.00 96.38 386 ARG A CA 1
ATOM 2959 C C . ARG A 1 386 ? -6.720 12.792 -13.293 1.00 96.38 386 ARG A C 1
ATOM 2961 O O . ARG A 1 386 ? -6.882 12.490 -12.120 1.00 96.38 386 ARG A O 1
ATOM 2968 N N . GLU A 1 387 ? -7.452 13.721 -13.900 1.00 94.56 387 GLU A N 1
ATOM 2969 C CA . GLU A 1 387 ? -8.476 14.526 -13.205 1.00 94.56 387 GLU A CA 1
ATOM 2970 C C . GLU A 1 387 ? -9.651 13.683 -12.676 1.00 94.56 387 GLU A C 1
ATOM 2972 O O . GLU A 1 387 ? -10.301 14.032 -11.697 1.00 94.56 387 GLU A O 1
ATOM 2977 N N . SER A 1 388 ? -9.933 12.538 -13.300 1.00 95.19 388 SER A N 1
ATOM 2978 C CA . SER A 1 388 ? -10.996 11.633 -12.846 1.00 95.19 388 SER A CA 1
ATOM 2979 C C . SER A 1 388 ? -10.532 10.646 -11.769 1.00 95.19 388 SER A C 1
ATOM 2981 O O . SER A 1 388 ? -11.350 10.167 -10.976 1.00 95.19 388 SER A O 1
ATOM 2983 N N . LEU A 1 389 ? -9.230 10.352 -11.728 1.00 97.56 389 LEU A N 1
ATOM 2984 C CA . LEU A 1 389 ? -8.639 9.336 -10.861 1.00 97.56 389 LEU A CA 1
ATOM 2985 C C . LEU A 1 389 ? -8.017 9.942 -9.598 1.00 97.56 389 LEU A C 1
ATOM 2987 O O . LEU A 1 389 ? -8.266 9.439 -8.508 1.00 97.56 389 LEU A O 1
ATOM 2991 N N . LEU A 1 390 ? -7.240 11.018 -9.718 1.00 98.25 390 LEU A N 1
ATOM 2992 C CA . LEU A 1 390 ? -6.485 11.607 -8.613 1.00 98.25 390 LEU A CA 1
ATOM 2993 C C . LEU A 1 390 ? -7.371 12.462 -7.706 1.00 98.25 390 LEU A C 1
ATOM 2995 O O . LEU A 1 390 ? -7.975 13.439 -8.149 1.00 98.25 390 LEU A O 1
ATOM 2999 N N . ARG A 1 391 ? -7.406 12.126 -6.415 1.00 97.81 391 ARG A N 1
ATOM 3000 C CA . ARG A 1 391 ? -8.234 12.799 -5.402 1.00 97.81 391 ARG A CA 1
ATOM 3001 C C . ARG A 1 391 ? -7.438 13.638 -4.424 1.00 97.81 391 ARG A C 1
ATOM 3003 O O . ARG A 1 391 ? -7.921 14.687 -4.025 1.00 97.81 391 ARG A O 1
ATOM 3010 N N . ALA A 1 392 ? -6.209 13.252 -4.107 1.00 97.81 392 ALA A N 1
ATOM 3011 C CA . ALA A 1 392 ? -5.278 14.101 -3.375 1.00 97.81 392 ALA A CA 1
ATOM 3012 C C . ALA A 1 392 ? -3.833 13.679 -3.644 1.00 97.81 392 ALA A C 1
ATOM 3014 O O . ALA A 1 392 ? -3.574 12.525 -3.984 1.00 97.81 392 ALA A O 1
ATOM 3015 N N . THR A 1 393 ? -2.904 14.607 -3.438 1.00 97.81 393 THR A N 1
ATOM 3016 C CA . THR A 1 393 ? -1.461 14.360 -3.482 1.00 97.81 393 THR A CA 1
ATOM 3017 C C . THR A 1 393 ? -0.856 14.721 -2.132 1.00 97.81 393 THR A C 1
ATOM 3019 O O . THR A 1 393 ? -1.155 15.778 -1.569 1.00 97.81 393 THR A O 1
ATOM 3022 N N . PHE A 1 394 ? 0.013 13.857 -1.626 1.00 97.50 394 PHE A N 1
ATOM 3023 C CA . PHE A 1 394 ? 0.765 14.044 -0.394 1.00 97.50 394 PHE A CA 1
ATOM 3024 C C . PHE A 1 394 ? 2.253 14.240 -0.717 1.00 97.50 394 PHE A C 1
ATOM 3026 O O . PHE A 1 394 ? 2.705 13.892 -1.811 1.00 97.50 394 PHE A O 1
ATOM 3033 N N . PRO A 1 395 ? 3.048 14.824 0.196 1.00 96.19 395 PRO A N 1
ATOM 3034 C CA . PRO A 1 395 ? 4.490 14.906 0.002 1.00 96.19 395 PRO A CA 1
ATOM 3035 C C . PRO A 1 395 ? 5.105 13.526 -0.274 1.00 96.19 395 PRO A C 1
ATOM 3037 O O . PRO A 1 395 ? 4.687 12.531 0.309 1.00 96.19 395 PRO A O 1
ATOM 3040 N N . SER A 1 396 ? 6.126 13.467 -1.130 1.00 96.00 396 SER A N 1
ATOM 3041 C CA . SER A 1 396 ? 6.892 12.233 -1.338 1.00 96.00 396 SER A CA 1
ATOM 3042 C C . SER A 1 396 ? 7.452 11.717 -0.010 1.00 96.00 396 SER A C 1
ATOM 3044 O O . SER A 1 396 ? 7.925 12.513 0.806 1.00 96.00 396 SER A O 1
ATOM 3046 N N . LEU A 1 397 ? 7.416 10.395 0.191 1.00 95.56 397 LEU A N 1
ATOM 3047 C CA . LEU A 1 397 ? 7.835 9.716 1.426 1.00 95.56 397 LEU A CA 1
ATOM 3048 C C . LEU A 1 397 ? 6.950 10.010 2.648 1.00 95.56 397 LEU A C 1
ATOM 3050 O O . LEU A 1 397 ? 7.366 9.736 3.773 1.00 95.56 397 LEU A O 1
ATOM 3054 N N . SER A 1 398 ? 5.751 10.567 2.474 1.00 95.19 398 SER A N 1
ATOM 3055 C CA . SER A 1 398 ? 4.849 10.813 3.604 1.00 95.19 398 SER A CA 1
ATOM 3056 C C . SER A 1 398 ? 4.290 9.527 4.218 1.00 95.19 398 SER A C 1
ATOM 3058 O O . SER A 1 398 ? 3.871 9.547 5.378 1.00 95.19 398 SER A O 1
ATOM 3060 N N . GLY A 1 399 ? 4.327 8.421 3.472 1.00 94.62 399 GLY A N 1
ATOM 3061 C CA . GLY A 1 399 ? 3.823 7.117 3.870 1.00 94.62 399 GLY A CA 1
ATOM 3062 C C . GLY A 1 399 ? 2.315 7.165 4.058 1.00 94.62 399 GLY A C 1
ATOM 3063 O O . GLY A 1 399 ? 1.850 6.909 5.173 1.00 94.62 399 GLY A O 1
ATOM 3064 N N . ALA A 1 400 ? 1.579 7.547 3.010 1.00 96.00 400 ALA A N 1
ATOM 3065 C CA . ALA A 1 400 ? 0.123 7.637 3.021 1.00 96.00 400 ALA A CA 1
ATOM 3066 C C . ALA A 1 400 ? -0.489 6.247 3.237 1.00 96.00 400 ALA A C 1
ATOM 3068 O O . ALA A 1 400 ? -0.715 5.455 2.324 1.00 96.00 400 ALA A O 1
ATOM 3069 N N . ALA A 1 401 ? -0.741 5.942 4.502 1.00 92.62 401 ALA A N 1
ATOM 3070 C CA . ALA A 1 401 ? -1.169 4.639 4.951 1.00 92.62 401 ALA A CA 1
ATOM 3071 C C . ALA A 1 401 ? -2.694 4.538 4.897 1.00 92.62 401 ALA A C 1
ATOM 3073 O O . ALA A 1 401 ? -3.347 4.968 3.948 1.00 92.62 401 ALA A O 1
ATOM 3074 N N . ARG A 1 402 ? -3.276 3.920 5.918 1.00 91.75 402 ARG A N 1
ATOM 3075 C CA . ARG A 1 402 ? -4.713 3.712 5.986 1.00 91.75 402 ARG A CA 1
ATOM 3076 C C . ARG A 1 402 ? -5.462 5.012 6.200 1.00 91.75 402 ARG A C 1
ATOM 3078 O O . ARG A 1 402 ? -4.938 5.997 6.730 1.00 91.75 402 ARG A O 1
ATOM 3085 N N . PHE A 1 403 ? -6.720 4.969 5.808 1.00 95.12 403 PHE A N 1
ATOM 3086 C CA . PHE A 1 403 ? -7.650 6.057 5.985 1.00 95.12 403 PHE A CA 1
ATOM 3087 C C . PHE A 1 403 ? -9.052 5.511 6.177 1.00 95.12 403 PHE A C 1
ATOM 3089 O O . PHE A 1 403 ? -9.329 4.360 5.848 1.00 95.12 403 PHE A O 1
ATOM 3096 N N . ASP A 1 404 ? -9.923 6.366 6.686 1.00 94.00 404 ASP A N 1
ATOM 3097 C CA . ASP A 1 404 ? -11.354 6.107 6.731 1.00 94.00 404 ASP A CA 1
ATOM 3098 C C . ASP A 1 404 ? -12.102 7.302 6.136 1.00 94.00 404 ASP A C 1
ATOM 3100 O O . ASP A 1 404 ? -11.578 8.424 6.089 1.00 94.00 404 ASP A O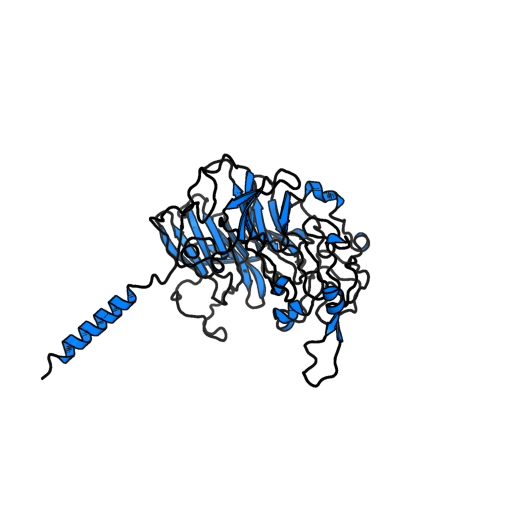 1
ATOM 3104 N N . ILE A 1 405 ? -13.317 7.059 5.658 1.00 94.69 405 ILE A N 1
ATOM 3105 C CA . ILE A 1 405 ? -14.201 8.089 5.128 1.00 94.69 405 ILE A CA 1
ATOM 3106 C C . ILE A 1 405 ? -15.216 8.432 6.203 1.00 94.69 405 ILE A C 1
ATOM 3108 O O . ILE A 1 405 ? -15.961 7.583 6.685 1.00 94.69 405 ILE A O 1
ATOM 3112 N N . VAL A 1 406 ? -15.261 9.710 6.570 1.00 93.31 406 VAL A N 1
ATOM 3113 C CA . VAL A 1 406 ? -16.152 10.182 7.626 1.00 93.31 406 VAL A CA 1
ATOM 3114 C C . VAL A 1 406 ? -17.606 9.868 7.245 1.00 93.31 406 VAL A C 1
ATOM 3116 O O . VAL A 1 406 ? -18.073 10.346 6.202 1.00 93.31 406 VAL A O 1
ATOM 3119 N N . PRO A 1 407 ? -18.347 9.111 8.075 1.00 89.81 407 PRO A N 1
ATOM 3120 C CA . PRO A 1 407 ? -19.711 8.718 7.756 1.00 89.81 407 PRO A CA 1
ATOM 3121 C C . PRO A 1 407 ? -20.670 9.917 7.752 1.00 89.81 407 PRO A C 1
ATOM 3123 O O . PRO A 1 407 ? -20.357 11.025 8.198 1.00 89.81 407 PRO A O 1
ATOM 3126 N N . SER A 1 408 ? -21.874 9.701 7.218 1.00 87.94 408 SER A N 1
ATOM 3127 C CA . SER A 1 408 ? -22.918 10.734 7.147 1.00 87.94 408 SER A CA 1
ATOM 3128 C C . SER A 1 408 ? -23.485 11.141 8.511 1.00 87.94 408 SER A C 1
ATOM 3130 O O . SER A 1 408 ? -24.078 12.214 8.640 1.00 87.94 408 SER A O 1
ATOM 3132 N N . ASP A 1 409 ? -23.324 10.290 9.515 1.00 86.75 409 ASP A N 1
ATOM 3133 C CA . ASP A 1 409 ? -23.839 10.423 10.868 1.00 86.75 409 ASP A CA 1
ATOM 3134 C C . ASP A 1 409 ? -22.708 10.422 11.914 1.00 86.75 409 ASP A C 1
ATOM 3136 O O . ASP A 1 409 ? -21.520 10.370 11.605 1.00 86.75 409 ASP A O 1
ATOM 3140 N N . GLY A 1 410 ? -23.079 10.577 13.185 1.00 85.94 410 GLY A N 1
ATOM 3141 C CA . GLY A 1 410 ? -22.128 10.625 14.293 1.00 85.94 410 GLY A CA 1
ATOM 3142 C C . GLY A 1 410 ? -21.463 11.992 14.538 1.00 85.94 410 GLY A C 1
ATOM 3143 O O . GLY A 1 410 ? -21.831 13.007 13.931 1.00 85.94 410 GLY A O 1
ATOM 3144 N N . PRO A 1 411 ? -20.502 12.046 15.481 1.00 84.00 411 PRO A N 1
ATOM 3145 C CA . PRO A 1 411 ? -19.900 13.296 15.959 1.00 84.00 411 PRO A CA 1
ATOM 3146 C C . PRO A 1 411 ? -19.132 14.082 14.889 1.00 84.00 411 PRO A C 1
ATOM 3148 O O . PRO A 1 411 ? -19.022 15.300 14.985 1.00 84.00 411 PRO A O 1
ATOM 3151 N N . PHE A 1 412 ? -18.640 13.402 13.850 1.00 87.50 412 PHE A N 1
ATOM 3152 C CA . PHE A 1 412 ? -17.842 14.002 12.780 1.00 87.50 412 PHE A CA 1
ATOM 3153 C C . PHE A 1 412 ? -18.652 14.378 11.527 1.00 87.50 412 PHE A C 1
ATOM 3155 O O . PHE A 1 412 ? -18.063 14.816 10.544 1.00 87.50 412 PHE A O 1
ATOM 3162 N N . ARG A 1 413 ? -19.992 14.282 11.549 1.00 88.00 413 ARG A N 1
ATOM 3163 C CA . ARG A 1 413 ? -20.891 14.504 10.388 1.00 88.00 413 ARG A CA 1
ATOM 3164 C C . ARG A 1 413 ? -20.689 15.813 9.608 1.00 88.00 413 ARG A C 1
ATOM 3166 O O . ARG A 1 413 ? -21.073 15.915 8.443 1.00 88.00 413 ARG A O 1
ATOM 3173 N N . GLU A 1 414 ? -20.120 16.841 10.236 1.00 88.75 414 GLU A N 1
ATOM 3174 C CA . GLU A 1 414 ? -19.786 18.109 9.567 1.00 88.75 414 GLU A CA 1
ATOM 3175 C C . GLU A 1 414 ? -18.696 17.928 8.500 1.00 88.75 414 GLU A C 1
ATOM 3177 O O . GLU A 1 414 ? -18.676 18.659 7.514 1.00 88.75 414 GLU A O 1
ATOM 3182 N N . MET A 1 415 ? -17.849 16.910 8.661 1.00 90.69 415 MET A N 1
ATOM 3183 C CA . MET A 1 415 ? -16.805 16.491 7.726 1.00 90.69 415 MET A CA 1
ATOM 3184 C C . MET A 1 415 ? -17.212 15.257 6.911 1.00 90.69 415 MET A C 1
ATOM 3186 O O . MET A 1 415 ? -16.344 14.622 6.322 1.00 90.69 415 MET A O 1
ATOM 3190 N N . ARG A 1 416 ? -18.501 14.887 6.879 1.00 92.44 416 ARG A N 1
ATOM 3191 C CA . ARG A 1 416 ? -18.987 13.712 6.134 1.00 92.44 416 ARG A CA 1
ATOM 3192 C C . ARG A 1 416 ? -18.398 13.643 4.722 1.00 92.44 416 ARG A C 1
ATOM 3194 O O . ARG A 1 416 ? -18.262 14.670 4.054 1.00 92.44 416 ARG A O 1
ATOM 3201 N N . GLY A 1 417 ? -18.053 12.439 4.286 1.00 93.19 417 GLY A N 1
ATOM 3202 C CA . GLY A 1 417 ? -17.439 12.178 2.986 1.00 93.19 417 GLY A CA 1
ATOM 3203 C C . GLY A 1 417 ? -15.958 12.545 2.892 1.00 93.19 417 GLY A C 1
ATOM 3204 O O . GLY A 1 417 ? -15.305 12.104 1.958 1.00 93.19 417 GLY A O 1
ATOM 3205 N N . ASN A 1 418 ? -15.387 13.291 3.847 1.00 94.75 418 ASN A N 1
ATOM 3206 C CA . ASN A 1 418 ? -13.950 13.560 3.834 1.00 94.75 418 ASN A CA 1
ATOM 3207 C C . ASN A 1 418 ? -13.186 12.277 4.176 1.00 94.75 418 ASN A C 1
ATOM 3209 O O . ASN A 1 418 ? -13.579 11.542 5.082 1.00 94.75 418 ASN A O 1
ATOM 3213 N N . ALA A 1 419 ? -12.063 12.056 3.503 1.00 96.31 419 ALA A N 1
ATOM 3214 C CA . ALA A 1 419 ? -11.101 11.037 3.884 1.00 96.31 419 ALA A CA 1
ATOM 3215 C C . ALA A 1 419 ? -10.188 11.585 4.992 1.00 96.31 419 ALA A C 1
ATOM 3217 O O . ALA A 1 419 ? -9.709 12.720 4.899 1.00 96.31 419 ALA A O 1
ATOM 3218 N N . VAL A 1 420 ? -9.946 10.784 6.031 1.00 96.06 420 VAL A N 1
ATOM 3219 C CA . VAL A 1 420 ? -9.000 11.065 7.123 1.00 96.06 420 VAL A CA 1
ATOM 3220 C C . VAL A 1 420 ? -7.862 10.058 7.033 1.00 96.06 420 VAL A C 1
ATOM 3222 O O . VAL A 1 420 ? -8.064 8.875 7.286 1.00 96.06 420 VAL A O 1
ATOM 3225 N N . ILE A 1 421 ? -6.678 10.527 6.645 1.00 96.88 421 ILE A N 1
ATOM 3226 C CA . ILE A 1 421 ? -5.553 9.699 6.201 1.00 96.88 421 ILE A CA 1
ATOM 3227 C C . ILE A 1 421 ? -4.398 9.795 7.192 1.00 96.88 421 ILE A C 1
ATOM 3229 O O . ILE A 1 421 ? -3.974 10.894 7.560 1.00 96.88 421 ILE A O 1
ATOM 3233 N N . ALA A 1 422 ? -3.852 8.649 7.595 1.00 95.94 422 ALA A N 1
ATOM 3234 C CA . ALA A 1 422 ? -2.621 8.576 8.369 1.00 95.94 422 ALA A CA 1
ATOM 3235 C C . ALA A 1 422 ? -1.393 8.679 7.450 1.00 95.94 422 ALA A C 1
ATOM 3237 O O . ALA A 1 422 ? -1.233 7.880 6.529 1.00 95.94 422 ALA A O 1
ATOM 3238 N N . LEU A 1 423 ? -0.503 9.637 7.716 1.00 96.31 423 LEU A N 1
ATOM 3239 C CA . LEU A 1 423 ? 0.809 9.738 7.075 1.00 96.31 423 LEU A CA 1
ATOM 3240 C C . LEU A 1 423 ? 1.863 9.174 8.036 1.00 96.31 423 LEU A C 1
ATOM 3242 O O . LEU A 1 423 ? 2.302 9.865 8.963 1.00 96.31 423 LEU A O 1
ATOM 3246 N N . GLY A 1 424 ? 2.247 7.912 7.831 1.00 92.38 424 GLY A N 1
ATOM 3247 C CA . GLY A 1 424 ? 3.141 7.152 8.718 1.00 92.38 424 GLY A CA 1
ATOM 3248 C C . GLY A 1 424 ? 4.592 7.639 8.718 1.00 92.38 424 GLY A C 1
ATOM 3249 O O . GLY A 1 424 ? 5.362 7.342 9.630 1.00 92.38 424 GLY A O 1
ATOM 3250 N N . GLY A 1 425 ? 4.958 8.454 7.737 1.00 91.25 425 GLY A N 1
ATOM 3251 C CA . GLY A 1 425 ? 6.228 9.151 7.660 1.00 91.25 425 GLY A CA 1
ATOM 3252 C C . GLY A 1 425 ? 7.352 8.396 6.967 1.00 91.25 425 GLY A C 1
ATOM 3253 O O . GLY A 1 425 ? 7.256 7.214 6.636 1.00 91.25 425 GLY A O 1
ATOM 3254 N N . ASP A 1 426 ? 8.443 9.120 6.745 1.00 91.31 426 ASP A N 1
ATOM 3255 C CA . ASP A 1 426 ? 9.496 8.696 5.831 1.00 91.31 426 ASP A CA 1
ATOM 3256 C C . ASP A 1 426 ? 10.356 7.543 6.369 1.00 91.31 426 ASP A C 1
ATOM 3258 O O . ASP A 1 426 ? 10.561 7.379 7.578 1.00 91.31 426 ASP A O 1
ATOM 3262 N N . ARG A 1 427 ? 10.901 6.748 5.440 1.00 89.25 427 ARG A N 1
ATOM 3263 C CA . ARG A 1 427 ? 11.903 5.703 5.715 1.00 89.25 427 ARG A CA 1
ATOM 3264 C C . ARG A 1 427 ? 13.330 6.201 5.452 1.00 89.25 427 ARG A C 1
ATOM 3266 O O . ARG A 1 427 ? 14.192 5.412 5.063 1.00 89.25 427 ARG A O 1
ATOM 3273 N N . SER A 1 428 ? 13.608 7.498 5.581 1.00 89.62 428 SER A N 1
ATOM 3274 C CA . SER A 1 428 ? 14.969 8.021 5.424 1.00 89.62 428 SER A CA 1
ATOM 3275 C C . SER A 1 428 ? 15.891 7.461 6.524 1.00 89.62 428 SER A C 1
ATOM 3277 O O . SER A 1 428 ? 15.447 7.265 7.654 1.00 89.62 428 SER A O 1
ATOM 3279 N N . PRO A 1 429 ? 17.175 7.165 6.236 1.00 91.19 429 PRO A N 1
ATOM 3280 C CA . PRO A 1 429 ? 17.872 7.349 4.963 1.00 91.19 429 PRO A CA 1
ATOM 3281 C C . PRO A 1 429 ? 17.733 6.178 3.977 1.00 91.19 429 PRO A C 1
ATOM 3283 O O . PRO A 1 429 ? 18.334 6.217 2.903 1.00 91.19 429 PRO A O 1
ATOM 3286 N N . PHE A 1 430 ? 16.974 5.129 4.311 1.00 90.44 430 PHE A N 1
ATOM 3287 C CA . PHE A 1 430 ? 16.808 3.960 3.443 1.00 90.44 430 PHE A CA 1
ATOM 3288 C C . PHE A 1 430 ? 16.145 4.333 2.104 1.00 90.44 430 PHE A C 1
ATOM 3290 O O . PHE A 1 430 ? 16.729 4.091 1.047 1.00 90.44 430 PHE A O 1
ATOM 3297 N N . ALA A 1 431 ? 15.000 5.024 2.143 1.00 91.31 431 ALA A N 1
ATOM 3298 C CA . ALA A 1 431 ? 14.261 5.472 0.950 1.00 91.31 431 ALA A CA 1
ATOM 3299 C C . ALA A 1 431 ? 15.005 6.524 0.095 1.00 91.31 431 ALA A C 1
ATOM 3301 O O . ALA A 1 431 ? 14.594 6.870 -1.009 1.00 91.31 431 ALA A O 1
ATOM 3302 N N . THR A 1 432 ? 16.121 7.049 0.593 1.00 92.31 432 THR A N 1
ATOM 3303 C CA . THR A 1 432 ? 16.883 8.146 -0.017 1.00 92.31 432 THR A CA 1
ATOM 3304 C C . THR A 1 432 ? 18.341 7.761 -0.258 1.00 92.31 432 THR A C 1
ATOM 3306 O O . THR A 1 432 ? 19.227 8.617 -0.320 1.00 92.31 432 THR A O 1
ATOM 3309 N N . SER A 1 433 ? 18.621 6.460 -0.398 1.00 90.25 433 SER A N 1
ATOM 3310 C CA . SER A 1 433 ? 19.948 5.936 -0.756 1.00 90.25 433 SER A CA 1
ATOM 3311 C C . SER A 1 433 ? 21.084 6.325 0.197 1.00 90.25 433 SER A C 1
ATOM 3313 O O . SER A 1 433 ? 22.235 6.457 -0.234 1.00 90.25 433 SER A O 1
ATOM 3315 N N . GLY A 1 434 ? 20.779 6.476 1.486 1.00 90.06 434 GLY A N 1
ATOM 3316 C CA . GLY A 1 434 ? 21.738 6.856 2.525 1.00 90.06 434 GLY A CA 1
ATOM 3317 C C . GLY A 1 434 ? 21.744 8.349 2.867 1.00 90.06 434 GLY A C 1
ATOM 3318 O O . GLY A 1 434 ? 22.504 8.757 3.741 1.00 90.06 434 GLY A O 1
ATOM 3319 N N . VAL A 1 435 ? 20.911 9.169 2.216 1.00 90.31 435 VAL A N 1
ATOM 3320 C CA . VAL A 1 435 ? 20.864 10.621 2.450 1.00 90.31 435 VAL A CA 1
ATOM 3321 C C . VAL A 1 435 ? 19.747 10.969 3.428 1.00 90.31 435 VAL A C 1
ATOM 3323 O O . VAL A 1 435 ? 18.577 10.846 3.087 1.00 90.31 435 VAL A O 1
ATOM 3326 N N . ALA A 1 436 ? 20.082 11.431 4.631 1.00 90.12 436 ALA A N 1
ATOM 3327 C CA . ALA A 1 436 ? 19.075 11.889 5.588 1.00 90.12 436 ALA A CA 1
ATOM 3328 C C . ALA A 1 436 ? 18.275 13.086 5.041 1.00 90.12 436 ALA A C 1
ATOM 3330 O O . ALA A 1 436 ? 18.840 13.984 4.405 1.00 90.12 436 ALA A O 1
ATOM 3331 N N . LEU A 1 437 ? 16.969 13.114 5.310 1.00 90.31 437 LEU A N 1
ATOM 3332 C CA . LEU A 1 437 ? 16.145 14.294 5.059 1.00 90.31 437 LEU A CA 1
ATOM 3333 C C . LEU A 1 437 ? 16.518 15.427 6.023 1.00 90.31 437 LEU A C 1
ATOM 3335 O O . LEU A 1 437 ? 16.994 15.194 7.134 1.00 90.31 437 LEU A O 1
ATOM 3339 N N . LYS A 1 438 ? 16.300 16.674 5.587 1.00 88.38 438 LYS A N 1
ATOM 3340 C CA . LYS A 1 438 ? 16.502 17.853 6.446 1.00 88.38 438 LYS A CA 1
ATOM 3341 C C . LYS A 1 438 ? 15.488 17.899 7.584 1.00 88.38 438 LYS A C 1
ATOM 3343 O O . LYS A 1 438 ? 15.839 18.277 8.695 1.00 88.38 438 LYS A O 1
ATOM 3348 N N . GLU A 1 439 ? 14.256 17.521 7.276 1.00 89.88 439 GLU A N 1
ATOM 3349 C CA . GLU A 1 439 ? 13.133 17.449 8.200 1.00 89.88 439 GLU A CA 1
ATOM 3350 C C . GLU A 1 439 ? 12.374 16.147 7.916 1.00 89.88 439 GLU A C 1
ATOM 3352 O O . GLU A 1 439 ? 12.306 15.747 6.747 1.00 89.88 439 GLU A O 1
ATOM 3357 N N . PRO A 1 440 ? 11.835 15.472 8.947 1.00 91.50 440 PRO A N 1
ATOM 3358 C CA . PRO A 1 440 ? 10.952 14.332 8.750 1.00 91.50 440 PRO A CA 1
ATOM 3359 C C . PRO A 1 440 ? 9.752 14.719 7.890 1.00 91.50 440 PRO A C 1
ATOM 3361 O O . PRO A 1 440 ? 9.204 15.814 8.025 1.00 91.50 440 PRO A O 1
ATOM 3364 N N . VAL A 1 441 ? 9.329 13.805 7.026 1.00 93.25 441 VAL A N 1
ATOM 3365 C CA . VAL A 1 441 ? 8.130 13.972 6.198 1.00 93.25 441 VAL A CA 1
ATOM 3366 C C . VAL A 1 441 ? 7.064 12.996 6.684 1.00 93.25 441 VAL A C 1
ATOM 3368 O O . VAL A 1 441 ? 7.377 11.933 7.216 1.00 93.25 441 VAL A O 1
ATOM 3371 N N . GLY A 1 442 ? 5.791 13.375 6.557 1.00 89.06 442 GLY A N 1
ATOM 3372 C CA . GLY A 1 442 ? 4.673 12.659 7.175 1.00 89.06 442 GLY A CA 1
ATOM 3373 C C . GLY A 1 442 ? 4.642 12.859 8.694 1.00 89.06 442 GLY A C 1
ATOM 3374 O O . GLY A 1 442 ? 4.883 13.966 9.168 1.00 89.06 442 GLY A O 1
ATOM 3375 N N . CYS A 1 443 ? 4.326 11.815 9.459 1.00 93.75 443 CYS A N 1
ATOM 3376 C CA . CYS A 1 443 ? 4.166 11.856 10.923 1.00 93.75 443 CYS A CA 1
ATOM 3377 C C . CYS A 1 443 ? 2.942 12.665 11.405 1.00 93.75 443 CYS A C 1
ATOM 3379 O O . CYS A 1 443 ? 2.984 13.324 12.444 1.00 93.75 443 CYS A O 1
ATOM 3381 N N . LYS A 1 444 ? 1.844 12.636 10.645 1.00 95.75 444 LYS A N 1
ATOM 3382 C CA . LYS A 1 444 ? 0.612 13.378 10.955 1.00 95.75 444 LYS A CA 1
ATOM 3383 C C . LYS A 1 444 ? -0.621 12.706 10.360 1.00 95.75 444 LYS A C 1
ATOM 3385 O O . LYS A 1 444 ? -0.509 11.873 9.467 1.00 95.75 444 LYS A O 1
ATOM 3390 N N . VAL A 1 445 ? -1.797 13.084 10.838 1.00 96.62 445 VAL A N 1
ATOM 3391 C CA . VAL A 1 445 ? -3.076 12.736 10.216 1.00 96.62 445 VAL A CA 1
ATOM 3392 C C . VAL A 1 445 ? -3.549 13.939 9.416 1.00 96.62 445 VAL A C 1
ATOM 3394 O O . VAL A 1 445 ? -3.521 15.069 9.912 1.00 96.62 445 VAL A O 1
ATOM 3397 N N . VAL A 1 446 ? -3.986 13.702 8.186 1.00 97.00 446 VAL A N 1
ATOM 3398 C CA . VAL A 1 446 ? -4.501 14.730 7.278 1.00 97.00 446 VAL A CA 1
ATOM 3399 C C . VAL A 1 446 ? -5.934 14.424 6.867 1.00 97.00 446 VAL A C 1
ATOM 3401 O O . VAL A 1 446 ? -6.434 13.317 7.050 1.00 97.00 446 VAL A O 1
ATOM 3404 N N . ARG A 1 447 ? -6.597 15.428 6.306 1.00 95.69 447 ARG A N 1
ATOM 3405 C CA . ARG A 1 447 ? -7.956 15.359 5.784 1.00 95.69 447 ARG A CA 1
ATOM 3406 C C . ARG A 1 447 ? -7.996 15.892 4.359 1.00 95.69 447 ARG A C 1
ATOM 3408 O O . ARG A 1 447 ? -7.384 16.923 4.077 1.00 95.69 447 ARG A O 1
ATOM 3415 N N . CYS A 1 448 ? -8.778 15.260 3.494 1.00 95.94 448 CYS A N 1
ATOM 3416 C CA . CYS A 1 448 ? -9.157 15.826 2.201 1.00 95.94 448 CYS A CA 1
ATOM 3417 C C . CYS A 1 448 ? -10.598 15.457 1.828 1.00 95.94 448 CYS A C 1
ATOM 3419 O O . CYS A 1 448 ? -11.188 14.535 2.389 1.00 95.94 448 CYS A O 1
ATOM 3421 N N . ASP A 1 449 ? -11.165 16.207 0.887 1.00 94.12 449 ASP A N 1
ATOM 3422 C CA . ASP A 1 449 ? -12.449 15.898 0.260 1.00 94.12 449 ASP A CA 1
ATOM 3423 C C . ASP A 1 449 ? -12.194 15.058 -1.010 1.00 94.12 449 ASP A C 1
ATOM 3425 O O . ASP A 1 449 ? -11.687 15.606 -1.994 1.00 94.12 449 ASP A O 1
ATOM 3429 N N . PRO A 1 450 ? -12.494 13.744 -1.005 1.00 91.44 450 PRO A N 1
ATOM 3430 C CA . PRO A 1 450 ? -12.210 12.852 -2.124 1.00 91.44 450 PRO A CA 1
ATOM 3431 C C . PRO A 1 450 ? -13.137 13.070 -3.329 1.00 91.44 450 PRO A C 1
ATOM 3433 O O . PRO A 1 450 ? -12.836 12.577 -4.419 1.00 91.44 450 PRO A O 1
ATOM 3436 N N . ASP A 1 451 ? -14.234 13.823 -3.191 1.00 88.00 451 ASP A N 1
ATOM 3437 C CA . ASP A 1 451 ? -15.089 14.165 -4.332 1.00 88.00 451 ASP A CA 1
ATOM 3438 C C . ASP A 1 451 ? -14.439 15.231 -5.226 1.00 88.00 451 ASP A C 1
ATOM 3440 O O . ASP A 1 451 ? -14.707 15.299 -6.433 1.00 88.00 451 ASP A O 1
ATOM 3444 N N . GLN A 1 452 ? -13.512 16.017 -4.674 1.00 86.25 452 GLN A N 1
ATOM 3445 C CA . GLN A 1 452 ? -12.745 17.006 -5.421 1.00 86.25 452 GLN A CA 1
ATOM 3446 C C . GLN A 1 452 ? -11.580 16.340 -6.162 1.00 86.25 452 GLN A C 1
ATOM 3448 O O . GLN A 1 452 ? -10.805 15.568 -5.599 1.00 86.25 452 GLN A O 1
ATOM 3453 N N . SER A 1 453 ? -11.443 16.643 -7.455 1.00 87.44 453 SER A N 1
ATOM 3454 C CA . SER A 1 453 ? -10.262 16.243 -8.227 1.00 87.44 453 SER A CA 1
ATOM 3455 C C . SER A 1 453 ? -9.039 16.959 -7.669 1.00 87.44 453 SER A C 1
ATOM 3457 O O . SER A 1 453 ? -8.979 18.189 -7.720 1.00 87.44 453 SER A O 1
ATOM 3459 N N . ASN A 1 454 ? -8.058 16.191 -7.195 1.00 87.38 454 ASN A N 1
ATOM 3460 C CA . ASN A 1 454 ? -6.853 16.701 -6.546 1.00 87.38 454 ASN A CA 1
ATOM 3461 C C . ASN A 1 454 ? -7.168 17.765 -5.472 1.00 87.38 454 ASN A C 1
ATOM 3463 O O . ASN A 1 454 ? -6.655 18.887 -5.516 1.00 87.38 454 ASN A O 1
ATOM 3467 N N . GLY A 1 455 ? -8.081 17.416 -4.565 1.00 83.38 455 GLY A N 1
ATOM 3468 C CA . GLY A 1 455 ? -8.590 18.286 -3.517 1.00 83.38 455 GLY A CA 1
ATOM 3469 C C . GLY A 1 455 ? -7.513 18.760 -2.542 1.00 83.38 455 GLY A C 1
ATOM 3470 O O . GLY A 1 455 ? -6.456 18.149 -2.370 1.00 83.38 455 GLY A O 1
ATOM 3471 N N . THR A 1 456 ? -7.804 19.873 -1.872 1.00 90.81 456 THR A N 1
ATOM 3472 C CA . THR A 1 456 ? -6.906 20.462 -0.875 1.00 90.81 456 THR A CA 1
ATOM 3473 C C . THR A 1 456 ? -6.736 19.529 0.321 1.00 90.81 456 THR A C 1
ATOM 3475 O O . THR A 1 456 ? -7.703 19.191 1.005 1.00 90.81 456 THR A O 1
ATOM 3478 N N . VAL A 1 457 ? -5.487 19.173 0.616 1.00 96.31 457 VAL A N 1
ATOM 3479 C CA . VAL A 1 457 ? -5.115 18.452 1.836 1.00 96.31 457 VAL A CA 1
ATOM 3480 C C . VAL A 1 457 ? -4.960 19.450 2.981 1.00 96.31 457 VAL A C 1
ATOM 3482 O O . VAL A 1 457 ? -4.285 20.468 2.843 1.00 96.31 457 VAL A O 1
ATOM 3485 N N . SER A 1 458 ? -5.599 19.163 4.111 1.00 95.19 458 SER A N 1
ATOM 3486 C CA . SER A 1 458 ? -5.504 19.954 5.341 1.00 95.19 458 SER A CA 1
ATOM 3487 C C . SER A 1 458 ? -4.981 19.089 6.480 1.00 95.19 458 SER A C 1
ATOM 3489 O O . SER A 1 458 ? -5.372 17.928 6.602 1.00 95.19 458 SER A O 1
ATOM 3491 N N . ASP A 1 459 ? -4.139 19.651 7.342 1.00 95.62 459 ASP A N 1
ATOM 3492 C CA . ASP A 1 459 ? -3.717 18.964 8.561 1.00 95.62 459 ASP A CA 1
ATOM 3493 C C . ASP A 1 459 ? -4.938 18.694 9.466 1.00 95.62 459 ASP A C 1
ATOM 3495 O O . ASP A 1 459 ? -5.839 19.531 9.585 1.00 95.62 459 ASP A O 1
ATOM 3499 N N . PHE A 1 460 ? -4.987 17.504 10.071 1.00 94.81 460 PHE A N 1
ATOM 3500 C CA . PHE A 1 460 ? -6.072 17.077 10.956 1.00 94.81 460 PHE A CA 1
ATOM 3501 C C . PHE A 1 460 ? -5.570 16.869 12.384 1.00 94.81 460 PHE A C 1
ATOM 3503 O O . PHE A 1 460 ? -6.056 17.536 13.289 1.00 94.81 460 PHE A O 1
ATOM 3510 N N . VAL A 1 461 ? -4.566 16.010 12.584 1.00 96.00 461 VAL A N 1
ATOM 3511 C CA . VAL A 1 461 ? -3.902 15.821 13.885 1.00 96.00 461 VAL A CA 1
ATOM 3512 C C . VAL A 1 461 ? -2.394 15.798 13.683 1.00 96.00 461 VAL A C 1
ATOM 3514 O O . VAL A 1 461 ? -1.894 15.023 12.867 1.00 96.00 461 VAL A O 1
ATOM 3517 N N . TYR A 1 462 ? -1.656 16.642 14.402 1.00 96.38 462 TYR A N 1
ATOM 3518 C CA . TYR A 1 462 ? -0.202 16.732 14.265 1.00 96.38 462 TYR A CA 1
ATOM 3519 C C . TYR A 1 462 ? 0.460 17.329 15.506 1.00 96.38 462 TYR A C 1
ATOM 3521 O O . TYR A 1 462 ? -0.120 18.151 16.210 1.00 96.38 462 TYR A O 1
ATOM 3529 N N . ASN A 1 463 ? 1.717 16.964 15.757 1.00 96.38 463 ASN A N 1
ATOM 3530 C CA . ASN A 1 463 ? 2.500 17.605 16.813 1.00 96.38 463 ASN A CA 1
ATOM 3531 C C . ASN A 1 463 ? 2.785 19.063 16.436 1.00 96.38 463 ASN A C 1
ATOM 3533 O O . ASN A 1 463 ? 3.270 19.326 15.336 1.00 96.38 463 ASN A O 1
ATOM 3537 N N . THR A 1 464 ? 2.578 20.012 17.351 1.00 95.69 464 THR A N 1
ATOM 3538 C CA . THR A 1 464 ? 2.729 21.463 17.093 1.00 95.69 464 THR A CA 1
ATOM 3539 C C . THR A 1 464 ? 4.141 21.862 16.656 1.00 95.69 464 THR A C 1
ATOM 3541 O O . THR A 1 464 ? 4.337 22.875 15.985 1.00 95.69 464 THR A O 1
ATOM 3544 N N . ARG A 1 465 ? 5.139 21.044 17.007 1.00 93.69 465 ARG A N 1
ATOM 3545 C CA . ARG A 1 465 ? 6.543 21.181 16.592 1.00 93.69 465 ARG A CA 1
ATOM 3546 C C . ARG A 1 465 ? 6.845 20.639 15.192 1.00 93.69 465 ARG A C 1
ATOM 3548 O O . ARG A 1 465 ? 7.956 20.842 14.718 1.00 93.69 465 ARG A O 1
ATOM 3555 N N . GLY A 1 466 ? 5.912 19.923 14.566 1.00 91.62 466 GLY A N 1
ATOM 3556 C CA . GLY A 1 466 ? 6.098 19.284 13.260 1.00 91.62 466 GLY A CA 1
ATOM 3557 C C . GLY A 1 466 ? 7.062 18.091 13.256 1.00 91.62 466 GLY A C 1
ATOM 3558 O O . GLY A 1 466 ? 7.484 17.665 12.189 1.00 91.62 466 GLY A O 1
ATOM 3559 N N . LEU A 1 467 ? 7.430 17.559 14.427 1.00 93.06 467 LEU A N 1
ATOM 3560 C CA . LEU A 1 467 ? 8.375 16.447 14.571 1.00 93.06 467 LEU A CA 1
ATOM 3561 C C . LEU A 1 467 ? 7.705 15.242 15.245 1.00 93.06 467 LEU A C 1
ATOM 3563 O O . LEU A 1 467 ? 6.864 15.456 16.120 1.00 93.06 467 LEU A O 1
ATOM 3567 N N . PRO A 1 468 ? 8.100 13.999 14.913 1.00 93.31 468 PRO A N 1
ATOM 3568 C CA . PRO A 1 468 ? 7.685 12.805 15.648 1.00 93.31 468 PRO A CA 1
ATOM 3569 C C . PRO A 1 468 ? 8.192 12.833 17.098 1.00 93.31 468 PRO A C 1
ATOM 3571 O O . PRO A 1 468 ? 9.237 13.422 17.396 1.00 93.31 468 PRO A O 1
ATOM 3574 N N . ALA A 1 469 ? 7.465 12.173 18.001 1.00 93.31 469 ALA A N 1
ATOM 3575 C CA . ALA A 1 469 ? 7.709 12.200 19.444 1.00 93.31 469 ALA A CA 1
ATOM 3576 C C . ALA A 1 469 ? 9.161 11.887 19.855 1.00 93.31 469 ALA A C 1
ATOM 3578 O O . ALA A 1 469 ? 9.713 12.572 20.723 1.00 93.31 469 ALA A O 1
ATOM 3579 N N . HIS A 1 470 ? 9.826 10.911 19.228 1.00 91.94 470 HIS A N 1
ATOM 3580 C CA . HIS A 1 470 ? 11.204 10.534 19.568 1.00 91.94 470 HIS A CA 1
ATOM 3581 C C . HIS A 1 470 ? 12.230 11.662 19.362 1.00 91.94 470 HIS A C 1
ATOM 3583 O O . HIS A 1 470 ? 13.268 11.665 20.034 1.00 91.94 470 HIS A O 1
ATOM 3589 N N . LEU A 1 471 ? 11.943 12.630 18.482 1.00 92.38 471 LEU A N 1
ATOM 3590 C CA . LEU A 1 471 ? 12.787 13.806 18.235 1.00 92.38 471 LEU A CA 1
ATOM 3591 C C . LEU A 1 471 ? 12.474 14.982 19.170 1.00 92.38 471 LEU A C 1
ATOM 3593 O O . LEU A 1 471 ? 13.202 15.975 19.169 1.00 92.38 471 LEU A O 1
ATOM 3597 N N . LEU A 1 472 ? 11.424 14.880 19.986 1.00 93.00 472 LEU A N 1
ATOM 3598 C CA . LEU A 1 472 ? 11.033 15.917 20.935 1.00 93.00 472 LEU A CA 1
ATOM 3599 C C . LEU A 1 472 ? 11.743 15.777 22.287 1.00 93.00 472 LEU A C 1
ATOM 3601 O O . LEU A 1 472 ? 12.315 14.735 22.651 1.00 93.00 472 LEU A O 1
ATOM 3605 N N . GLY A 1 473 ? 11.690 16.868 23.056 1.00 91.44 473 GLY A N 1
ATOM 3606 C CA . GLY A 1 473 ? 12.188 16.911 24.425 1.00 91.44 473 GLY A CA 1
ATOM 3607 C C . GLY A 1 473 ? 11.387 15.988 25.345 1.00 91.44 473 GLY A C 1
ATOM 3608 O O . GLY A 1 473 ? 10.206 15.739 25.128 1.00 91.44 473 GLY A O 1
ATOM 3609 N N . ARG A 1 474 ? 12.019 15.507 26.424 1.00 88.88 474 ARG A N 1
ATOM 3610 C CA . ARG A 1 474 ? 11.455 14.478 27.322 1.00 88.88 474 ARG A CA 1
ATOM 3611 C C . ARG A 1 474 ? 10.030 14.767 27.818 1.00 88.88 474 ARG A C 1
ATOM 3613 O O . ARG A 1 474 ? 9.268 13.834 27.982 1.00 88.88 474 ARG A O 1
ATOM 3620 N N . ARG A 1 475 ? 9.678 16.035 28.067 1.00 85.31 475 ARG A N 1
ATOM 3621 C CA . ARG A 1 475 ? 8.334 16.412 28.546 1.00 85.31 475 ARG A CA 1
ATOM 3622 C C . ARG A 1 475 ? 7.245 16.271 27.481 1.00 85.31 475 ARG A C 1
ATOM 3624 O O . ARG A 1 475 ? 6.123 15.947 27.830 1.00 85.31 475 ARG A O 1
ATOM 3631 N N . GLU A 1 476 ? 7.569 16.558 26.224 1.00 90.38 476 GLU A N 1
ATOM 3632 C CA . GLU A 1 476 ? 6.622 16.492 25.103 1.00 90.38 476 GLU A CA 1
ATOM 3633 C C . GLU A 1 476 ? 6.548 15.066 24.543 1.00 90.38 476 GLU A C 1
ATOM 3635 O O . GLU A 1 476 ? 5.481 14.622 24.141 1.00 90.38 476 GLU A O 1
ATOM 3640 N N . ARG A 1 477 ? 7.670 14.333 24.560 1.00 91.56 477 ARG A N 1
ATOM 3641 C CA . ARG A 1 477 ? 7.806 12.982 23.995 1.00 91.56 477 ARG A CA 1
ATOM 3642 C C . ARG A 1 477 ? 6.756 11.989 24.488 1.00 91.56 477 ARG A C 1
ATOM 3644 O O . ARG A 1 477 ? 6.262 11.215 23.684 1.00 91.56 477 ARG A O 1
ATOM 3651 N N . ASP A 1 478 ? 6.441 12.003 25.778 1.00 86.94 478 ASP A N 1
ATOM 3652 C CA . ASP A 1 478 ? 5.525 11.021 26.375 1.00 86.94 478 ASP A CA 1
ATOM 3653 C C . ASP A 1 478 ? 4.042 11.321 26.052 1.00 86.94 478 ASP A C 1
ATOM 3655 O O . ASP A 1 478 ? 3.169 10.535 26.397 1.00 86.94 478 ASP A O 1
ATOM 3659 N N . ILE A 1 479 ? 3.754 12.464 25.414 1.00 90.12 479 ILE A N 1
ATOM 3660 C CA . ILE A 1 479 ? 2.399 12.943 25.086 1.00 90.12 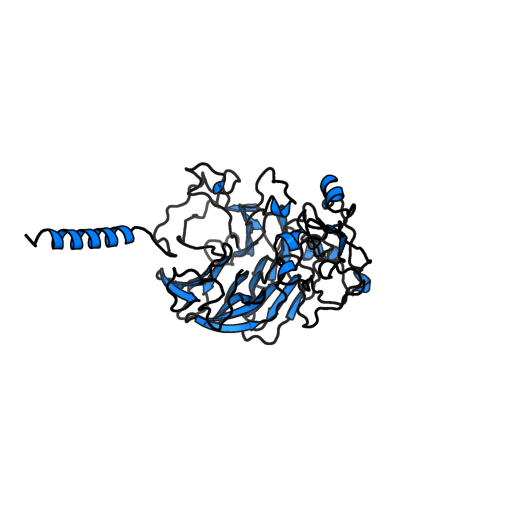479 ILE A CA 1
ATOM 3661 C C . ILE A 1 479 ? 2.201 13.062 23.568 1.00 90.12 479 ILE A C 1
ATOM 3663 O O . ILE A 1 479 ? 1.106 12.850 23.051 1.00 90.12 479 ILE A O 1
ATOM 3667 N N . ALA A 1 480 ? 3.252 13.459 22.855 1.00 93.69 480 ALA A N 1
ATOM 3668 C CA . ALA A 1 480 ? 3.234 13.682 21.422 1.00 93.69 480 ALA A CA 1
ATOM 3669 C C . ALA A 1 480 ? 3.039 12.381 20.635 1.00 93.69 480 ALA A C 1
ATOM 3671 O O . ALA A 1 480 ? 3.361 11.284 21.087 1.00 93.69 480 ALA A O 1
ATOM 3672 N N . MET A 1 481 ? 2.573 12.517 19.398 1.00 92.88 481 MET A N 1
ATOM 3673 C CA . MET A 1 481 ? 2.446 11.390 18.485 1.00 92.88 481 MET A CA 1
ATOM 3674 C C . MET A 1 481 ? 3.811 10.984 17.936 1.00 92.88 481 MET A C 1
ATOM 3676 O O . MET A 1 481 ? 4.585 11.828 17.488 1.00 92.88 481 MET A O 1
ATOM 3680 N N . GLU A 1 482 ? 4.109 9.689 17.924 1.00 90.56 482 GLU A N 1
ATOM 3681 C CA . GLU A 1 482 ? 5.287 9.183 17.222 1.00 90.56 482 GLU A CA 1
ATOM 3682 C C . GLU A 1 482 ? 5.047 9.249 15.708 1.00 90.56 482 GLU A C 1
ATOM 3684 O O . GLU A 1 482 ? 5.467 10.201 15.051 1.00 90.56 482 GLU A O 1
ATOM 3689 N N . ARG A 1 483 ? 4.302 8.284 15.166 1.00 88.38 483 ARG A N 1
ATOM 3690 C CA . ARG A 1 483 ? 3.886 8.214 13.762 1.00 88.38 483 ARG A CA 1
ATOM 3691 C C . ARG A 1 483 ? 2.491 7.582 13.696 1.00 88.38 483 ARG A C 1
ATOM 3693 O O . ARG A 1 483 ? 2.302 6.521 14.293 1.00 88.38 483 ARG A O 1
ATOM 3700 N N . PRO A 1 484 ? 1.497 8.208 13.040 1.00 85.94 484 PRO A N 1
ATOM 3701 C CA . PRO A 1 484 ? 0.183 7.597 12.890 1.00 85.94 484 PRO A CA 1
ATOM 3702 C C . PRO A 1 484 ? 0.272 6.422 11.912 1.00 85.94 484 PRO A C 1
ATOM 3704 O O . PRO A 1 484 ? 0.643 6.610 10.761 1.00 85.94 484 PRO A O 1
ATOM 3707 N N . VAL A 1 485 ? -0.069 5.233 12.420 1.00 71.56 485 VAL A N 1
ATOM 3708 C CA . VAL A 1 485 ? 0.074 3.903 11.798 1.00 71.56 485 VAL A CA 1
ATOM 3709 C C . VAL A 1 485 ? 1.469 3.646 11.210 1.00 71.56 485 VAL A C 1
ATOM 3711 O O . VAL A 1 485 ? 1.805 4.091 10.115 1.00 71.56 485 VAL A O 1
ATOM 3714 N N . ASP A 1 486 ? 2.248 2.822 11.912 1.00 57.47 486 ASP A N 1
ATOM 3715 C CA . ASP A 1 486 ? 3.453 2.193 11.367 1.00 57.47 486 ASP A CA 1
ATOM 3716 C C . ASP A 1 486 ? 3.376 0.666 11.532 1.00 57.47 486 ASP A C 1
ATOM 3718 O O . ASP A 1 486 ? 3.530 0.123 12.629 1.00 57.47 486 ASP A O 1
ATOM 3722 N N . ALA A 1 487 ? 3.119 -0.000 10.406 1.00 48.31 487 ALA A N 1
ATOM 3723 C CA . ALA A 1 487 ? 3.484 -1.380 10.111 1.00 48.31 487 ALA A CA 1
ATOM 3724 C C . ALA A 1 487 ? 4.382 -1.356 8.873 1.00 48.31 487 ALA A C 1
ATOM 3726 O O . ALA A 1 487 ? 3.923 -0.773 7.851 1.00 48.31 487 ALA A O 1
#

pLDDT: mean 88.57, std 15.15, range [33.12, 98.81]

Foldseek 3Di:
DPDVVVVVVVVVVVVVVVVVVPDPQAKFFDPDFDFFDCQFKPFDPLDTDGDTMDRAAQWFEKEADCDPDPQHGKIKIWHDQDDQADIFIWIAGPVGDIDGQPPPPDDPPDGQDPPNVPPDPDFFHDDWAEWYDDPQWIWIWGAGPLQWIWIKITHNNNDIDTQDTRALQLADWHWHYWEAQPPARKIKTAFAFRDLFQKCFVLRVVVPSCVSPQFDGFAALFKFAWPQDKFWDFDPPQDPPGPRDIQIIAGRGGTSDRPDRIHHGDPVSRGGAFMWIADPNHDDIDTFEHQAHHQHAWYDDNHWIKTKGAWRFQDTLQGWPWQWIFIWTGDGPARCHGNQAGNLQHGSQPPRGFDDPVSCVVNVNRTSDDTTPQVVRVHDRCNVVNQVITQATFTHQQQFHYWYAADCDDPCNVRHQKIWTFRQWHPPPSRVHNDGDPAIHHQFIWIFRSVGRRTDIGGRMATPVNHALVPDDPVSNVSGHRGGRRD

Radius of gyration: 24.16 Å; chains: 1; bounding box: 64×49×94 Å